Protein AF-0000000085050371 (afdb_homodimer)

Sequence (612 aa):
MRFWGLCLAMVMSVMMTMTAQAATYLDKTPRIGVISAFEPEWQALIGRLKDAQSYSLNGMKFVTGTLEDKPVVLTMSSMSMVNAAMNTQLLIDRFHVERIVFSGIAGGIDPSLKIGDVVAPARWAQSLETIMGRQTAKGFVKPDWLTWAPDGMEAYGMIIPNSVVVGSAKHAPSPKVWFEADPAMLAVAAKLEQTELTHCTADGRCLDHRPQLHVGGDAVSSPAFVDNADYRDYLHRAFNARVADMESAAVGQVAFANDVPFIVFRSLSDLAGGDEHANQMATFMALASENSATVVCRFIRALPPKMRFWGLCLAMVMSVMMTMTAQAATYLDKTPRIGVISAFEPEWQALIGRLKDAQSYSLNGMKFVTGTLEDKPVVLTMSSMSMVNAAMNTQLLIDRFHVERIVFSGIAGGIDPSLKIGDVVAPARWAQSLETIMGRQTAKGFVKPDWLTWAPDGMEAYGMIIPNSVVVGSAKHAPSPKVWFEADPAMLAVAAKLEQTELTHCTADGRCLDHRPQLHVGGDAVSSPAFVDNADYRDYLHRAFNARVADMESAAVGQVAFANDVPFIVFRSLSDLAGGDEHANQMATFMALASENSATVVCRFIRALPPK

Secondary structure (DSSP, 8-state):
-------------------------SEEEEEEEEEESSHHHHHHHHTT-EEEEEEEETTEEEEEEEETTEEEEEEE--SSHHHHHHHHHHHHHHEEEEEEEEEEEEEE-STT--TT-EEE-SEEEETT-EEEPEEETTEEE--TT-TTSPSSPPPBTTEEE--EEE--SSS--EEESEEEPPHHHHHHHHTTTT-----B-TTS-B-SS---EEE--EEEE-SEEE--HHHHHHHHHHH-EEEEESSHHHHHHHHHHTT--EEEEEEEEE-TT-SSSS--HHHHHHHHHHHHHHHHHHHHHHSPP-/-------------------------SEEEEEEEEEESSHHHHHHHHTT-EEEEEEEETTEEEEEEEETTEEEEEEE--SSHHHHHHHHHHHHHHEEEEEEEEEEEEEE-STT--TT-EEE-SEEEETT-EEEPEEETTEEE--TT-TTSPSSPPPBTTEEE--EEE--SSS--EEESEEEPPHHHHHHHHTTTT-----B-TTS-B-SS---EEE--EEEE-SEEE--HHHHHHHHHHH-EEEEESSHHHHHHHHHHTT--EEEEEEEEE-TT-SSSS--HHHHHHHHHHHHHHHHHHHHHHSPP-

Nearest PDB structures (foldseek):
  4qez-assembly1_A  TM=9.086E-01  e=2.784E-21  Bacillus anthracis
  3bl6-assembly1_A-2  TM=8.833E-01  e=2.620E-21  unclassified
  4qez-assembly2_C-2  TM=9.076E-01  e=1.055E-20  Bacillus anthracis
  3eei-assembly1_B  TM=8.745E-01  e=9.928E-21  Neisseria meningitidis serogroup B
  5b7q-assembly1_B  TM=8.561E-01  e=3.757E-19  Aeromonas hydrophila subsp. hydrophila ATCC 7966

InterPro domains:
  IPR000845 Nucleoside phosphorylase domain [PF01048] (31-301)
  IPR035994 Nucleoside phosphorylase superfamily [G3DSA:3.40.50.1580] (27-305)
  IPR035994 Nucleoside phosphorylase superfamily [SSF53167] (31-303)

Organism: Asticcacaulis excentricus (strain ATCC 15261 / DSM 4724 / KCTC 12464 / NCIMB 9791 / VKM B-1370 / CB 48) (NCBI:txid573065)

Foldseek 3Di:
DPPPDPPPPPPPPPPPPPPPPDQEAPEEDEAAEEEEADDLLLVLAVVQFPPWDWDDDPNWIWIWGDFLRGTYIYTYLYFFAVSLLVVLLVPVSRYNHQEYEYFAAFAFLDPVADFLAKEWAFKEFAAQQFAQFDQDPVFGDDDPVLPQADPDFDADGSTGGGFDFAAAPVGHTHTDGIQGADPVLLVLLVVCFPPFAAAADPVGRGDPDTYTYHYYWYAYAHRDQFQANVVSNSCCVRTVHRTYGRYVNSSSRSCRRHVHGYIYMHGYQFNRNPDPDDTRNVPCRNRRSNRRSSSVSVSVNSDDDD/DPPPPPPPPPPPPPPPPPPPPDQEAPEEDEAAEEEEADDLLLVLAVVQFPPWDWDDDPNWIWIWGDFLRGTYIYTYLYFFAVSLLVVLLVPVSRYNHQEYEYFAAFAFLDPVADFLAKEWAFKEFAAQQFAQFDQDPVFGDDDPVLPQADPDFDADGSTGGGFDFAAAPVGHTHTDGIQGADPVLLVLLVVCFPPFAAAADPVGRGDPDTYTYHYYWYAYAHRDQFQANVVSNSCCVRTVHRTYGRYVNSSSRSCRRHVHGYIYMHGYQFNRNPDPDDTRNVPCRNRRSNRRSSSVSVSVNSDDDD

Radius of gyration: 25.67 Å; Cα contacts (8 Å, |Δi|>4): 1536; chains: 2; bounding box: 84×93×78 Å

Structure (mmCIF, N/CA/C/O backbone):
data_AF-0000000085050371-model_v1
#
loop_
_entity.id
_entity.type
_entity.pdbx_description
1 polymer 'MTA/SAH nucleosidase'
#
loop_
_atom_site.group_PDB
_atom_site.id
_atom_site.type_symbol
_atom_site.label_atom_id
_atom_site.label_alt_id
_atom_site.label_comp_id
_atom_site.label_asym_id
_atom_site.label_entity_id
_atom_site.label_seq_id
_atom_site.pdbx_PDB_ins_code
_atom_site.Cartn_x
_atom_site.Cartn_y
_atom_site.Cartn_z
_atom_site.occupancy
_atom_site.B_iso_or_equiv
_atom_site.auth_seq_id
_atom_site.auth_comp_id
_atom_site.auth_asym_id
_atom_site.auth_atom_id
_atom_site.pdbx_PDB_model_num
ATOM 1 N N . MET A 1 1 ? -21.5 -51.281 46.875 1 30.39 1 MET A N 1
ATOM 2 C CA . MET A 1 1 ? -21.625 -51 45.438 1 30.39 1 MET A CA 1
ATOM 3 C C . MET A 1 1 ? -21.875 -49.531 45.188 1 30.39 1 MET A C 1
ATOM 5 O O . MET A 1 1 ? -23.016 -49.062 45.281 1 30.39 1 MET A O 1
ATOM 9 N N . ARG A 1 2 ? -20.969 -48.594 45.75 1 34.91 2 ARG A N 1
ATOM 10 C CA . ARG A 1 2 ? -21.016 -47.125 45.719 1 34.91 2 ARG A CA 1
ATOM 11 C C . ARG A 1 2 ? -20.984 -46.594 44.281 1 34.91 2 ARG A C 1
ATOM 13 O O . ARG A 1 2 ? -20.047 -46.875 43.531 1 34.91 2 ARG A O 1
ATOM 20 N N . PHE A 1 3 ? -22.156 -46.281 43.656 1 35.34 3 PHE A N 1
ATOM 21 C CA . PHE A 1 3 ? -22.531 -45.688 42.375 1 35.34 3 PHE A CA 1
ATOM 22 C C . PHE A 1 3 ? -21.969 -44.281 42.219 1 35.34 3 PHE A C 1
ATOM 24 O O . PHE A 1 3 ? -22.438 -43.344 42.875 1 35.34 3 PHE A O 1
ATOM 31 N N . TRP A 1 4 ? -20.641 -44.062 42.125 1 39.56 4 TRP A N 1
ATOM 32 C CA . TRP A 1 4 ? -20.172 -42.719 41.781 1 39.56 4 TRP A CA 1
ATOM 33 C C . TRP A 1 4 ? -20.703 -42.25 40.438 1 39.56 4 TRP A C 1
ATOM 35 O O . TRP A 1 4 ? -20.484 -42.906 39.438 1 39.56 4 TRP A O 1
ATOM 45 N N . GLY A 1 5 ? -21.781 -41.5 40.375 1 34.56 5 GLY A N 1
ATOM 46 C CA . GLY A 1 5 ? -22.406 -40.812 39.281 1 34.56 5 GLY A CA 1
ATOM 47 C C . GLY A 1 5 ? -21.453 -39.844 38.594 1 34.56 5 GLY A C 1
ATOM 48 O O . GLY A 1 5 ? -20.906 -38.938 39.219 1 34.56 5 GLY A O 1
ATOM 49 N N . LEU A 1 6 ? -20.703 -40.25 37.531 1 32.09 6 LEU A N 1
ATOM 50 C CA . LEU A 1 6 ? -19.875 -39.406 36.656 1 32.09 6 LEU A CA 1
ATOM 51 C C . LEU A 1 6 ? -20.734 -38.375 35.938 1 32.09 6 LEU A C 1
ATOM 53 O O . LEU A 1 6 ? -21.656 -38.719 35.188 1 32.09 6 LEU A O 1
ATOM 57 N N . CYS A 1 7 ? -20.844 -37.094 36.406 1 34.53 7 CYS A N 1
ATOM 58 C CA . CYS A 1 7 ? -21.422 -35.938 35.75 1 34.53 7 CYS A CA 1
ATOM 59 C C . CYS A 1 7 ? -20.672 -35.625 34.438 1 34.53 7 CYS A C 1
ATOM 61 O O . CYS A 1 7 ? -19.484 -35.312 34.469 1 34.53 7 CYS A O 1
ATOM 63 N N . LEU A 1 8 ? -21.062 -36.188 33.344 1 34.25 8 LEU A N 1
ATOM 64 C CA . LEU A 1 8 ? -20.562 -35.812 32.031 1 34.25 8 LEU A CA 1
ATOM 65 C C . LEU A 1 8 ? -20.953 -34.344 31.703 1 34.25 8 LEU A C 1
ATOM 67 O O . LEU A 1 8 ? -22.125 -34.031 31.578 1 34.25 8 LEU A O 1
ATOM 71 N N . ALA A 1 9 ? -20.172 -33.312 32.094 1 35.34 9 ALA A N 1
ATOM 72 C CA . ALA A 1 9 ? -20.312 -31.938 31.625 1 35.34 9 ALA A CA 1
ATOM 73 C C . ALA A 1 9 ? -20.219 -31.875 30.094 1 35.34 9 ALA A C 1
ATOM 75 O O . ALA A 1 9 ? -19.188 -32.25 29.516 1 35.34 9 ALA A O 1
ATOM 76 N N . MET A 1 10 ? -21.281 -31.844 29.406 1 35.25 10 MET A N 1
ATOM 77 C CA . MET A 1 10 ? -21.359 -31.5 27.984 1 35.25 10 MET A CA 1
ATOM 78 C C . MET A 1 10 ? -20.859 -30.078 27.734 1 35.25 10 MET A C 1
ATOM 80 O O . MET A 1 10 ? -21.469 -29.125 28.203 1 35.25 10 MET A O 1
ATOM 84 N N . VAL A 1 11 ? -19.562 -29.844 27.469 1 36.59 11 VAL A N 1
ATOM 85 C CA . VAL A 1 11 ? -19.062 -28.562 26.969 1 36.59 11 VAL A CA 1
ATOM 86 C C . VAL A 1 11 ? -19.688 -28.25 25.625 1 36.59 11 VAL A C 1
ATOM 88 O O . VAL A 1 11 ? -19.453 -28.953 24.641 1 36.59 11 VAL A O 1
ATOM 91 N N . MET A 1 12 ? -20.828 -27.562 25.594 1 33.47 12 MET A N 1
ATOM 92 C CA . MET A 1 12 ? -21.344 -26.938 24.375 1 33.47 12 MET A CA 1
ATOM 93 C C . MET A 1 12 ? -20.344 -25.938 23.812 1 33.47 12 MET A C 1
ATOM 95 O O . MET A 1 12 ? -20.062 -24.906 24.453 1 33.47 12 MET A O 1
ATOM 99 N N . SER A 1 13 ? -19.406 -26.328 23.016 1 33.16 13 SER A N 1
ATOM 100 C CA . SER A 1 13 ? -18.594 -25.406 22.234 1 33.16 13 SER A CA 1
ATOM 101 C C . SER A 1 13 ? -19.453 -24.547 21.328 1 33.16 13 SER A C 1
ATOM 103 O O . SER A 1 13 ? -20.125 -25.047 20.422 1 33.16 13 SER A O 1
ATOM 105 N N . VAL A 1 14 ? -19.906 -23.422 21.734 1 34.25 14 VAL A N 1
ATOM 106 C CA . VAL A 1 14 ? -20.469 -22.391 20.875 1 34.25 14 VAL A CA 1
ATOM 107 C C . VAL A 1 14 ? -19.438 -22 19.812 1 34.25 14 VAL A C 1
ATOM 109 O O . VAL A 1 14 ? -18.406 -21.406 20.125 1 34.25 14 VAL A O 1
ATOM 112 N N . MET A 1 15 ? -19.344 -22.703 18.75 1 31 15 MET A N 1
ATOM 113 C CA . MET A 1 15 ? -18.672 -22.172 17.562 1 31 15 MET A CA 1
ATOM 114 C C . MET A 1 15 ? -19.312 -20.875 17.109 1 31 15 MET A C 1
ATOM 116 O O . MET A 1 15 ? -20.438 -20.859 16.625 1 31 15 MET A O 1
ATOM 120 N N . MET A 1 16 ? -18.969 -19.797 17.766 1 31.12 16 MET A N 1
ATOM 121 C CA . MET A 1 16 ? -19.359 -18.5 17.188 1 31.12 16 MET A CA 1
ATOM 122 C C . MET A 1 16 ? -18.859 -18.391 15.742 1 31.12 16 MET A C 1
ATOM 124 O O . MET A 1 16 ? -17.641 -18.344 15.508 1 31.12 16 MET A O 1
ATOM 128 N N . THR A 1 17 ? -19.578 -18.922 14.844 1 31.02 17 THR A N 1
ATOM 129 C CA . THR A 1 17 ? -19.328 -18.547 13.453 1 31.02 17 THR A CA 1
ATOM 130 C C . THR A 1 17 ? -19.25 -17.031 13.305 1 31.02 17 THR A C 1
ATOM 132 O O . THR A 1 17 ? -20.219 -16.328 13.594 1 31.02 17 THR A O 1
ATOM 135 N N . MET A 1 18 ? -18.156 -16.484 13.578 1 32.31 18 MET A N 1
ATOM 136 C CA . MET A 1 18 ? -17.984 -15.078 13.227 1 32.31 18 MET A CA 1
ATOM 137 C C . MET A 1 18 ? -18.406 -14.82 11.789 1 32.31 18 MET A C 1
ATOM 139 O O . MET A 1 18 ? -17.734 -15.258 10.852 1 32.31 18 MET A O 1
ATOM 143 N N . THR A 1 19 ? -19.703 -14.883 11.586 1 34.22 19 THR A N 1
ATOM 144 C CA . THR A 1 19 ? -20.219 -14.43 10.297 1 34.22 19 THR A CA 1
ATOM 145 C C . THR A 1 19 ? -19.547 -13.125 9.875 1 34.22 19 THR A C 1
ATOM 147 O O . THR A 1 19 ? -19.422 -12.195 10.672 1 34.22 19 THR A O 1
ATOM 150 N N . ALA A 1 20 ? -18.734 -13.188 8.93 1 38.06 20 ALA A N 1
ATOM 151 C CA . ALA A 1 20 ? -18.219 -11.961 8.328 1 38.06 20 ALA A CA 1
ATOM 152 C C . ALA A 1 20 ? -19.344 -10.938 8.125 1 38.06 20 ALA A C 1
ATOM 154 O O . ALA A 1 20 ? -20.281 -11.188 7.379 1 38.06 20 ALA A O 1
ATOM 155 N N . GLN A 1 21 ? -19.797 -10.25 9.133 1 41.16 21 GLN A N 1
ATOM 156 C CA . GLN A 1 21 ? -20.828 -9.234 8.992 1 41.16 21 GLN A CA 1
ATOM 157 C C . GLN A 1 21 ? -20.578 -8.359 7.773 1 41.16 21 GLN A C 1
ATOM 159 O O . GLN A 1 21 ? -19.453 -7.93 7.531 1 41.16 21 GLN A O 1
ATOM 164 N N . ALA A 1 22 ? -21.469 -8.398 6.762 1 47.25 22 ALA A N 1
ATOM 165 C CA . ALA A 1 22 ? -21.531 -7.539 5.582 1 47.25 22 ALA A CA 1
ATOM 166 C C . ALA A 1 22 ? -21.109 -6.113 5.926 1 47.25 22 ALA A C 1
ATOM 168 O O . ALA A 1 22 ? -21.5 -5.574 6.965 1 47.25 22 ALA A O 1
ATOM 169 N N . ALA A 1 23 ? -20.062 -5.57 5.195 1 60 23 ALA A N 1
ATOM 170 C CA . ALA A 1 23 ? -19.578 -4.219 5.445 1 60 23 ALA A CA 1
ATOM 171 C C . ALA A 1 23 ? -20.703 -3.197 5.324 1 60 23 ALA A C 1
ATOM 173 O O . ALA A 1 23 ? -21.391 -3.141 4.301 1 60 23 ALA A O 1
ATOM 174 N N . THR A 1 24 ? -21.469 -2.906 6.316 1 74.88 24 THR A N 1
ATOM 175 C CA . THR A 1 24 ? -22.359 -1.758 6.418 1 74.88 24 THR A CA 1
ATOM 176 C C . THR A 1 24 ? -21.641 -0.561 7.027 1 74.88 24 THR A C 1
ATOM 178 O O . THR A 1 24 ? -20.641 -0.725 7.738 1 74.88 24 THR A O 1
ATOM 181 N N . TYR A 1 25 ? -22.047 0.561 6.453 1 86.06 25 TYR A N 1
ATOM 182 C CA . TYR A 1 25 ? -21.531 1.736 7.145 1 86.06 25 TYR A CA 1
ATOM 183 C C . TYR A 1 25 ? -21.672 1.593 8.656 1 86.06 25 TYR A C 1
ATOM 185 O O . TYR A 1 25 ? -22.734 1.194 9.141 1 86.06 25 TYR A O 1
ATOM 193 N N . LEU A 1 26 ? -20.594 1.887 9.25 1 88.94 26 LEU A N 1
ATOM 194 C CA . LEU A 1 26 ? -20.656 1.956 10.703 1 88.94 26 LEU A CA 1
ATOM 195 C C . LEU A 1 26 ? -21.312 3.248 11.164 1 88.94 26 LEU A C 1
ATOM 197 O O . LEU A 1 26 ? -21.875 3.305 12.258 1 88.94 26 LEU A O 1
ATOM 201 N N . ASP A 1 27 ? -21.234 4.254 10.375 1 89.81 27 ASP A N 1
ATOM 202 C CA . ASP A 1 27 ? -21.812 5.578 10.562 1 89.81 27 ASP A CA 1
ATOM 203 C C . ASP A 1 27 ? -22.109 6.238 9.219 1 89.81 27 ASP A C 1
ATOM 205 O O . ASP A 1 27 ? -21.219 6.41 8.391 1 89.81 27 ASP A O 1
ATOM 209 N N . LYS A 1 28 ? -23.359 6.641 9.047 1 92 28 LYS A N 1
ATOM 210 C CA . LYS A 1 28 ? -23.797 7.117 7.742 1 92 28 LYS A CA 1
ATOM 211 C C . LYS A 1 28 ? -23.719 8.633 7.648 1 92 28 LYS A C 1
ATOM 213 O O . LYS A 1 28 ? -23.953 9.211 6.586 1 92 28 LYS A O 1
ATOM 218 N N . THR A 1 29 ? -23.406 9.336 8.727 1 95.25 29 THR A N 1
ATOM 219 C CA . THR A 1 29 ? -23.281 10.789 8.734 1 95.25 29 THR A CA 1
ATOM 220 C C . THR A 1 29 ? -22.141 11.234 7.812 1 95.25 29 THR A C 1
ATOM 222 O O . THR A 1 29 ? -21.031 10.719 7.902 1 95.25 29 THR A O 1
ATOM 225 N N . PRO A 1 30 ? -22.469 12.133 6.855 1 96.44 30 PRO A N 1
ATOM 226 C CA . PRO A 1 30 ? -21.359 12.68 6.059 1 96.44 30 PRO A CA 1
ATOM 227 C C . PRO A 1 30 ? -20.297 13.359 6.914 1 96.44 30 PRO A C 1
ATOM 229 O O . PRO A 1 30 ? -20.625 14.18 7.777 1 96.44 30 PRO A O 1
ATOM 232 N N . ARG A 1 31 ? -19.031 12.992 6.715 1 97.94 31 ARG A N 1
ATOM 233 C CA . ARG A 1 31 ? -17.953 13.5 7.562 1 97.94 31 ARG A CA 1
ATOM 234 C C . ARG A 1 31 ? -16.703 13.797 6.742 1 97.94 31 ARG A C 1
ATOM 236 O O . ARG A 1 31 ? -16.516 13.234 5.66 1 97.94 31 ARG A O 1
ATOM 243 N N . ILE A 1 32 ? -15.891 14.719 7.25 1 98.56 32 ILE A N 1
ATOM 244 C CA . ILE A 1 32 ? -14.508 14.852 6.789 1 98.56 32 ILE A CA 1
ATOM 245 C C . ILE A 1 32 ? -13.656 13.727 7.375 1 98.56 32 ILE A C 1
ATOM 247 O O . ILE A 1 32 ? -13.625 13.531 8.594 1 98.56 32 ILE A O 1
ATOM 251 N N . GLY A 1 33 ? -13.094 12.906 6.512 1 98.75 33 GLY A N 1
ATOM 252 C CA . GLY A 1 33 ? -12.094 11.969 7 1 98.75 33 GLY A CA 1
ATOM 253 C C . GLY A 1 33 ? -10.758 12.625 7.309 1 98.75 33 GLY A C 1
ATOM 254 O O . GLY A 1 33 ? -10.102 13.156 6.41 1 98.75 33 GLY A O 1
ATOM 255 N N . VAL A 1 34 ? -10.391 12.648 8.562 1 98.88 34 VAL A N 1
ATOM 256 C CA . VAL A 1 34 ? -9.109 13.195 8.992 1 98.88 34 VAL A CA 1
ATOM 257 C C . VAL A 1 34 ? -8.141 12.062 9.32 1 98.88 34 VAL A C 1
ATOM 259 O O . VAL A 1 34 ? -8.375 11.289 10.258 1 98.88 34 VAL A O 1
ATOM 262 N N . ILE A 1 35 ? -7.043 11.992 8.594 1 98.88 35 ILE A N 1
ATOM 263 C CA . ILE A 1 35 ? -6.109 10.875 8.695 1 98.88 35 ILE A CA 1
ATOM 264 C C . ILE A 1 35 ? -4.777 11.367 9.258 1 98.88 35 ILE A C 1
ATOM 266 O O . ILE A 1 35 ? -4.309 12.453 8.906 1 98.88 35 ILE A O 1
ATOM 270 N N . SER A 1 36 ? -4.184 10.648 10.148 1 98.62 36 SER A N 1
ATOM 271 C CA . SER A 1 36 ? -2.787 10.719 10.555 1 98.62 36 SER A CA 1
ATOM 272 C C . SER A 1 36 ? -2.068 9.398 10.32 1 98.62 36 SER A C 1
ATOM 274 O O . SER A 1 36 ? -2.709 8.367 10.094 1 98.62 36 SER A O 1
ATOM 276 N N . ALA A 1 37 ? -0.768 9.375 10.367 1 97.31 37 ALA A N 1
ATOM 277 C CA . ALA A 1 37 ? -0.064 8.148 10 1 97.31 37 ALA A CA 1
ATOM 278 C C . ALA A 1 37 ? 0.365 7.375 11.25 1 97.31 37 ALA A C 1
ATOM 280 O O . ALA A 1 37 ? 0.444 6.145 11.227 1 97.31 37 ALA A O 1
ATOM 281 N N . PHE A 1 38 ? 0.788 8.156 12.305 1 92.38 38 PHE A N 1
ATOM 282 C CA . PHE A 1 38 ? 1.305 7.445 13.469 1 92.38 38 PHE A CA 1
ATOM 283 C C . PHE A 1 38 ? 1.075 8.25 14.742 1 92.38 38 PHE A C 1
ATOM 285 O O . PHE A 1 38 ? 0.501 9.344 14.695 1 92.38 38 PHE A O 1
ATOM 292 N N . GLU A 1 39 ? 1.439 7.824 15.836 1 93 39 GLU A N 1
ATOM 293 C CA . GLU A 1 39 ? 0.938 8.156 17.172 1 93 39 GLU A CA 1
ATOM 294 C C . GLU A 1 39 ? 1.162 9.625 17.5 1 93 39 GLU A C 1
ATOM 296 O O . GLU A 1 39 ? 0.25 10.312 17.969 1 93 39 GLU A O 1
ATOM 301 N N . PRO A 1 40 ? 2.316 10.211 17.281 1 92.56 40 PRO A N 1
ATOM 302 C CA . PRO A 1 40 ? 2.479 11.633 17.609 1 92.56 40 PRO A CA 1
ATOM 303 C C . PRO A 1 40 ? 1.513 12.531 16.844 1 92.56 40 PRO A C 1
ATOM 305 O O . PRO A 1 40 ? 0.999 13.508 17.391 1 92.56 40 PRO A O 1
ATOM 308 N N . GLU A 1 41 ? 1.29 12.219 15.594 1 97 41 GLU A N 1
ATOM 309 C CA . GLU A 1 41 ? 0.333 12.953 14.781 1 97 41 GLU A CA 1
ATOM 310 C C . GLU A 1 41 ? -1.092 12.773 15.297 1 97 41 GLU A C 1
ATOM 312 O O . GLU A 1 41 ? -1.866 13.727 15.352 1 97 41 GLU A O 1
ATOM 317 N N . TRP A 1 42 ? -1.377 11.547 15.664 1 96.44 42 TRP A N 1
ATOM 318 C CA . TRP A 1 42 ? -2.686 11.195 16.203 1 96.44 42 TRP A CA 1
ATOM 319 C C . TRP A 1 42 ? -2.973 11.984 17.484 1 96.44 42 TRP A C 1
ATOM 321 O O . TRP A 1 42 ? -4.055 12.547 17.641 1 96.44 42 TRP A O 1
ATOM 331 N N . GLN A 1 43 ? -2.059 12.086 18.328 1 96.12 43 GLN A N 1
ATOM 332 C CA . GLN A 1 43 ? -2.221 12.734 19.625 1 96.12 43 GLN A CA 1
ATOM 333 C C . GLN A 1 43 ? -2.455 14.234 19.453 1 96.12 43 GLN A C 1
ATOM 335 O O . GLN A 1 43 ? -3.188 14.844 20.234 1 96.12 43 GLN A O 1
ATOM 340 N N . ALA A 1 44 ? -1.888 14.789 18.438 1 96.19 44 ALA A N 1
ATOM 341 C CA . ALA A 1 44 ? -2.029 16.219 18.188 1 96.19 44 ALA A CA 1
ATOM 342 C C . ALA A 1 44 ? -3.463 16.578 17.812 1 96.19 44 ALA A C 1
ATOM 344 O O . ALA A 1 44 ? -3.865 17.734 17.875 1 96.19 44 ALA A O 1
ATOM 345 N N . LEU A 1 45 ? -4.285 15.578 17.391 1 97.75 45 LEU A N 1
ATOM 346 C CA . LEU A 1 45 ? -5.621 15.859 16.859 1 97.75 45 LEU A CA 1
ATOM 347 C C . LEU A 1 45 ? -6.695 15.312 17.797 1 97.75 45 LEU A C 1
ATOM 349 O O . LEU A 1 45 ? -7.719 15.961 18.016 1 97.75 45 LEU A O 1
ATOM 353 N N . ILE A 1 46 ? -6.422 14.102 18.375 1 97.69 46 ILE A N 1
ATOM 354 C CA . ILE A 1 46 ? -7.465 13.359 19.062 1 97.69 46 ILE A CA 1
ATOM 355 C C . ILE A 1 46 ? -7.934 14.148 20.281 1 97.69 46 ILE A C 1
ATOM 357 O O . ILE A 1 46 ? -9.117 14.109 20.641 1 97.69 46 ILE A O 1
ATOM 361 N N . GLY A 1 47 ? -7.078 14.914 20.906 1 95.69 47 GLY A N 1
ATOM 362 C CA . GLY A 1 47 ? -7.426 15.703 22.078 1 95.69 47 GLY A CA 1
ATOM 363 C C . GLY A 1 47 ? -8.328 16.875 21.75 1 95.69 47 GLY A C 1
ATOM 364 O O . GLY A 1 47 ? -8.945 17.453 22.641 1 95.69 47 GLY A O 1
ATOM 365 N N . ARG A 1 48 ? -8.469 17.234 20.531 1 97.25 48 ARG A N 1
ATOM 366 C CA . ARG A 1 48 ? -9.25 18.391 20.094 1 97.25 48 ARG A CA 1
ATOM 367 C C . ARG A 1 48 ? -10.656 17.969 19.672 1 97.25 48 ARG A C 1
ATOM 369 O O . ARG A 1 48 ? -11.516 18.812 19.438 1 97.25 48 ARG A O 1
ATOM 376 N N . LEU A 1 49 ? -10.867 16.688 19.578 1 97.88 49 LEU A N 1
ATOM 377 C CA . LEU A 1 49 ? -12.141 16.141 19.109 1 97.88 49 LEU A CA 1
ATOM 378 C C . LEU A 1 49 ? -13.203 16.25 20.203 1 97.88 49 LEU A C 1
ATOM 380 O O . LEU A 1 49 ? -12.938 15.961 21.375 1 97.88 49 LEU A O 1
ATOM 384 N N . LYS A 1 50 ? -14.414 16.703 19.859 1 98.19 50 LYS A N 1
ATOM 385 C CA . LYS A 1 50 ? -15.57 16.75 20.766 1 98.19 50 LYS A CA 1
ATOM 386 C C . LYS A 1 50 ? -16.594 15.68 20.391 1 98.19 50 LYS A C 1
ATOM 388 O O . LYS A 1 50 ? -16.656 15.25 19.234 1 98.19 50 LYS A O 1
ATOM 393 N N . ASP A 1 51 ? -17.422 15.156 21.359 1 97.88 51 ASP A N 1
ATOM 394 C CA . ASP A 1 51 ? -18.484 14.18 21.172 1 97.88 51 ASP A CA 1
ATOM 395 C C . ASP A 1 51 ? -17.969 12.906 20.516 1 97.88 51 ASP A C 1
ATOM 397 O O . ASP A 1 51 ? -18.531 12.414 19.547 1 97.88 51 ASP A O 1
ATOM 401 N N . ALA A 1 52 ? -16.906 12.438 21.031 1 98 52 ALA A N 1
ATOM 402 C CA . ALA A 1 52 ? -16.172 11.328 20.438 1 98 52 ALA A CA 1
ATOM 403 C C . ALA A 1 52 ? -16.938 10.023 20.578 1 98 52 ALA A C 1
ATOM 405 O O . ALA A 1 52 ? -17.516 9.742 21.641 1 98 52 ALA A O 1
ATOM 406 N N . GLN A 1 53 ? -17.031 9.258 19.5 1 98.06 53 GLN A N 1
ATOM 407 C CA . GLN A 1 53 ? -17.5 7.879 19.469 1 98.06 53 GLN A CA 1
ATOM 408 C C . GLN A 1 53 ? -16.484 6.973 18.766 1 98.06 53 GLN A C 1
ATOM 410 O O . GLN A 1 53 ? -16.109 7.219 17.625 1 98.06 53 GLN A O 1
ATOM 415 N N . SER A 1 54 ? -16.125 5.906 19.453 1 97.56 54 SER A N 1
ATOM 416 C CA . SER A 1 54 ? -15.047 5.051 18.938 1 97.56 54 SER A CA 1
ATOM 417 C C . SER A 1 54 ? -15.609 3.809 18.266 1 97.56 54 SER A C 1
ATOM 419 O O . SER A 1 54 ? -16.625 3.252 18.703 1 97.56 54 SER A O 1
ATOM 421 N N . TYR A 1 55 ? -14.969 3.465 17.188 1 96 55 TYR A N 1
ATOM 422 C CA . TYR A 1 55 ? -15.188 2.213 16.469 1 96 55 TYR A CA 1
ATOM 423 C C . TYR A 1 55 ? -13.875 1.453 16.297 1 96 55 TYR A C 1
ATOM 425 O O . TYR A 1 55 ? -12.805 2.061 16.188 1 96 55 TYR A O 1
ATOM 433 N N . SER A 1 56 ? -13.977 0.173 16.359 1 93.94 56 SER A N 1
ATOM 434 C CA . SER A 1 56 ? -12.812 -0.683 16.109 1 93.94 56 SER A CA 1
ATOM 435 C C . SER A 1 56 ? -13.07 -1.641 14.953 1 93.94 56 SER A C 1
ATOM 437 O O . SER A 1 56 ? -14.078 -2.344 14.93 1 93.94 56 SER A O 1
ATOM 439 N N . LEU A 1 57 ? -12.18 -1.615 14.031 1 92.19 57 LEU A N 1
ATOM 440 C CA . LEU A 1 57 ? -12.234 -2.502 12.875 1 92.19 57 LEU A CA 1
ATOM 441 C C . LEU A 1 57 ? -10.844 -3.004 12.508 1 92.19 57 LEU A C 1
ATOM 443 O O . LEU A 1 57 ? -9.938 -2.205 12.258 1 92.19 57 LEU A O 1
ATOM 447 N N . ASN A 1 58 ? -10.609 -4.297 12.383 1 91.5 58 ASN A N 1
ATOM 448 C CA . ASN A 1 58 ? -9.336 -4.91 12.016 1 91.5 58 ASN A CA 1
ATOM 449 C C . ASN A 1 58 ? -8.195 -4.41 12.898 1 91.5 58 ASN A C 1
ATOM 451 O O . ASN A 1 58 ? -7.09 -4.168 12.414 1 91.5 58 ASN A O 1
ATOM 455 N N . GLY A 1 59 ? -8.523 -4.078 14.094 1 90.88 59 GLY A N 1
ATOM 456 C CA . GLY A 1 59 ? -7.504 -3.604 15.016 1 90.88 59 GLY A CA 1
ATOM 457 C C . GLY A 1 59 ? -7.234 -2.115 14.891 1 90.88 59 GLY A C 1
ATOM 458 O O . GLY A 1 59 ? -6.398 -1.568 15.617 1 90.88 59 GLY A O 1
ATOM 459 N N . MET A 1 60 ? -7.906 -1.457 14.047 1 94.06 60 MET A N 1
ATOM 460 C CA . MET A 1 60 ? -7.762 -0.022 13.828 1 94.06 60 MET A CA 1
ATOM 461 C C . MET A 1 60 ? -8.836 0.76 14.578 1 94.06 60 MET A C 1
ATOM 463 O O . MET A 1 60 ? -9.961 0.285 14.727 1 94.06 60 MET A O 1
ATOM 467 N N . LYS A 1 61 ? -8.469 1.882 14.961 1 96.31 61 LYS A N 1
ATOM 468 C CA . LYS A 1 61 ? -9.391 2.766 15.664 1 96.31 61 LYS A CA 1
ATOM 469 C C . LYS A 1 61 ? -9.914 3.867 14.75 1 96.31 61 LYS A C 1
ATOM 471 O O . LYS A 1 61 ? -9.133 4.516 14.047 1 96.31 61 LYS A O 1
ATOM 476 N N . PHE A 1 62 ? -11.18 4.008 14.727 1 97.81 62 PHE A N 1
ATOM 477 C CA . PHE A 1 62 ? -11.883 5.125 14.109 1 97.81 62 PHE A CA 1
ATOM 478 C C . PHE A 1 62 ? -12.695 5.891 15.148 1 97.81 62 PHE A C 1
ATOM 480 O O . PHE A 1 62 ? -13.406 5.293 15.953 1 97.81 62 PHE A O 1
ATOM 487 N N . VAL A 1 63 ? -12.602 7.207 15.125 1 98.69 63 VAL A N 1
ATOM 488 C CA . VAL A 1 63 ? -13.297 8 16.125 1 98.69 63 VAL A CA 1
ATOM 489 C C . VAL A 1 63 ? -14.094 9.109 15.453 1 98.69 63 VAL A C 1
ATOM 491 O O . VAL A 1 63 ? -13.516 10.023 14.852 1 98.69 63 VAL A O 1
ATOM 494 N N . THR A 1 64 ? -15.391 9.016 15.539 1 98.56 64 THR A N 1
ATOM 495 C CA . THR A 1 64 ? -16.234 10.086 15.008 1 98.56 64 THR A CA 1
ATOM 496 C C . THR A 1 64 ? -16.453 11.172 16.047 1 98.56 64 THR A C 1
ATOM 498 O O . THR A 1 64 ? -16.328 10.922 17.25 1 98.56 64 THR A O 1
ATOM 501 N N . GLY A 1 65 ? -16.734 12.32 15.602 1 98.5 65 GLY A N 1
ATOM 502 C CA . GLY A 1 65 ? -17.031 13.492 16.422 1 98.5 65 GLY A CA 1
ATOM 503 C C . GLY A 1 65 ? -17.031 14.781 15.633 1 98.5 65 GLY A C 1
ATOM 504 O O . GLY A 1 65 ? -17.422 14.805 14.461 1 98.5 65 GLY A O 1
ATOM 505 N N . THR A 1 66 ? -16.703 15.844 16.359 1 98.25 66 THR A N 1
ATOM 506 C CA . THR A 1 66 ? -16.609 17.141 15.688 1 98.25 66 THR A CA 1
ATOM 507 C C . THR A 1 66 ? -15.25 17.781 15.961 1 98.25 66 THR A C 1
ATOM 509 O O . THR A 1 66 ? -14.711 17.672 17.062 1 98.25 66 THR A O 1
ATOM 512 N N . LEU A 1 67 ? -14.656 18.281 14.969 1 97.81 67 LEU A N 1
ATOM 513 C CA . LEU A 1 67 ? -13.508 19.188 15.016 1 97.81 67 LEU A CA 1
ATOM 514 C C . LEU A 1 67 ? -13.867 20.562 14.484 1 97.81 67 LEU A C 1
ATOM 516 O O . LEU A 1 67 ? -14.352 20.688 13.352 1 97.81 67 LEU A O 1
ATOM 520 N N . GLU A 1 68 ? -13.656 21.609 15.32 1 97.25 68 GLU A N 1
ATOM 521 C CA . GLU A 1 68 ? -14.047 22.953 14.914 1 97.25 68 GLU A CA 1
ATOM 522 C C . GLU A 1 68 ? -15.508 23 14.477 1 97.25 68 GLU A C 1
ATOM 524 O O . GLU A 1 68 ? -15.836 23.609 13.453 1 97.25 68 GLU A O 1
ATOM 529 N N . ASP A 1 69 ? -16.359 22.188 15.094 1 95.44 69 ASP A N 1
ATOM 530 C CA . ASP A 1 69 ? -17.812 22.141 14.969 1 95.44 69 ASP A CA 1
ATOM 531 C C . ASP A 1 69 ? -18.219 21.5 13.648 1 95.44 69 ASP A C 1
ATOM 533 O O . ASP A 1 69 ? -19.344 21.703 13.18 1 95.44 69 ASP A O 1
ATOM 537 N N . LYS A 1 70 ? -17.375 20.797 12.977 1 97.62 70 LYS A N 1
ATOM 538 C CA . LYS A 1 70 ? -17.688 20.031 11.766 1 97.62 70 LYS A CA 1
ATOM 539 C C . LYS A 1 70 ? -17.578 18.531 12.016 1 97.62 70 LYS A C 1
ATOM 541 O O . LYS A 1 70 ? -16.672 18.094 12.727 1 97.62 70 LYS A O 1
ATOM 546 N N . PRO A 1 71 ? -18.469 17.766 11.461 1 98.06 71 PRO A N 1
ATOM 547 C CA . PRO A 1 71 ? -18.406 16.328 11.641 1 98.06 71 PRO A CA 1
ATOM 548 C C . PRO A 1 71 ? -17.172 15.703 10.992 1 98.06 71 PRO A C 1
ATOM 550 O O . PRO A 1 71 ? -16.906 15.938 9.805 1 98.06 71 PRO A O 1
ATOM 553 N N . VAL A 1 72 ? -16.406 14.93 11.797 1 98.69 72 VAL A N 1
ATOM 554 C CA . VAL A 1 72 ? -15.203 14.281 11.281 1 98.69 72 VAL A CA 1
ATOM 555 C C . VAL A 1 72 ? -15.172 12.82 11.727 1 98.69 72 VAL A C 1
ATOM 557 O O . VAL A 1 72 ? -15.914 12.422 12.625 1 98.69 72 VAL A O 1
ATOM 560 N N . VAL A 1 73 ? -14.445 12.023 11.047 1 98.69 73 VAL A N 1
ATOM 561 C CA . VAL A 1 73 ? -13.961 10.727 11.508 1 98.69 73 VAL A CA 1
ATOM 562 C C . VAL A 1 73 ? -12.438 10.711 11.477 1 98.69 73 VAL A C 1
ATOM 564 O O . VAL A 1 73 ? -11.82 10.969 10.438 1 98.69 73 VAL A O 1
ATOM 567 N N . LEU A 1 74 ? -11.82 10.508 12.648 1 98.62 74 LEU A N 1
ATOM 568 C CA . LEU A 1 74 ? -10.375 10.414 12.797 1 98.62 74 LEU A CA 1
ATOM 569 C C . LEU A 1 74 ? -9.906 8.969 12.695 1 98.62 74 LEU A C 1
ATOM 571 O O . LEU A 1 74 ? -10.547 8.07 13.25 1 98.62 74 LEU A O 1
ATOM 575 N N . THR A 1 75 ? -8.859 8.734 11.969 1 98.5 75 THR A N 1
ATOM 576 C CA . THR A 1 75 ? -8.203 7.426 11.969 1 98.5 75 THR A CA 1
ATOM 577 C C . THR A 1 75 ? -6.73 7.562 11.594 1 98.5 75 THR A C 1
ATOM 579 O O . THR A 1 75 ? -6.266 8.656 11.258 1 98.5 75 THR A O 1
ATOM 582 N N . MET A 1 76 ? -6.016 6.461 11.797 1 98.31 76 MET A N 1
ATOM 583 C CA . MET A 1 76 ? -4.621 6.402 11.359 1 98.31 76 MET A CA 1
ATOM 584 C C . MET A 1 76 ? -4.48 5.543 10.109 1 98.31 76 MET A C 1
ATOM 586 O O . MET A 1 76 ? -5.047 4.453 10.031 1 98.31 76 MET A O 1
ATOM 590 N N . SER A 1 77 ? -3.744 6.066 9.164 1 98.12 77 SER A N 1
ATOM 591 C CA . SER A 1 77 ? -3.391 5.258 8 1 98.12 77 SER A CA 1
ATOM 592 C C . SER A 1 77 ? -2.367 4.188 8.359 1 98.12 77 SER A C 1
ATOM 594 O O . SER A 1 77 ? -2.227 3.189 7.652 1 98.12 77 SER A O 1
ATOM 596 N N . SER A 1 78 ? -1.683 4.418 9.516 1 97.12 78 SER A N 1
ATOM 597 C CA . SER A 1 78 ? -0.457 3.686 9.828 1 97.12 78 SER A CA 1
ATOM 598 C C . SER A 1 78 ? 0.644 4.004 8.82 1 97.12 78 SER A C 1
ATOM 600 O O . SER A 1 78 ? 0.378 4.582 7.762 1 97.12 78 SER A O 1
ATOM 602 N N . MET A 1 79 ? 1.836 3.674 9.148 1 96.62 79 MET A N 1
ATOM 603 C CA . MET A 1 79 ? 2.994 4.082 8.352 1 96.62 79 MET A CA 1
ATOM 604 C C . MET A 1 79 ? 3.156 3.186 7.133 1 96.62 79 MET A C 1
ATOM 606 O O . MET A 1 79 ? 2.922 1.978 7.203 1 96.62 79 MET A O 1
ATOM 610 N N . SER A 1 80 ? 3.545 3.832 6.027 1 96.56 80 SER A N 1
ATOM 611 C CA . SER A 1 80 ? 3.973 3.211 4.777 1 96.56 80 SER A CA 1
ATOM 612 C C . SER A 1 80 ? 2.832 3.152 3.768 1 96.56 80 SER A C 1
ATOM 614 O O . SER A 1 80 ? 1.659 3.197 4.145 1 96.56 80 SER A O 1
ATOM 616 N N . MET A 1 81 ? 3.148 2.998 2.506 1 98.81 81 MET A N 1
ATOM 617 C CA . MET A 1 81 ? 2.262 3.154 1.355 1 98.81 81 MET A CA 1
ATOM 618 C C . MET A 1 81 ? 1.151 2.107 1.378 1 98.81 81 MET A C 1
ATOM 620 O O . MET A 1 81 ? -0.015 2.43 1.143 1 98.81 81 MET A O 1
ATOM 624 N N . VAL A 1 82 ? 1.453 0.842 1.695 1 98.88 82 VAL A N 1
ATOM 625 C CA . VAL A 1 82 ? 0.48 -0.244 1.633 1 98.88 82 VAL A CA 1
ATOM 626 C C . VAL A 1 82 ? -0.55 -0.08 2.748 1 98.88 82 VAL A C 1
ATOM 628 O O . VAL A 1 82 ? -1.753 -0.225 2.516 1 98.88 82 VAL A O 1
ATOM 631 N N . ASN A 1 83 ? -0.095 0.277 3.955 1 98.81 83 ASN A N 1
ATOM 632 C CA . ASN A 1 83 ? -1.017 0.589 5.043 1 98.81 83 ASN A CA 1
ATOM 633 C C . ASN A 1 83 ? -1.941 1.747 4.68 1 98.81 83 ASN A C 1
ATOM 635 O O . ASN A 1 83 ? -3.152 1.671 4.895 1 98.81 83 ASN A O 1
ATOM 639 N N . ALA A 1 84 ? -1.316 2.785 4.168 1 98.94 84 ALA A N 1
ATOM 640 C CA . ALA A 1 84 ? -2.08 3.988 3.85 1 98.94 84 ALA A CA 1
ATOM 641 C C . ALA A 1 84 ? -3.174 3.689 2.828 1 98.94 84 ALA A C 1
ATOM 643 O O . ALA A 1 84 ? -4.305 4.156 2.967 1 98.94 84 ALA A O 1
ATOM 644 N N . ALA A 1 85 ? -2.838 2.902 1.808 1 98.94 85 ALA A N 1
ATOM 645 C CA . ALA A 1 85 ? -3.816 2.539 0.785 1 98.94 85 ALA A CA 1
ATOM 646 C C . ALA A 1 85 ? -4.93 1.674 1.371 1 98.94 85 ALA A C 1
ATOM 648 O O . ALA A 1 85 ? -6.113 1.961 1.18 1 98.94 85 ALA A O 1
ATOM 649 N N . MET A 1 86 ? -4.559 0.642 2.135 1 98.75 86 MET A N 1
ATOM 650 C CA . MET A 1 86 ? -5.484 -0.315 2.734 1 98.75 86 MET A CA 1
ATOM 651 C C . MET A 1 86 ? -6.449 0.385 3.684 1 98.75 86 MET A C 1
ATOM 653 O O . MET A 1 86 ? -7.668 0.237 3.559 1 98.75 86 MET A O 1
ATOM 657 N N . ASN A 1 87 ? -5.941 1.216 4.531 1 98.69 87 ASN A N 1
ATOM 658 C CA . ASN A 1 87 ? -6.738 1.784 5.613 1 98.69 87 ASN A CA 1
ATOM 659 C C . ASN A 1 87 ? -7.566 2.973 5.133 1 98.69 87 ASN A C 1
ATOM 661 O O . ASN A 1 87 ? -8.648 3.234 5.66 1 98.69 87 ASN A O 1
ATOM 665 N N . THR A 1 88 ? -7.059 3.709 4.121 1 98.81 88 THR A N 1
ATOM 666 C CA . THR A 1 88 ? -7.879 4.758 3.523 1 98.81 88 THR A CA 1
ATOM 667 C C . THR A 1 88 ? -9.078 4.16 2.793 1 98.81 88 THR A C 1
ATOM 669 O O . THR A 1 88 ? -10.195 4.676 2.887 1 98.81 88 THR A O 1
ATOM 672 N N . GLN A 1 89 ? -8.844 3.057 2.029 1 98.12 89 GLN A N 1
ATOM 673 C CA . GLN A 1 89 ? -9.961 2.387 1.366 1 98.12 89 GLN A CA 1
ATOM 674 C C . GLN A 1 89 ? -10.977 1.879 2.383 1 98.12 89 GLN A C 1
ATOM 676 O O . GLN A 1 89 ? -12.188 2.01 2.176 1 98.12 89 GLN A O 1
ATOM 681 N N . LEU A 1 90 ? -10.477 1.323 3.48 1 97.5 90 LEU A N 1
ATOM 682 C CA . LEU A 1 90 ? -11.344 0.853 4.555 1 97.5 90 LEU A CA 1
ATOM 683 C C . LEU A 1 90 ? -12.188 1.995 5.113 1 97.5 90 LEU A C 1
ATOM 685 O O . LEU A 1 90 ? -13.391 1.837 5.332 1 97.5 90 LEU A O 1
ATOM 689 N N . LEU A 1 91 ? -11.555 3.123 5.344 1 97.88 91 LEU A N 1
ATOM 690 C CA . LEU A 1 91 ? -12.234 4.309 5.852 1 97.88 91 LEU A CA 1
ATOM 691 C C . LEU A 1 91 ? -13.383 4.707 4.934 1 97.88 91 LEU A C 1
ATOM 693 O O . LEU A 1 91 ? -14.508 4.922 5.395 1 97.88 91 LEU A O 1
ATOM 697 N N . ILE A 1 92 ? -13.117 4.785 3.637 1 97.25 92 ILE A N 1
ATOM 698 C CA . ILE A 1 92 ? -14.094 5.242 2.652 1 97.25 92 ILE A CA 1
ATOM 699 C C . ILE A 1 92 ? -15.234 4.227 2.547 1 97.25 92 ILE A C 1
ATOM 701 O O . ILE A 1 92 ? -16.391 4.602 2.365 1 97.25 92 ILE A O 1
ATOM 705 N N . ASP A 1 93 ? -14.938 2.93 2.748 1 95.25 93 ASP A N 1
ATOM 706 C CA . ASP A 1 93 ? -15.93 1.867 2.584 1 95.25 93 ASP A CA 1
ATOM 707 C C . ASP A 1 93 ? -16.844 1.776 3.801 1 95.25 93 ASP A C 1
ATOM 709 O O . ASP A 1 93 ? -18 1.344 3.688 1 95.25 93 ASP A O 1
ATOM 713 N N . ARG A 1 94 ? -16.328 2.238 4.953 1 95.81 94 ARG A N 1
ATOM 714 C CA . ARG A 1 94 ? -17.062 1.946 6.184 1 95.81 94 ARG A CA 1
ATOM 715 C C . ARG A 1 94 ? -17.703 3.205 6.75 1 95.81 94 ARG A C 1
ATOM 717 O O . ARG A 1 94 ? -18.562 3.127 7.629 1 95.81 94 ARG A O 1
ATOM 724 N N . PHE A 1 95 ? -17.281 4.359 6.258 1 96.81 95 PHE A N 1
ATOM 725 C CA . PHE A 1 95 ? -17.859 5.633 6.672 1 96.81 95 PHE A CA 1
ATOM 726 C C . PHE A 1 95 ? -18.219 6.484 5.461 1 96.81 95 PHE A C 1
ATOM 728 O O . PHE A 1 95 ? -17.703 6.266 4.363 1 96.81 95 PHE A O 1
ATOM 735 N N . HIS A 1 96 ? -19.172 7.379 5.656 1 95.88 96 HIS A N 1
ATOM 736 C CA . HIS A 1 96 ? -19.516 8.336 4.609 1 95.88 96 HIS A CA 1
ATOM 737 C C . HIS A 1 96 ? -18.562 9.516 4.602 1 95.88 96 HIS A C 1
ATOM 739 O O . HIS A 1 96 ? -18.859 10.578 5.156 1 95.88 96 HIS A O 1
ATOM 745 N N . VAL A 1 97 ? -17.484 9.406 3.846 1 97.62 97 VAL A N 1
ATOM 746 C CA . VAL A 1 97 ? -16.422 10.406 3.812 1 97.62 97 VAL A CA 1
ATOM 747 C C . VAL A 1 97 ? -16.625 11.336 2.617 1 97.62 97 VAL A C 1
ATOM 749 O O . VAL A 1 97 ? -16.578 10.898 1.467 1 97.62 97 VAL A O 1
ATOM 752 N N . GLU A 1 98 ? -16.703 12.586 2.877 1 97 98 GLU A N 1
ATOM 753 C CA . GLU A 1 98 ? -16.953 13.555 1.812 1 97 98 GLU A CA 1
ATOM 754 C C . GLU A 1 98 ? -15.656 14.188 1.317 1 97 98 GLU A C 1
ATOM 756 O O . GLU A 1 98 ? -15.578 14.625 0.169 1 97 98 GLU A O 1
ATOM 761 N N . ARG A 1 99 ? -14.742 14.25 2.184 1 98.06 99 ARG A N 1
ATOM 762 C CA . ARG A 1 99 ? -13.414 14.797 1.929 1 98.06 99 ARG A CA 1
ATOM 763 C C . ARG A 1 99 ? -12.367 14.148 2.832 1 98.06 99 ARG A C 1
ATOM 765 O O . ARG A 1 99 ? -12.68 13.727 3.949 1 98.06 99 ARG A O 1
ATOM 772 N N . ILE A 1 100 ? -11.203 14.141 2.359 1 98.88 100 ILE A N 1
ATOM 773 C CA . ILE A 1 100 ? -10.102 13.625 3.166 1 98.88 100 ILE A CA 1
ATOM 774 C C . ILE A 1 100 ? -9.102 14.75 3.457 1 98.88 100 ILE A C 1
ATOM 776 O O . ILE A 1 100 ? -8.703 15.484 2.551 1 98.88 100 ILE A O 1
ATOM 780 N N . VAL A 1 101 ? -8.789 14.938 4.668 1 98.94 101 VAL A N 1
ATOM 781 C CA . VAL A 1 101 ? -7.719 15.812 5.129 1 98.94 101 VAL A CA 1
ATOM 782 C C . VAL A 1 101 ? -6.648 14.992 5.844 1 98.94 101 VAL A C 1
ATOM 784 O O . VAL A 1 101 ? -6.926 14.336 6.852 1 98.94 101 VAL A O 1
ATOM 787 N N . PHE A 1 102 ? -5.449 15.023 5.332 1 98.94 102 PHE A N 1
ATOM 788 C CA . PHE A 1 102 ? -4.352 14.25 5.902 1 98.94 102 PHE A CA 1
ATOM 789 C C . PHE A 1 102 ? -3.385 15.156 6.656 1 98.94 102 PHE A C 1
ATOM 791 O O . PHE A 1 102 ? -2.771 16.047 6.066 1 98.94 102 PHE A O 1
ATOM 798 N N . SER A 1 103 ? -3.219 14.922 7.922 1 98.81 103 SER A N 1
ATOM 799 C CA . SER A 1 103 ? -2.338 15.68 8.805 1 98.81 103 SER A CA 1
ATOM 800 C C . SER A 1 103 ? -1.111 14.859 9.195 1 98.81 103 SER A C 1
ATOM 802 O O . SER A 1 103 ? -1.238 13.734 9.688 1 98.81 103 SER A O 1
ATOM 804 N N . GLY A 1 104 ? 0.044 15.422 8.992 1 98.56 104 GLY A N 1
ATOM 805 C CA . GLY A 1 104 ? 1.205 14.672 9.438 1 98.56 104 GLY A CA 1
ATOM 806 C C . GLY A 1 104 ? 2.512 15.414 9.234 1 98.56 104 GLY A C 1
ATOM 807 O O . GLY A 1 104 ? 2.518 16.625 9.047 1 98.56 104 GLY A O 1
ATOM 808 N N . ILE A 1 105 ? 3.676 14.727 9.453 1 98.75 105 ILE A N 1
ATOM 809 C CA . ILE A 1 105 ? 5.016 15.297 9.336 1 98.75 105 ILE A CA 1
ATOM 810 C C . ILE A 1 105 ? 5.699 14.758 8.086 1 98.75 105 ILE A C 1
ATOM 812 O O . ILE A 1 105 ? 5.223 13.789 7.473 1 98.75 105 ILE A O 1
ATOM 816 N N . ALA A 1 106 ? 6.742 15.367 7.633 1 98.62 106 ALA A N 1
ATOM 817 C CA . ALA A 1 106 ? 7.5 14.969 6.449 1 98.62 106 ALA A CA 1
ATOM 818 C C . ALA A 1 106 ? 8.953 15.422 6.551 1 98.62 106 ALA A C 1
ATOM 820 O O . ALA A 1 106 ? 9.297 16.219 7.426 1 98.62 106 ALA A O 1
ATOM 821 N N . GLY A 1 107 ? 9.758 14.828 5.727 1 98.62 107 GLY A N 1
ATOM 822 C CA . GLY A 1 107 ? 11.109 15.328 5.52 1 98.62 107 GLY A CA 1
ATOM 823 C C . GLY A 1 107 ? 11.172 16.469 4.527 1 98.62 107 GLY A C 1
ATOM 824 O O . GLY A 1 107 ? 10.562 16.406 3.457 1 98.62 107 GLY A O 1
ATOM 825 N N . GLY A 1 108 ? 11.898 17.453 4.902 1 98.69 108 GLY A N 1
ATOM 826 C CA . GLY A 1 108 ? 12.086 18.594 4.02 1 98.69 108 GLY A CA 1
ATOM 827 C C . GLY A 1 108 ? 13.039 18.312 2.877 1 98.69 108 GLY A C 1
ATOM 828 O O . GLY A 1 108 ? 14.164 17.844 3.1 1 98.69 108 GLY A O 1
ATOM 829 N N . ILE A 1 109 ? 12.594 18.578 1.644 1 98.69 109 ILE A N 1
ATOM 830 C CA . ILE A 1 109 ? 13.391 18.359 0.438 1 98.69 109 ILE A CA 1
ATOM 831 C C . ILE A 1 109 ? 13.812 19.703 -0.152 1 98.69 109 ILE A C 1
ATOM 833 O O . ILE A 1 109 ? 14.969 19.891 -0.523 1 98.69 109 ILE A O 1
ATOM 837 N N . ASP A 1 110 ? 12.883 20.609 -0.294 1 98.38 110 ASP A N 1
ATOM 838 C CA . ASP A 1 110 ? 13.086 21.969 -0.801 1 98.38 110 ASP A CA 1
ATOM 839 C C . ASP A 1 110 ? 13.969 22.781 0.141 1 98.38 110 ASP A C 1
ATOM 841 O O . ASP A 1 110 ? 13.609 23.016 1.295 1 98.38 110 ASP A O 1
ATOM 845 N N . PRO A 1 111 ? 15.07 23.312 -0.342 1 96.75 111 PRO A N 1
ATOM 846 C CA . PRO A 1 111 ? 16.016 24.031 0.529 1 96.75 111 PRO A CA 1
ATOM 847 C C . PRO A 1 111 ? 15.43 25.328 1.088 1 96.75 111 PRO A C 1
ATOM 849 O O . PRO A 1 111 ? 15.977 25.891 2.041 1 96.75 111 PRO A O 1
ATOM 852 N N . SER A 1 112 ? 14.398 25.797 0.554 1 97.38 112 SER A N 1
ATOM 853 C CA . SER A 1 112 ? 13.812 27.047 1.029 1 97.38 112 SER A CA 1
ATOM 854 C C . SER A 1 112 ? 12.914 26.812 2.238 1 97.38 112 SER A C 1
ATOM 856 O O . SER A 1 112 ? 12.516 27.766 2.916 1 97.38 112 SER A O 1
ATOM 858 N N . LEU A 1 113 ? 12.609 25.562 2.557 1 98.06 113 LEU A N 1
ATOM 859 C CA . LEU A 1 113 ? 11.766 25.219 3.695 1 98.06 113 LEU A CA 1
ATOM 860 C C . LEU A 1 113 ? 12.617 24.828 4.902 1 98.06 113 LEU A C 1
ATOM 862 O O . LEU A 1 113 ? 13.75 24.359 4.746 1 98.06 113 LEU A O 1
ATOM 866 N N . LYS A 1 114 ? 12.031 25.031 6.055 1 97.56 114 LYS A N 1
ATOM 867 C CA . LYS A 1 114 ? 12.727 24.75 7.309 1 97.56 114 LYS A CA 1
ATOM 868 C C . LYS A 1 114 ? 11.859 23.922 8.25 1 97.56 114 LYS A C 1
ATOM 870 O O . LYS A 1 114 ? 10.641 23.875 8.102 1 97.56 114 LYS A O 1
ATOM 875 N N . ILE A 1 115 ? 12.531 23.281 9.195 1 97.88 115 ILE A N 1
ATOM 876 C CA . ILE A 1 115 ? 11.836 22.469 10.18 1 97.88 115 ILE A CA 1
ATOM 877 C C . ILE A 1 115 ? 10.734 23.281 10.844 1 97.88 115 ILE A C 1
ATOM 879 O O . ILE A 1 115 ? 10.938 24.453 11.188 1 97.88 115 ILE A O 1
ATOM 883 N N . GLY A 1 116 ? 9.617 22.75 10.977 1 98.31 116 GLY A N 1
ATOM 884 C CA . GLY A 1 116 ? 8.477 23.422 11.586 1 98.31 116 GLY A CA 1
ATOM 885 C C . GLY A 1 116 ? 7.52 24.016 10.57 1 98.31 116 GLY A C 1
ATOM 886 O O . GLY A 1 116 ? 6.34 24.219 10.859 1 98.31 116 GLY A O 1
ATOM 887 N N . ASP A 1 117 ? 8.016 24.359 9.359 1 98.69 117 ASP A N 1
ATOM 888 C CA . ASP A 1 117 ? 7.137 24.828 8.289 1 98.69 117 ASP A CA 1
ATOM 889 C C . ASP A 1 117 ? 6.086 23.766 7.953 1 98.69 117 ASP A C 1
ATOM 891 O O . ASP A 1 117 ? 6.336 22.562 8.086 1 98.69 117 ASP A O 1
ATOM 895 N N . VAL A 1 118 ? 4.914 24.188 7.609 1 98.88 118 VAL A N 1
ATOM 896 C CA . VAL A 1 118 ? 3.855 23.312 7.125 1 98.88 118 VAL A CA 1
ATOM 897 C C . VAL A 1 118 ? 3.643 23.531 5.629 1 98.88 118 VAL A C 1
ATOM 899 O O . VAL A 1 118 ? 3.65 24.672 5.156 1 98.88 118 VAL A O 1
ATOM 902 N N . VAL A 1 119 ? 3.543 22.516 4.879 1 98.88 119 VAL A N 1
ATOM 903 C CA . VAL A 1 119 ? 3.303 22.609 3.441 1 98.88 119 VAL A CA 1
ATOM 904 C C . VAL A 1 119 ? 1.993 21.906 3.09 1 98.88 119 VAL A C 1
ATOM 906 O O . VAL A 1 119 ? 1.672 20.859 3.656 1 98.88 119 VAL A O 1
ATOM 909 N N . ALA A 1 120 ? 1.192 22.469 2.217 1 98.94 120 ALA A N 1
ATOM 910 C CA . ALA A 1 120 ? 0.056 21.844 1.546 1 98.94 120 ALA A CA 1
ATOM 911 C C . ALA A 1 120 ? 0.296 21.734 0.043 1 98.94 120 ALA A C 1
ATOM 913 O O . ALA A 1 120 ? -0.15 22.594 -0.725 1 98.94 120 ALA A O 1
ATOM 914 N N . PRO A 1 121 ? 0.943 20.688 -0.362 1 98.94 121 PRO A N 1
ATOM 915 C CA . PRO A 1 121 ? 1.309 20.562 -1.775 1 98.94 121 PRO A CA 1
ATOM 916 C C . PRO A 1 121 ? 0.093 20.422 -2.688 1 98.94 121 PRO A C 1
ATOM 918 O O . PRO A 1 121 ? -0.918 19.828 -2.289 1 98.94 121 PRO A O 1
ATOM 921 N N . ALA A 1 122 ? 0.258 20.828 -3.939 1 98.94 122 ALA A N 1
ATOM 922 C CA . ALA A 1 122 ? -0.801 20.75 -4.941 1 98.94 122 ALA A CA 1
ATOM 923 C C . ALA A 1 122 ? -0.918 19.328 -5.488 1 98.94 122 ALA A C 1
ATOM 925 O O . ALA A 1 122 ? -2 18.891 -5.898 1 98.94 122 ALA A O 1
ATOM 926 N N . ARG A 1 123 ? 0.182 18.625 -5.543 1 98.81 123 ARG A N 1
ATOM 927 C CA . ARG A 1 123 ? 0.111 17.281 -6.086 1 98.81 123 ARG A CA 1
ATOM 928 C C . ARG A 1 123 ? 1.202 16.391 -5.492 1 98.81 123 ARG A C 1
ATOM 930 O O . ARG A 1 123 ? 2.201 16.891 -4.973 1 98.81 123 ARG A O 1
ATOM 937 N N . TRP A 1 124 ? 0.983 15.094 -5.52 1 98.88 124 TRP A N 1
ATOM 938 C CA . TRP A 1 124 ? 1.822 14.078 -4.895 1 98.88 124 TRP A CA 1
ATOM 939 C C . TRP A 1 124 ? 2.174 12.977 -5.887 1 98.88 124 TRP A C 1
ATOM 941 O O . TRP A 1 124 ? 1.315 12.523 -6.648 1 98.88 124 TRP A O 1
ATOM 951 N N . ALA A 1 125 ? 3.41 12.547 -5.934 1 98.75 125 ALA A N 1
ATOM 952 C CA . ALA A 1 125 ? 3.865 11.422 -6.746 1 98.75 125 ALA A CA 1
ATOM 953 C C . ALA A 1 125 ? 4.422 10.305 -5.875 1 98.75 125 ALA A C 1
ATOM 955 O O . ALA A 1 125 ? 4.863 10.547 -4.746 1 98.75 125 ALA A O 1
ATOM 956 N N . GLN A 1 126 ? 4.359 9.133 -6.352 1 98.62 126 GLN A N 1
ATOM 957 C CA . GLN A 1 126 ? 5.012 7.984 -5.727 1 98.62 126 GLN A CA 1
ATOM 958 C C . GLN A 1 126 ? 6.438 7.812 -6.25 1 98.62 126 GLN A C 1
ATOM 960 O O . GLN A 1 126 ? 6.652 7.199 -7.297 1 98.62 126 GLN A O 1
ATOM 965 N N . SER A 1 127 ? 7.398 8.219 -5.492 1 98.38 127 SER A N 1
ATOM 966 C CA . SER A 1 127 ? 8.758 8.375 -6.008 1 98.38 127 SER A CA 1
ATOM 967 C C . SER A 1 127 ? 9.461 7.027 -6.133 1 98.38 127 SER A C 1
ATOM 969 O O . SER A 1 127 ? 10.516 6.93 -6.762 1 98.38 127 SER A O 1
ATOM 971 N N . LEU A 1 128 ? 8.867 5.945 -5.594 1 98.5 128 LEU A N 1
ATOM 972 C CA . LEU A 1 128 ? 9.492 4.637 -5.754 1 98.5 128 LEU A CA 1
ATOM 973 C C . LEU A 1 128 ? 8.594 3.699 -6.547 1 98.5 128 LEU A C 1
ATOM 975 O O . LEU A 1 128 ? 8.734 2.477 -6.473 1 98.5 128 LEU A O 1
ATOM 979 N N . GLU A 1 129 ? 7.578 4.199 -7.176 1 98.31 129 GLU A N 1
ATOM 980 C CA . GLU A 1 129 ? 7.027 3.471 -8.312 1 98.31 129 GLU A CA 1
ATOM 981 C C . GLU A 1 129 ? 7.984 3.496 -9.5 1 98.31 129 GLU A C 1
ATOM 983 O O . GLU A 1 129 ? 8.109 4.516 -10.18 1 98.31 129 GLU A O 1
ATOM 988 N N . THR A 1 130 ? 8.68 2.318 -9.711 1 97.88 130 THR A N 1
ATOM 989 C CA . THR A 1 130 ? 9.867 2.455 -10.539 1 97.88 130 THR A CA 1
ATOM 990 C C . THR A 1 130 ? 10.094 1.198 -11.383 1 97.88 130 THR A C 1
ATOM 992 O O . THR A 1 130 ? 9.289 0.266 -11.336 1 97.88 130 THR A O 1
ATOM 995 N N . ILE A 1 131 ? 11.047 1.25 -12.242 1 97 131 ILE A N 1
ATOM 996 C CA . ILE A 1 131 ? 11.711 0.156 -12.945 1 97 131 ILE A CA 1
ATOM 997 C C . ILE A 1 131 ? 13.164 0.062 -12.492 1 97 131 ILE A C 1
ATOM 999 O O . ILE A 1 131 ? 13.898 1.057 -12.516 1 97 131 ILE A O 1
ATOM 1003 N N . MET A 1 132 ? 13.484 -1.102 -11.938 1 97.81 132 MET A N 1
ATOM 1004 C CA . MET A 1 132 ? 14.914 -1.34 -11.758 1 97.81 132 MET A CA 1
ATOM 1005 C C . MET A 1 132 ? 15.578 -1.704 -13.078 1 97.81 132 MET A C 1
ATOM 1007 O O . MET A 1 132 ? 15.5 -2.852 -13.523 1 97.81 132 MET A O 1
ATOM 1011 N N . GLY A 1 133 ? 16.297 -0.784 -13.625 1 96.88 133 GLY A N 1
ATOM 1012 C CA . GLY A 1 133 ? 16.688 -0.849 -15.023 1 96.88 133 GLY A CA 1
ATOM 1013 C C . GLY A 1 133 ? 17.844 -1.795 -15.273 1 96.88 133 GLY A C 1
ATOM 1014 O O . GLY A 1 133 ? 18.734 -1.937 -14.43 1 96.88 133 GLY A O 1
ATOM 1015 N N . ARG A 1 134 ? 17.891 -2.338 -16.438 1 96.44 134 ARG A N 1
ATOM 1016 C CA . ARG A 1 134 ? 18.969 -3.215 -16.891 1 96.44 134 ARG A CA 1
ATOM 1017 C C . ARG A 1 134 ? 20.234 -2.424 -17.172 1 96.44 134 ARG A C 1
ATOM 1019 O O . ARG A 1 134 ? 20.188 -1.372 -17.812 1 96.44 134 ARG A O 1
ATOM 1026 N N . GLN A 1 135 ? 21.25 -2.938 -16.625 1 95.31 135 GLN A N 1
ATOM 1027 C CA . GLN A 1 135 ? 22.547 -2.332 -16.938 1 95.31 135 GLN A CA 1
ATOM 1028 C C . GLN A 1 135 ? 22.984 -2.676 -18.359 1 95.31 135 GLN A C 1
ATOM 1030 O O . GLN A 1 135 ? 23.047 -3.852 -18.734 1 95.31 135 GLN A O 1
ATOM 1035 N N . THR A 1 136 ? 23.25 -1.657 -19.219 1 93.69 136 THR A N 1
ATOM 1036 C CA . THR A 1 136 ? 23.781 -1.804 -20.562 1 93.69 136 THR A CA 1
ATOM 1037 C C . THR A 1 136 ? 25.016 -0.918 -20.75 1 93.69 136 THR A C 1
ATOM 1039 O O . THR A 1 136 ? 25.422 -0.195 -19.844 1 93.69 136 THR A O 1
ATOM 1042 N N . ALA A 1 137 ? 25.609 -0.991 -21.953 1 93.19 137 ALA A N 1
ATOM 1043 C CA . ALA A 1 137 ? 26.734 -0.136 -22.266 1 93.19 137 ALA A CA 1
ATOM 1044 C C . ALA A 1 137 ? 26.344 1.337 -22.25 1 93.19 137 ALA A C 1
ATOM 1046 O O . ALA A 1 137 ? 27.188 2.211 -22.016 1 93.19 137 ALA A O 1
ATOM 1047 N N . LYS A 1 138 ? 25.109 1.677 -22.406 1 92 138 LYS A N 1
ATOM 1048 C CA . LYS A 1 138 ? 24.594 3.041 -22.484 1 92 138 LYS A CA 1
ATOM 1049 C C . LYS A 1 138 ? 24.047 3.486 -21.125 1 92 138 LYS A C 1
ATOM 1051 O O . LYS A 1 138 ? 23.516 4.594 -21 1 92 138 LYS A O 1
ATOM 1056 N N . GLY A 1 139 ? 24.141 2.646 -20.109 1 94.69 139 GLY A N 1
ATOM 1057 C CA . GLY A 1 139 ? 23.562 2.943 -18.797 1 94.69 139 GLY A CA 1
ATOM 1058 C C . GLY A 1 139 ? 22.391 2.037 -18.453 1 94.69 139 GLY A C 1
ATOM 1059 O O . GLY A 1 139 ? 22.297 0.91 -18.938 1 94.69 139 GLY A O 1
ATOM 1060 N N . PHE A 1 140 ? 21.562 2.537 -17.578 1 95 140 PHE A N 1
ATOM 1061 C CA . PHE A 1 140 ? 20.406 1.758 -17.172 1 95 140 PHE A CA 1
ATOM 1062 C C . PHE A 1 140 ? 19.203 2.064 -18.062 1 95 140 PHE A C 1
ATOM 1064 O O . PHE A 1 140 ? 18.906 3.229 -18.344 1 95 140 PHE A O 1
ATOM 1071 N N . VAL A 1 141 ? 18.547 1.009 -18.5 1 92.69 141 VAL A N 1
ATOM 1072 C CA . VAL A 1 141 ? 17.438 1.208 -19.438 1 92.69 141 VAL A CA 1
ATOM 1073 C C . VAL A 1 141 ? 16.219 0.412 -18.969 1 92.69 141 VAL A C 1
ATOM 1075 O O . VAL A 1 141 ? 16.359 -0.574 -18.25 1 92.69 141 VAL A O 1
ATOM 1078 N N . LYS A 1 142 ? 15.062 0.87 -19.375 1 91.06 142 LYS A N 1
ATOM 1079 C CA . LYS A 1 142 ? 13.828 0.114 -19.219 1 91.06 142 LYS A CA 1
ATOM 1080 C C . LYS A 1 142 ? 13.508 -0.704 -20.469 1 91.06 142 LYS A C 1
ATOM 1082 O O . LYS A 1 142 ? 13.977 -0.383 -21.562 1 91.06 142 LYS A O 1
ATOM 1087 N N . PRO A 1 143 ? 12.719 -1.782 -20.328 1 89.31 143 PRO A N 1
ATOM 1088 C CA . PRO A 1 143 ? 12.305 -2.492 -21.547 1 89.31 143 PRO A CA 1
ATOM 1089 C C . PRO A 1 143 ? 11.539 -1.599 -22.516 1 89.31 143 PRO A C 1
ATOM 1091 O O . PRO A 1 143 ? 10.719 -0.779 -22.094 1 89.31 143 PRO A O 1
ATOM 1094 N N . ASP A 1 144 ? 11.719 -1.796 -23.766 1 84.69 144 ASP A N 1
ATOM 1095 C CA . ASP A 1 144 ? 11.125 -0.963 -24.812 1 84.69 144 ASP A CA 1
ATOM 1096 C C . ASP A 1 144 ? 9.609 -1.089 -24.812 1 84.69 144 ASP A C 1
ATOM 1098 O O . ASP A 1 144 ? 8.898 -0.134 -25.141 1 84.69 144 ASP A O 1
ATOM 1102 N N . TRP A 1 145 ? 9.195 -2.203 -24.438 1 84.75 145 TRP A N 1
ATOM 1103 C CA . TRP A 1 145 ? 7.766 -2.471 -24.547 1 84.75 145 TRP A CA 1
ATOM 1104 C C . TRP A 1 145 ? 7.004 -1.886 -23.359 1 84.75 145 TRP A C 1
ATOM 1106 O O . TRP A 1 145 ? 5.77 -1.861 -23.359 1 84.75 145 TRP A O 1
ATOM 1116 N N . LEU A 1 146 ? 7.758 -1.401 -22.359 1 83.88 146 LEU A N 1
ATOM 1117 C CA . LEU A 1 146 ? 7.102 -0.756 -21.234 1 83.88 146 LEU A CA 1
ATOM 1118 C C . LEU A 1 146 ? 6.766 0.695 -21.547 1 83.88 146 LEU A C 1
ATOM 1120 O O . LEU A 1 146 ? 7.426 1.614 -21.062 1 83.88 146 LEU A O 1
ATOM 1124 N N . THR A 1 147 ? 5.75 0.964 -22.188 1 76.31 147 THR A N 1
ATOM 1125 C CA . THR A 1 147 ? 5.434 2.25 -22.797 1 76.31 147 THR A CA 1
ATOM 1126 C C . THR A 1 147 ? 4.68 3.146 -21.828 1 76.31 147 THR A C 1
ATOM 1128 O O . THR A 1 147 ? 4.512 4.344 -22.062 1 76.31 147 THR A O 1
ATOM 1131 N N . TRP A 1 148 ? 4.266 2.645 -20.719 1 75.19 148 TRP A N 1
ATOM 1132 C CA . TRP A 1 148 ? 3.5 3.49 -19.812 1 75.19 148 TRP A CA 1
ATOM 1133 C C . TRP A 1 148 ? 4.418 4.219 -18.844 1 75.19 148 TRP A C 1
ATOM 1135 O O . TRP A 1 148 ? 3.967 5.059 -18.062 1 75.19 148 TRP A O 1
ATOM 1145 N N . ALA A 1 149 ? 5.633 3.877 -18.859 1 75.19 149 ALA A N 1
ATOM 1146 C CA . ALA A 1 149 ? 6.602 4.633 -18.078 1 75.19 149 ALA A CA 1
ATOM 1147 C C . ALA A 1 149 ? 6.836 6.016 -18.672 1 75.19 149 ALA A C 1
ATOM 1149 O O . ALA A 1 149 ? 6.965 6.156 -19.891 1 75.19 149 ALA A O 1
ATOM 1150 N N . PRO A 1 150 ? 6.738 6.996 -17.734 1 80.81 150 PRO A N 1
ATOM 1151 C CA . PRO A 1 150 ? 6.895 8.344 -18.281 1 80.81 150 PRO A CA 1
ATOM 1152 C C . PRO A 1 150 ? 8.273 8.578 -18.891 1 80.81 150 PRO A C 1
ATOM 1154 O O . PRO A 1 150 ? 9.266 8.023 -18.422 1 80.81 150 PRO A O 1
ATOM 1157 N N . ASP A 1 151 ? 8.148 9.344 -19.984 1 73.19 151 ASP A N 1
ATOM 1158 C CA . ASP A 1 151 ? 9.414 9.75 -20.594 1 73.19 151 ASP A CA 1
ATOM 1159 C C . ASP A 1 151 ? 9.93 11.047 -19.984 1 73.19 151 ASP A C 1
ATOM 1161 O O . ASP A 1 151 ? 9.141 11.898 -19.562 1 73.19 151 ASP A O 1
ATOM 1165 N N . GLY A 1 152 ? 11.203 11.125 -19.75 1 81.06 152 GLY A N 1
ATOM 1166 C CA . GLY A 1 152 ? 11.828 12.406 -19.469 1 81.06 152 GLY A CA 1
ATOM 1167 C C . GLY A 1 152 ? 12.125 12.609 -18 1 81.06 152 GLY A C 1
ATOM 1168 O O . GLY A 1 152 ? 12.766 13.594 -17.625 1 81.06 152 GLY A O 1
ATOM 1169 N N . MET A 1 153 ? 11.586 11.703 -17.203 1 90.88 153 MET A N 1
ATOM 1170 C CA . MET A 1 153 ? 11.922 11.867 -15.789 1 90.88 153 MET A CA 1
ATOM 1171 C C . MET A 1 153 ? 13.312 11.312 -15.492 1 90.88 153 MET A C 1
ATOM 1173 O O . MET A 1 153 ? 13.656 10.219 -15.945 1 90.88 153 MET A O 1
ATOM 1177 N N . GLU A 1 154 ? 14.055 12.078 -14.766 1 95.06 154 GLU A N 1
ATOM 1178 C CA . GLU A 1 154 ? 15.422 11.703 -14.438 1 95.06 154 GLU A CA 1
ATOM 1179 C C . GLU A 1 154 ? 15.453 10.469 -13.539 1 95.06 154 GLU A C 1
ATOM 1181 O O . GLU A 1 154 ? 14.672 10.367 -12.586 1 95.06 154 GLU A O 1
ATOM 1186 N N . ALA A 1 155 ? 16.312 9.547 -13.875 1 96.19 155 ALA A N 1
ATOM 1187 C CA . ALA A 1 155 ? 16.516 8.359 -13.055 1 96.19 155 ALA A CA 1
ATOM 1188 C C . ALA A 1 155 ? 17.547 8.609 -11.953 1 96.19 155 ALA A C 1
ATOM 1190 O O . ALA A 1 155 ? 18.312 9.562 -12.023 1 96.19 155 ALA A O 1
ATOM 1191 N N . TYR A 1 156 ? 17.438 7.863 -10.914 1 97.94 156 TYR A N 1
ATOM 1192 C CA . TYR A 1 156 ? 18.484 7.758 -9.906 1 97.94 156 TYR A CA 1
ATOM 1193 C C . TYR A 1 156 ? 19.266 6.453 -10.062 1 97.94 156 TYR A C 1
ATOM 1195 O O . TYR A 1 156 ? 18.922 5.441 -9.445 1 97.94 156 TYR A O 1
ATOM 1203 N N . GLY A 1 157 ? 20.344 6.492 -10.859 1 96.88 157 GLY A N 1
ATOM 1204 C CA . GLY A 1 157 ? 21.016 5.25 -11.219 1 96.88 157 GLY A CA 1
ATOM 1205 C C . GLY A 1 157 ? 20.094 4.258 -11.906 1 96.88 157 GLY A C 1
ATOM 1206 O O . GLY A 1 157 ? 19.453 4.586 -12.906 1 96.88 157 GLY A O 1
ATOM 1207 N N . MET A 1 158 ? 19.969 3.076 -11.305 1 97.62 158 MET A N 1
ATOM 1208 C CA . MET A 1 158 ? 19.172 2 -11.875 1 97.62 158 MET A CA 1
ATOM 1209 C C . MET A 1 158 ? 17.688 2.227 -11.594 1 97.62 158 MET A C 1
ATOM 1211 O O . MET A 1 158 ? 16.828 1.521 -12.141 1 97.62 158 MET A O 1
ATOM 1215 N N . ILE A 1 159 ? 17.344 3.176 -10.719 1 97.88 159 ILE A N 1
ATOM 1216 C CA . ILE A 1 159 ? 15.961 3.428 -10.305 1 97.88 159 ILE A CA 1
ATOM 1217 C C . ILE A 1 159 ? 15.297 4.398 -11.281 1 97.88 159 ILE A C 1
ATOM 1219 O O . ILE A 1 159 ? 15.5 5.609 -11.195 1 97.88 159 ILE A O 1
ATOM 1223 N N . ILE A 1 160 ? 14.508 3.863 -12.211 1 96.75 160 ILE A N 1
ATOM 1224 C CA . ILE A 1 160 ? 13.859 4.641 -13.258 1 96.75 160 ILE A CA 1
ATOM 1225 C C . ILE A 1 160 ? 12.398 4.895 -12.891 1 96.75 160 ILE A C 1
ATOM 1227 O O . ILE A 1 160 ? 11.633 3.949 -12.688 1 96.75 160 ILE A O 1
ATOM 1231 N N . PRO A 1 161 ? 12.016 6.184 -12.781 1 96.88 161 PRO A N 1
ATOM 1232 C CA . PRO A 1 161 ? 10.641 6.488 -12.398 1 96.88 161 PRO A CA 1
ATOM 1233 C C . PRO A 1 161 ? 9.609 5.855 -13.336 1 96.88 161 PRO A C 1
ATOM 1235 O O . PRO A 1 161 ? 9.844 5.777 -14.547 1 96.88 161 PRO A O 1
ATOM 1238 N N . ASN A 1 162 ? 8.539 5.406 -12.773 1 96.56 162 ASN A N 1
ATOM 1239 C CA . ASN A 1 162 ? 7.41 4.812 -13.492 1 96.56 162 ASN A CA 1
ATOM 1240 C C . ASN A 1 162 ? 6.09 5.477 -13.109 1 96.56 162 ASN A C 1
ATOM 1242 O O . ASN A 1 162 ? 6.066 6.398 -12.297 1 96.56 162 ASN A O 1
ATOM 1246 N N . SER A 1 163 ? 5.027 5.176 -13.836 1 96 163 SER A N 1
ATOM 1247 C CA . SER A 1 163 ? 3.67 5.609 -13.523 1 96 163 SER A CA 1
ATOM 1248 C C . SER A 1 163 ? 2.834 4.457 -12.977 1 96 163 SER A C 1
ATOM 1250 O O . SER A 1 163 ? 3.248 3.297 -13.039 1 96 163 SER A O 1
ATOM 1252 N N . VAL A 1 164 ? 1.757 4.793 -12.359 1 96.19 164 VAL A N 1
ATOM 1253 C CA . VAL A 1 164 ? 0.772 3.797 -11.953 1 96.19 164 VAL A CA 1
ATOM 1254 C C . VAL A 1 164 ? -0.486 3.93 -12.812 1 96.19 164 VAL A C 1
ATOM 1256 O O . VAL A 1 164 ? -0.92 5.043 -13.117 1 96.19 164 VAL A O 1
ATOM 1259 N N . VAL A 1 165 ? -1.042 2.811 -13.289 1 95.62 165 VAL A N 1
ATOM 1260 C CA . VAL A 1 165 ? -2.289 2.828 -14.047 1 95.62 165 VAL A CA 1
ATOM 1261 C C . VAL A 1 165 ? -3.475 2.697 -13.094 1 95.62 165 VAL A C 1
ATOM 1263 O O . VAL A 1 165 ? -3.607 1.692 -12.391 1 95.62 165 VAL A O 1
ATOM 1266 N N . VAL A 1 166 ? -4.258 3.73 -13.031 1 97 166 VAL A N 1
ATOM 1267 C CA . VAL A 1 166 ? -5.383 3.756 -12.102 1 97 166 VAL A CA 1
ATOM 1268 C C . VAL A 1 166 ? -6.516 4.594 -12.688 1 97 166 VAL A C 1
ATOM 1270 O O . VAL A 1 166 ? -6.277 5.504 -13.484 1 97 166 VAL A O 1
ATOM 1273 N N . GLY A 1 167 ? -7.734 4.215 -12.398 1 96.88 167 GLY A N 1
ATOM 1274 C CA . GLY A 1 167 ? -8.938 4.934 -12.781 1 96.88 167 GLY A CA 1
ATOM 1275 C C . GLY A 1 167 ? -9.914 5.133 -11.641 1 96.88 167 GLY A C 1
ATOM 1276 O O . GLY A 1 167 ? -9.555 4.945 -10.477 1 96.88 167 GLY A O 1
ATOM 1277 N N . SER A 1 168 ? -11.047 5.625 -11.953 1 97.31 168 SER A N 1
ATOM 1278 C CA . SER A 1 168 ? -12.188 5.805 -11.062 1 97.31 168 SER A CA 1
ATOM 1279 C C . SER A 1 168 ? -13.5 5.566 -11.797 1 97.31 168 SER A C 1
ATOM 1281 O O . SER A 1 168 ? -13.508 5.062 -12.922 1 97.31 168 SER A O 1
ATOM 1283 N N . ALA A 1 169 ? -14.625 5.816 -11.094 1 95.5 169 ALA A N 1
ATOM 1284 C CA . ALA A 1 169 ? -15.914 5.719 -11.758 1 95.5 169 ALA A CA 1
ATOM 1285 C C . ALA A 1 169 ? -16.031 6.758 -12.875 1 95.5 169 ALA A C 1
ATOM 1287 O O . ALA A 1 169 ? -16.703 6.523 -13.883 1 95.5 169 ALA A O 1
ATOM 1288 N N . LYS A 1 170 ? -15.289 7.812 -12.75 1 95.94 170 LYS A N 1
ATOM 1289 C CA . LYS A 1 170 ? -15.43 8.945 -13.664 1 95.94 170 LYS A CA 1
ATOM 1290 C C . LYS A 1 170 ? -14.305 8.953 -14.695 1 95.94 170 LYS A C 1
ATOM 1292 O O . LYS A 1 170 ? -14.398 9.641 -15.719 1 95.94 170 LYS A O 1
ATOM 1297 N N . HIS A 1 171 ? -13.266 8.227 -14.422 1 96.12 171 HIS A N 1
ATOM 1298 C CA . HIS A 1 171 ? -12.086 8.266 -15.281 1 96.12 171 HIS A CA 1
ATOM 1299 C C . HIS A 1 171 ? -11.617 6.855 -15.641 1 96.12 171 HIS A C 1
ATOM 1301 O O . HIS A 1 171 ? -11.336 6.047 -14.758 1 96.12 171 HIS A O 1
ATOM 1307 N N . ALA A 1 172 ? -11.461 6.602 -16.906 1 95.5 172 ALA A N 1
ATOM 1308 C CA . ALA A 1 172 ? -10.883 5.332 -17.344 1 95.5 172 ALA A CA 1
ATOM 1309 C C . ALA A 1 172 ? -9.453 5.18 -16.844 1 95.5 172 ALA A C 1
ATOM 1311 O O . ALA A 1 172 ? -8.727 6.168 -16.703 1 95.5 172 ALA A O 1
ATOM 1312 N N . PRO A 1 173 ? -9.047 3.957 -16.594 1 95.19 173 PRO A N 1
ATOM 1313 C CA . PRO A 1 173 ? -7.664 3.758 -16.156 1 95.19 173 PRO A CA 1
ATOM 1314 C C . PRO A 1 173 ? -6.645 4.352 -17.141 1 95.19 173 PRO A C 1
ATOM 1316 O O . PRO A 1 173 ? -6.785 4.203 -18.344 1 95.19 173 PRO A O 1
ATOM 1319 N N . SER A 1 174 ? -5.68 5.039 -16.609 1 95.25 174 SER A N 1
ATOM 1320 C CA . SER A 1 174 ? -4.594 5.652 -17.375 1 95.25 174 SER A CA 1
ATOM 1321 C C . SER A 1 174 ? -3.336 5.793 -16.516 1 95.25 174 SER A C 1
ATOM 1323 O O . SER A 1 174 ? -3.406 5.766 -15.289 1 95.25 174 SER A O 1
ATOM 1325 N N . PRO A 1 175 ? -2.195 5.852 -17.172 1 95.5 175 PRO A N 1
ATOM 1326 C CA . PRO A 1 175 ? -0.965 6.066 -16.406 1 95.5 175 PRO A CA 1
ATOM 1327 C C . PRO A 1 175 ? -0.944 7.418 -15.688 1 95.5 175 PRO A C 1
ATOM 1329 O O . PRO A 1 175 ? -1.245 8.445 -16.297 1 95.5 175 PRO A O 1
ATOM 1332 N N . LYS A 1 176 ? -0.559 7.383 -14.383 1 96.5 176 LYS A N 1
ATOM 1333 C CA . LYS A 1 176 ? -0.486 8.602 -13.586 1 96.5 176 LYS A CA 1
ATOM 1334 C C . LYS A 1 176 ? 0.794 8.641 -12.758 1 96.5 176 LYS A C 1
ATOM 1336 O O . LYS A 1 176 ? 1.163 7.648 -12.125 1 96.5 176 LYS A O 1
ATOM 1341 N N . VAL A 1 177 ? 1.399 9.797 -12.805 1 97.12 177 VAL A N 1
ATOM 1342 C CA . VAL A 1 177 ? 2.525 10.062 -11.914 1 97.12 177 VAL A CA 1
ATOM 1343 C C . VAL A 1 177 ? 2.055 10.883 -10.711 1 97.12 177 VAL A C 1
ATOM 1345 O O . VAL A 1 177 ? 2.52 10.68 -9.594 1 97.12 177 VAL A O 1
ATOM 1348 N N . TRP A 1 178 ? 1.11 11.789 -11 1 98.19 178 TRP A N 1
ATOM 1349 C CA . TRP A 1 178 ? 0.716 12.805 -10.023 1 98.19 178 TRP A CA 1
ATOM 1350 C C . TRP A 1 178 ? -0.733 12.609 -9.594 1 98.19 178 TRP A C 1
ATOM 1352 O O . TRP A 1 178 ? -1.595 12.289 -10.414 1 98.19 178 TRP A O 1
ATOM 1362 N N . PHE A 1 179 ? -1.001 12.781 -8.383 1 98.81 179 PHE A N 1
ATOM 1363 C CA . PHE A 1 179 ? -2.332 12.875 -7.797 1 98.81 179 PHE A CA 1
ATOM 1364 C C . PHE A 1 179 ? -2.564 14.266 -7.203 1 98.81 179 PHE A C 1
ATOM 1366 O O . PHE A 1 179 ? -1.879 14.664 -6.258 1 98.81 179 PHE A O 1
ATOM 1373 N N . GLU A 1 180 ? -3.553 14.938 -7.672 1 98.88 180 GLU A N 1
ATOM 1374 C CA . GLU A 1 180 ? -3.74 16.359 -7.387 1 98.88 180 GLU A CA 1
ATOM 1375 C C . GLU A 1 180 ? -4.695 16.562 -6.215 1 98.88 180 GLU A C 1
ATOM 1377 O O . GLU A 1 180 ? -5.758 15.945 -6.156 1 98.88 180 GLU A O 1
ATOM 1382 N N . ALA A 1 181 ? -4.297 17.406 -5.262 1 98.88 181 ALA A N 1
ATOM 1383 C CA . ALA A 1 181 ? -5.219 17.859 -4.227 1 98.88 181 ALA A CA 1
ATOM 1384 C C . ALA A 1 181 ? -6.383 18.641 -4.832 1 98.88 181 ALA A C 1
ATOM 1386 O O . ALA A 1 181 ? -6.27 19.188 -5.934 1 98.88 181 ALA A O 1
ATOM 1387 N N . ASP A 1 182 ? -7.477 18.672 -4.102 1 98.75 182 ASP A N 1
ATOM 1388 C CA . ASP A 1 1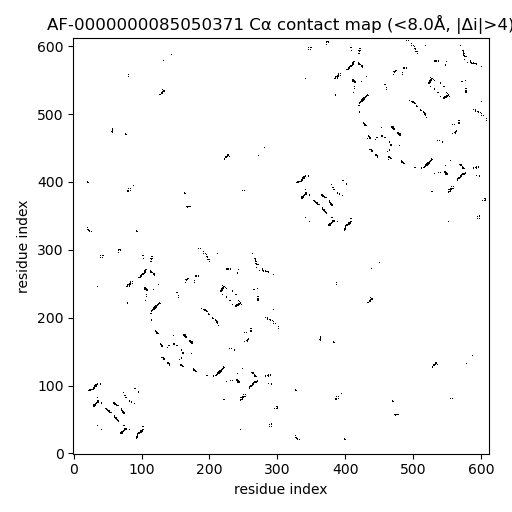82 ? -8.664 19.375 -4.594 1 98.75 182 ASP A CA 1
ATOM 1389 C C . ASP A 1 182 ? -8.406 20.875 -4.711 1 98.75 182 ASP A C 1
ATOM 1391 O O . ASP A 1 182 ? -8 21.516 -3.744 1 98.75 182 ASP A O 1
ATOM 1395 N N . PRO A 1 183 ? -8.68 21.438 -5.871 1 98.44 183 PRO A N 1
ATOM 1396 C CA . PRO A 1 183 ? -8.352 22.844 -6.07 1 98.44 183 PRO A CA 1
ATOM 1397 C C . PRO A 1 183 ? -9.141 23.766 -5.148 1 98.44 183 PRO A C 1
ATOM 1399 O O . PRO A 1 183 ? -8.625 24.812 -4.723 1 98.44 183 PRO A O 1
ATOM 1402 N N . ALA A 1 184 ? -10.359 23.453 -4.844 1 98.25 184 ALA A N 1
ATOM 1403 C CA . ALA A 1 184 ? -11.148 24.266 -3.932 1 98.25 184 ALA A CA 1
ATOM 1404 C C . ALA A 1 184 ? -10.594 24.219 -2.514 1 98.25 184 ALA A C 1
ATOM 1406 O O . ALA A 1 184 ? -10.57 25.219 -1.806 1 98.25 184 ALA A O 1
ATOM 1407 N N . MET A 1 185 ? -10.125 23.047 -2.123 1 98.69 185 MET A N 1
ATOM 1408 C CA . MET A 1 185 ? -9.523 22.906 -0.802 1 98.69 185 MET A CA 1
ATOM 1409 C C . MET A 1 185 ? -8.188 23.641 -0.726 1 98.69 185 MET A C 1
ATOM 1411 O O . MET A 1 185 ? -7.879 24.266 0.288 1 98.69 185 MET A O 1
ATOM 1415 N N . LEU A 1 186 ? -7.457 23.625 -1.778 1 98.81 186 LEU A N 1
ATOM 1416 C CA . LEU A 1 186 ? -6.195 24.359 -1.828 1 98.81 186 LEU A CA 1
ATOM 1417 C C . LEU A 1 186 ? -6.438 25.859 -1.699 1 98.81 186 LEU A C 1
ATOM 1419 O O . LEU A 1 186 ? -5.664 26.562 -1.047 1 98.81 186 LEU A O 1
ATOM 1423 N N . ALA A 1 187 ? -7.484 26.312 -2.34 1 98.56 187 ALA A N 1
ATOM 1424 C CA . ALA A 1 187 ? -7.82 27.734 -2.273 1 98.56 187 ALA A CA 1
ATOM 1425 C C . ALA A 1 187 ? -8.141 28.156 -0.843 1 98.56 187 ALA A C 1
ATOM 1427 O O . ALA A 1 187 ? -7.762 29.25 -0.412 1 98.56 187 ALA A O 1
ATOM 1428 N N . VAL A 1 188 ? -8.82 27.328 -0.127 1 98.56 188 VAL A N 1
ATOM 1429 C CA . VAL A 1 188 ? -9.117 27.594 1.274 1 98.56 188 VAL A CA 1
ATOM 1430 C C . VAL A 1 188 ? -7.824 27.609 2.086 1 98.56 188 VAL A C 1
ATOM 1432 O O . VAL A 1 188 ? -7.617 28.5 2.918 1 98.56 188 VAL A O 1
ATOM 1435 N N . ALA A 1 189 ? -6.93 26.641 1.852 1 98.75 189 ALA A N 1
ATOM 1436 C CA . ALA A 1 189 ? -5.656 26.547 2.562 1 98.75 189 ALA A CA 1
ATOM 1437 C C . ALA A 1 189 ? -4.812 27.797 2.322 1 98.75 189 ALA A C 1
ATOM 1439 O O . ALA A 1 189 ? -4.129 28.281 3.229 1 98.75 189 ALA A O 1
ATOM 1440 N N . ALA A 1 190 ? -4.871 28.328 1.147 1 98.38 190 ALA A N 1
A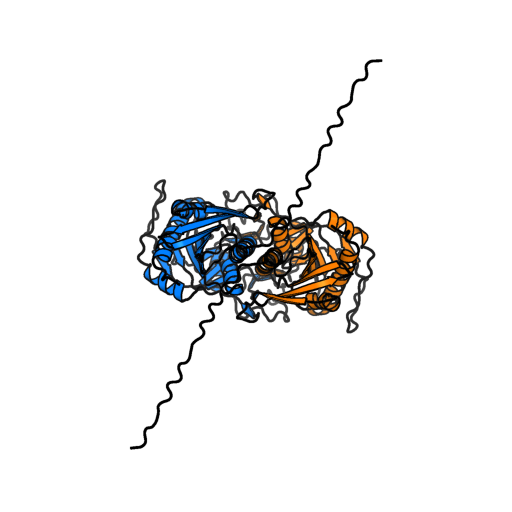TOM 1441 C CA . ALA A 1 190 ? -4.062 29.484 0.762 1 98.38 190 ALA A CA 1
ATOM 1442 C C . ALA A 1 190 ? -4.434 30.719 1.583 1 98.38 190 ALA A C 1
ATOM 1444 O O . ALA A 1 190 ? -3.59 31.578 1.848 1 98.38 190 ALA A O 1
ATOM 1445 N N . LYS A 1 191 ? -5.602 30.797 2.074 1 97.75 191 LYS A N 1
ATOM 1446 C CA . LYS A 1 191 ? -6.074 31.938 2.859 1 97.75 191 LYS A CA 1
ATOM 1447 C C . LYS A 1 191 ? -5.559 31.859 4.293 1 97.75 191 LYS A C 1
ATOM 1449 O O . LYS A 1 191 ? -5.68 32.844 5.051 1 97.75 191 LYS A O 1
ATOM 1454 N N . LEU A 1 192 ? -4.906 30.75 4.613 1 97.5 192 LEU A N 1
ATOM 1455 C CA . LEU A 1 192 ? -4.504 30.516 5.996 1 97.5 192 LEU A CA 1
ATOM 1456 C C . LEU A 1 192 ? -3 30.703 6.164 1 97.5 192 LEU A C 1
ATOM 1458 O O . LEU A 1 192 ? -2.434 30.328 7.191 1 97.5 192 LEU A O 1
ATOM 1462 N N . GLU A 1 193 ? -2.328 31.25 5.285 1 92.56 193 GLU A N 1
ATOM 1463 C CA . GLU A 1 193 ? -0.868 31.297 5.266 1 92.56 193 GLU A CA 1
ATOM 1464 C C . GLU A 1 193 ? -0.327 32.156 6.406 1 92.56 193 GLU A C 1
ATOM 1466 O O . GLU A 1 193 ? 0.841 32.031 6.781 1 92.56 193 GLU A O 1
ATOM 1471 N N . GLN A 1 194 ? -1.153 32.969 7.062 1 90.88 194 GLN A N 1
ATOM 1472 C CA . GLN A 1 194 ? -0.709 33.812 8.164 1 90.88 194 GLN A CA 1
ATOM 1473 C C . GLN A 1 194 ? -0.949 33.156 9.508 1 90.88 194 GLN A C 1
ATOM 1475 O O . GLN A 1 194 ? -0.784 33.781 10.562 1 90.88 194 GLN A O 1
ATOM 1480 N N . THR A 1 195 ? -1.264 31.875 9.438 1 93.81 195 THR A N 1
ATOM 1481 C CA . THR A 1 195 ? -1.477 31.125 10.664 1 93.81 195 THR A CA 1
ATOM 1482 C C . THR A 1 195 ? -0.209 31.094 11.516 1 93.81 195 THR A C 1
ATOM 1484 O O . THR A 1 195 ? 0.876 30.797 11.008 1 93.81 195 THR A O 1
ATOM 1487 N N . GLU A 1 196 ? -0.349 31.453 12.789 1 96 196 GLU A N 1
ATOM 1488 C CA . GLU A 1 196 ? 0.78 31.391 13.719 1 96 196 GLU A CA 1
ATOM 1489 C C . GLU A 1 196 ? 1.063 29.953 14.133 1 96 196 GLU A C 1
ATOM 1491 O O . GLU A 1 196 ? 0.167 29.25 14.594 1 96 196 GLU A O 1
ATOM 1496 N N . LEU A 1 197 ? 2.324 29.547 13.992 1 97.88 197 LEU A N 1
ATOM 1497 C CA . LEU A 1 197 ? 2.736 28.188 14.289 1 97.88 197 LEU A CA 1
ATOM 1498 C C . LEU A 1 197 ? 3.75 28.156 15.43 1 97.88 197 LEU A C 1
ATOM 1500 O O . LEU A 1 197 ? 4.426 29.156 15.68 1 97.88 197 LEU A O 1
ATOM 1504 N N . THR A 1 198 ? 3.766 27.109 16.094 1 96.19 198 THR A N 1
ATOM 1505 C CA . THR A 1 198 ? 4.672 26.953 17.219 1 96.19 198 THR A CA 1
ATOM 1506 C C . THR A 1 198 ? 6.113 26.812 16.75 1 96.19 198 THR A C 1
ATOM 1508 O O . THR A 1 198 ? 6.383 26.156 15.734 1 96.19 198 THR A O 1
ATOM 1511 N N . HIS A 1 199 ? 6.98 27.453 17.547 1 96.69 199 HIS A N 1
ATOM 1512 C CA . HIS A 1 199 ? 8.391 27.375 17.156 1 96.69 199 HIS A CA 1
ATOM 1513 C C . HIS A 1 199 ? 9.234 26.781 18.281 1 96.69 199 HIS A C 1
ATOM 1515 O O . HIS A 1 199 ? 10.438 26.578 18.109 1 96.69 199 HIS A O 1
ATOM 1521 N N . CYS A 1 200 ? 8.641 26.469 19.391 1 95.81 200 CYS A N 1
ATOM 1522 C CA . CYS A 1 200 ? 9.359 25.844 20.484 1 95.81 200 CYS A CA 1
ATOM 1523 C C . CYS A 1 200 ? 8.688 24.531 20.891 1 95.81 200 CYS A C 1
ATOM 1525 O O . CYS A 1 200 ? 7.461 24.438 20.922 1 95.81 200 CYS A O 1
ATOM 1527 N N . THR A 1 201 ? 9.469 23.531 21.219 1 92.69 201 THR A N 1
ATOM 1528 C CA . THR A 1 201 ? 8.953 22.297 21.781 1 92.69 201 THR A CA 1
ATOM 1529 C C . THR A 1 201 ? 8.477 22.5 23.219 1 92.69 201 THR A C 1
ATOM 1531 O O . THR A 1 201 ? 8.758 23.531 23.828 1 92.69 201 THR A O 1
ATOM 1534 N N . ALA A 1 202 ? 7.766 21.484 23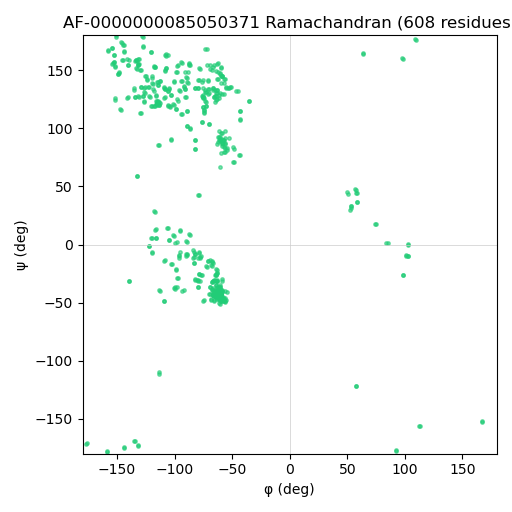.719 1 89.12 202 ALA A N 1
ATOM 1535 C CA . ALA A 1 202 ? 7.238 21.562 25.078 1 89.12 202 ALA A CA 1
ATOM 1536 C C . ALA A 1 202 ? 8.367 21.656 26.094 1 89.12 202 ALA A C 1
ATOM 1538 O O . ALA A 1 202 ? 8.211 22.297 27.156 1 89.12 202 ALA A O 1
ATOM 1539 N N . ASP A 1 203 ? 9.531 21.031 25.766 1 91 203 ASP A N 1
ATOM 1540 C CA . ASP A 1 203 ? 10.656 21 26.703 1 91 203 ASP A CA 1
ATOM 1541 C C . ASP A 1 203 ? 11.562 22.219 26.5 1 91 203 ASP A C 1
ATOM 1543 O O . ASP A 1 203 ? 12.656 22.281 27.062 1 91 203 ASP A O 1
ATOM 1547 N N . GLY A 1 204 ? 11.25 23.141 25.609 1 89.44 204 GLY A N 1
ATOM 1548 C CA . GLY A 1 204 ? 11.906 24.438 25.547 1 89.44 204 GLY A CA 1
ATOM 1549 C C . GLY A 1 204 ? 12.93 24.531 24.422 1 89.44 204 GLY A C 1
ATOM 1550 O O . GLY A 1 204 ? 13.672 25.5 24.328 1 89.44 204 GLY A O 1
ATOM 1551 N N . ARG A 1 205 ? 13.102 23.562 23.703 1 90.56 205 ARG A N 1
ATOM 1552 C CA . ARG A 1 205 ? 13.961 23.672 22.531 1 90.56 205 ARG A CA 1
ATOM 1553 C C . ARG A 1 205 ? 13.266 24.438 21.406 1 90.56 205 ARG A C 1
ATOM 1555 O O . ARG A 1 205 ? 12.234 24.016 20.906 1 90.56 205 ARG A O 1
ATOM 1562 N N . CYS A 1 206 ? 13.938 25.5 20.906 1 95.19 206 CYS A N 1
ATOM 1563 C CA . CYS A 1 206 ? 13.258 26.406 19.984 1 95.19 206 CYS A CA 1
ATOM 1564 C C . CYS A 1 206 ? 13.969 26.438 18.641 1 95.19 206 CYS A C 1
ATOM 1566 O O . CYS A 1 206 ? 15.195 26.422 18.578 1 95.19 206 CYS A O 1
ATOM 1568 N N . LEU A 1 207 ? 13.148 26.547 17.609 1 95.5 207 LEU A N 1
ATOM 1569 C CA . LEU A 1 207 ? 13.656 26.828 16.281 1 95.5 207 LEU A CA 1
ATOM 1570 C C . LEU A 1 207 ? 14.203 28.25 16.172 1 95.5 207 LEU A C 1
ATOM 1572 O O . LEU A 1 207 ? 13.781 29.125 16.922 1 95.5 207 LEU A O 1
ATOM 1576 N N . ASP A 1 208 ? 15.133 28.516 15.25 1 94.88 208 ASP A N 1
ATOM 1577 C CA . ASP A 1 208 ? 15.75 29.828 15.078 1 94.88 208 ASP A CA 1
ATOM 1578 C C . ASP A 1 208 ? 14.93 30.703 14.133 1 94.88 208 ASP A C 1
ATOM 1580 O O . ASP A 1 208 ? 15.406 31.75 13.68 1 94.88 208 ASP A O 1
ATOM 1584 N N . HIS A 1 209 ? 13.75 30.297 13.75 1 96.38 209 HIS A N 1
ATOM 1585 C CA . HIS A 1 209 ? 12.82 31 12.875 1 96.38 209 HIS A CA 1
ATOM 1586 C C . HIS A 1 209 ? 11.375 30.75 13.305 1 96.38 209 HIS A C 1
ATOM 1588 O O . HIS A 1 209 ? 11.109 29.906 14.164 1 96.38 209 HIS A O 1
ATOM 1594 N N . ARG A 1 210 ? 10.492 31.5 12.664 1 96.5 210 ARG A N 1
ATOM 1595 C CA . ARG A 1 210 ? 9.062 31.266 12.836 1 96.5 210 ARG A CA 1
ATOM 1596 C C . ARG A 1 210 ? 8.5 30.438 11.68 1 96.5 210 ARG A C 1
ATOM 1598 O O . ARG A 1 210 ? 8.5 30.891 10.531 1 96.5 210 ARG A O 1
ATOM 1605 N N . PRO A 1 211 ? 8.023 29.25 12.039 1 98.38 211 PRO A N 1
ATOM 1606 C CA . PRO A 1 211 ? 7.48 28.422 10.961 1 98.38 211 PRO A CA 1
ATOM 1607 C C . PRO A 1 211 ? 6.316 29.078 10.234 1 98.38 211 PRO A C 1
ATOM 1609 O O . PRO A 1 211 ? 5.586 29.875 10.82 1 98.38 211 PRO A O 1
ATOM 1612 N N . GLN A 1 212 ? 6.129 28.734 8.977 1 98.44 212 GLN A N 1
ATOM 1613 C CA . GLN A 1 212 ? 5.074 29.266 8.133 1 98.44 212 GLN A CA 1
ATOM 1614 C C . GLN A 1 212 ? 4.352 28.156 7.375 1 98.44 212 GLN A C 1
ATOM 1616 O O . GLN A 1 212 ? 4.883 27.062 7.223 1 98.44 212 GLN A O 1
ATOM 1621 N N . LEU A 1 213 ? 3.146 28.469 6.965 1 98.81 213 LEU A N 1
ATOM 1622 C CA . LEU A 1 213 ? 2.404 27.609 6.051 1 98.81 213 LEU A CA 1
ATOM 1623 C C . LEU A 1 213 ? 2.689 27.984 4.598 1 98.81 213 LEU A C 1
ATOM 1625 O O . LEU A 1 213 ? 2.629 29.156 4.23 1 98.81 213 LEU A O 1
ATOM 1629 N N . HIS A 1 214 ? 3.074 27.047 3.828 1 98.69 214 HIS A N 1
ATOM 1630 C CA . HIS A 1 214 ? 3.291 27.203 2.393 1 98.69 214 HIS A CA 1
ATOM 1631 C C . HIS A 1 214 ? 2.324 26.328 1.595 1 98.69 214 HIS A C 1
ATOM 1633 O O . HIS A 1 214 ? 2.357 25.109 1.699 1 98.69 214 HIS A O 1
ATOM 1639 N N . VAL A 1 215 ? 1.515 26.953 0.732 1 98.75 215 VAL A N 1
ATOM 1640 C CA . VAL A 1 215 ? 0.522 26.219 -0.045 1 98.75 215 VAL A CA 1
ATOM 1641 C C . VAL A 1 215 ? 0.982 26.109 -1.496 1 98.75 215 VAL A C 1
ATOM 1643 O O . VAL A 1 215 ? 1.421 27.094 -2.094 1 98.75 215 VAL A O 1
ATOM 1646 N N . GLY A 1 216 ? 0.909 24.891 -2.049 1 98.44 216 GLY A N 1
ATOM 1647 C CA . GLY A 1 216 ? 1.265 24.641 -3.438 1 98.44 216 GLY A CA 1
ATOM 1648 C C . GLY A 1 216 ? 2.561 23.875 -3.596 1 98.44 216 GLY A C 1
ATOM 1649 O O . GLY A 1 216 ? 3.17 23.453 -2.604 1 98.44 216 GLY A O 1
ATOM 1650 N N . GLY A 1 217 ? 2.914 23.547 -4.852 1 98.69 217 GLY A N 1
ATOM 1651 C CA . GLY A 1 217 ? 4.117 22.797 -5.18 1 98.69 217 GLY A CA 1
ATOM 1652 C C . GLY A 1 217 ? 3.883 21.297 -5.258 1 98.69 217 GLY A C 1
ATOM 1653 O O . GLY A 1 217 ? 2.738 20.844 -5.242 1 98.69 217 GLY A O 1
ATOM 1654 N N . ASP A 1 218 ? 4.973 20.578 -5.504 1 98.88 218 ASP A N 1
ATOM 1655 C CA . ASP A 1 218 ? 4.945 19.125 -5.699 1 98.88 218 ASP A CA 1
ATOM 1656 C C . ASP A 1 218 ? 5.559 18.406 -4.504 1 98.88 218 ASP A C 1
ATOM 1658 O O . ASP A 1 218 ? 6.387 18.969 -3.785 1 98.88 218 ASP A O 1
ATOM 1662 N N . ALA A 1 219 ? 5.109 17.234 -4.242 1 98.94 219 ALA A N 1
ATOM 1663 C CA . ALA A 1 219 ? 5.648 16.422 -3.156 1 98.94 219 ALA A CA 1
ATOM 1664 C C . ALA A 1 219 ? 5.656 14.945 -3.535 1 98.94 219 ALA A C 1
ATOM 1666 O O . ALA A 1 219 ? 5.066 14.555 -4.543 1 98.94 219 ALA A O 1
ATOM 1667 N N . VAL A 1 220 ? 6.379 14.148 -2.738 1 98.94 220 VAL A N 1
ATOM 1668 C CA . VAL A 1 220 ? 6.488 12.734 -3.074 1 98.94 220 VAL A CA 1
ATOM 1669 C C . VAL A 1 220 ? 6.25 11.883 -1.825 1 98.94 220 VAL A C 1
ATOM 1671 O O . VAL A 1 220 ? 6.477 12.344 -0.704 1 98.94 220 VAL A O 1
ATOM 1674 N N . SER A 1 221 ? 5.77 10.719 -2.033 1 98.94 221 SER A N 1
ATOM 1675 C CA . SER A 1 221 ? 5.68 9.664 -1.029 1 98.94 221 SER A CA 1
ATOM 1676 C C . SER A 1 221 ? 6.254 8.352 -1.553 1 98.94 221 SER A C 1
ATOM 1678 O O . SER A 1 221 ? 6.215 8.086 -2.756 1 98.94 221 SER A O 1
ATOM 1680 N N . SER A 1 222 ? 6.77 7.586 -0.69 1 98.81 222 SER A N 1
ATOM 1681 C CA . SER A 1 222 ? 7.262 6.246 -0.983 1 98.81 222 SER A CA 1
ATOM 1682 C C . SER A 1 222 ? 7.316 5.391 0.278 1 98.81 222 SER A C 1
ATOM 1684 O O . SER A 1 222 ? 7.156 5.898 1.389 1 98.81 222 SER A O 1
ATOM 1686 N N . PRO A 1 223 ? 7.5 4.039 0.07 1 98.56 223 PRO A N 1
ATOM 1687 C CA . PRO A 1 223 ? 7.711 3.197 1.251 1 98.56 223 PRO A CA 1
ATOM 1688 C C . PRO A 1 223 ? 9.141 3.271 1.778 1 98.56 223 PRO A C 1
ATOM 1690 O O . PRO A 1 223 ? 9.727 2.244 2.133 1 98.56 223 PRO A O 1
ATOM 1693 N N . ALA A 1 224 ? 9.688 4.492 1.819 1 98.19 224 ALA A N 1
ATOM 1694 C CA . ALA A 1 224 ? 11.055 4.684 2.291 1 98.19 224 ALA A CA 1
ATOM 1695 C C . ALA A 1 224 ? 11.141 5.859 3.262 1 98.19 224 ALA A C 1
ATOM 1697 O O . ALA A 1 224 ? 10.633 6.945 2.979 1 98.19 224 ALA A O 1
ATOM 1698 N N . PHE A 1 225 ? 11.695 5.594 4.387 1 97.44 225 PHE A N 1
ATOM 1699 C CA . PHE A 1 225 ? 12.156 6.699 5.227 1 97.44 225 PHE A CA 1
ATOM 1700 C C . PHE A 1 225 ? 13.43 7.312 4.66 1 97.44 225 PHE A C 1
ATOM 1702 O O . PHE A 1 225 ? 14.477 6.668 4.641 1 97.44 225 PHE A O 1
ATOM 1709 N N . VAL A 1 226 ? 13.367 8.555 4.254 1 98.12 226 VAL A N 1
ATOM 1710 C CA . VAL A 1 226 ? 14.477 9.164 3.531 1 98.12 226 VAL A CA 1
ATOM 1711 C C . VAL A 1 226 ? 15.383 9.906 4.508 1 98.12 226 VAL A C 1
ATOM 1713 O O . VAL A 1 226 ? 14.969 10.891 5.125 1 98.12 226 VAL A O 1
ATOM 1716 N N . ASP A 1 227 ? 16.531 9.453 4.691 1 97.62 227 ASP A N 1
ATOM 1717 C CA . ASP A 1 227 ? 17.609 10.094 5.434 1 97.62 227 ASP A CA 1
ATOM 1718 C C . ASP A 1 227 ? 18.922 10.047 4.648 1 97.62 227 ASP A C 1
ATOM 1720 O O . ASP A 1 227 ? 19.938 9.539 5.148 1 97.62 227 ASP A O 1
ATOM 1724 N N . ASN A 1 228 ? 18.922 10.617 3.473 1 97.88 228 ASN A N 1
ATOM 1725 C CA . ASN A 1 228 ? 20.031 10.594 2.529 1 97.88 228 ASN A CA 1
ATOM 1726 C C . ASN A 1 228 ? 20.094 11.883 1.716 1 97.88 228 ASN A C 1
ATOM 1728 O O . ASN A 1 228 ? 19.219 12.141 0.887 1 97.88 228 ASN A O 1
ATOM 1732 N N . ALA A 1 229 ? 21.156 12.602 1.886 1 97.56 229 ALA A N 1
ATOM 1733 C CA . ALA A 1 229 ? 21.297 13.93 1.287 1 97.56 229 ALA A CA 1
ATOM 1734 C C . ALA A 1 229 ? 21.281 13.852 -0.236 1 97.56 229 ALA A C 1
ATOM 1736 O O . ALA A 1 229 ? 20.672 14.688 -0.905 1 97.56 229 ALA A O 1
ATOM 1737 N N . ASP A 1 230 ? 21.984 12.883 -0.804 1 98.06 230 ASP A N 1
ATOM 1738 C CA . ASP A 1 230 ? 22.062 12.742 -2.254 1 98.06 230 ASP A CA 1
ATOM 1739 C C . ASP A 1 230 ? 20.703 12.391 -2.854 1 98.06 230 ASP A C 1
ATOM 1741 O O . ASP A 1 230 ? 20.312 12.938 -3.881 1 98.06 230 ASP A O 1
ATOM 1745 N N . TYR A 1 231 ? 20 11.477 -2.242 1 98.56 231 TYR A N 1
ATOM 1746 C CA . TYR A 1 231 ? 18.672 11.062 -2.717 1 98.56 231 TYR A CA 1
ATOM 1747 C C . TYR A 1 231 ? 17.672 12.195 -2.568 1 98.56 231 TYR A C 1
ATOM 1749 O O . TYR A 1 231 ? 16.812 12.391 -3.434 1 98.56 231 TYR A O 1
ATOM 1757 N N . ARG A 1 232 ? 17.781 12.898 -1.49 1 98.31 232 ARG A N 1
ATOM 1758 C CA . ARG A 1 232 ? 16.969 14.094 -1.277 1 98.31 232 ARG A CA 1
ATOM 1759 C C . ARG A 1 232 ? 17.141 15.086 -2.426 1 98.31 232 ARG A C 1
ATOM 1761 O O . ARG A 1 232 ? 16.156 15.617 -2.939 1 98.31 232 ARG A O 1
ATOM 1768 N N . ASP A 1 233 ? 18.375 15.352 -2.793 1 98.38 233 ASP A N 1
ATOM 1769 C CA . ASP A 1 233 ? 18.656 16.281 -3.887 1 98.38 233 ASP A CA 1
ATOM 1770 C C . ASP A 1 233 ? 18.078 15.766 -5.199 1 98.38 233 ASP A C 1
ATOM 1772 O O . ASP A 1 233 ? 17.562 16.547 -6.004 1 98.38 233 ASP A O 1
ATOM 1776 N N . TYR A 1 234 ? 18.172 14.492 -5.398 1 98.62 234 TYR A N 1
ATOM 1777 C CA . TYR A 1 234 ? 17.578 13.875 -6.578 1 98.62 234 TYR A CA 1
ATOM 1778 C C . TYR A 1 234 ? 16.062 14.117 -6.617 1 98.62 234 TYR A C 1
ATOM 1780 O O . TYR A 1 234 ? 15.523 14.484 -7.66 1 98.62 234 TYR A O 1
ATOM 1788 N N . LEU A 1 235 ? 15.352 13.914 -5.492 1 98.81 235 LEU A N 1
ATOM 1789 C CA . LEU A 1 235 ? 13.906 14.102 -5.434 1 98.81 235 LEU A CA 1
ATOM 1790 C C . LEU A 1 235 ? 13.531 15.539 -5.781 1 98.81 235 LEU A C 1
ATOM 1792 O O . LEU A 1 235 ? 12.516 15.781 -6.434 1 98.81 235 LEU A O 1
ATOM 1796 N N . HIS A 1 236 ? 14.32 16.484 -5.293 1 98.62 236 HIS A N 1
ATOM 1797 C CA . HIS A 1 236 ? 14.078 17.875 -5.609 1 98.62 236 HIS A CA 1
ATOM 1798 C C . HIS A 1 236 ? 14.227 18.141 -7.105 1 98.62 236 HIS A C 1
ATOM 1800 O O . HIS A 1 236 ? 13.406 18.844 -7.703 1 98.62 236 HIS A O 1
ATOM 1806 N N . ARG A 1 237 ? 15.227 17.578 -7.711 1 97.56 237 ARG A N 1
ATOM 1807 C CA . ARG A 1 237 ? 15.516 17.828 -9.117 1 97.56 237 ARG A CA 1
ATOM 1808 C C . ARG A 1 237 ? 14.523 17.094 -10.016 1 97.56 237 ARG A C 1
ATOM 1810 O O . ARG A 1 237 ? 13.961 17.688 -10.938 1 97.56 237 ARG A O 1
ATOM 1817 N N . ALA A 1 238 ? 14.297 15.859 -9.766 1 97.19 238 ALA A N 1
ATOM 1818 C CA . ALA A 1 238 ? 13.57 14.984 -10.68 1 97.19 238 ALA A CA 1
ATOM 1819 C C . ALA A 1 238 ? 12.062 15.18 -10.539 1 97.19 238 ALA A C 1
ATOM 1821 O O . ALA A 1 238 ? 11.32 15.047 -11.516 1 97.19 238 ALA A O 1
ATOM 1822 N N . PHE A 1 239 ? 11.578 15.555 -9.289 1 98 239 PHE A N 1
ATOM 1823 C CA . PHE A 1 239 ? 10.148 15.633 -9.039 1 98 239 PHE A CA 1
ATOM 1824 C C . PHE A 1 239 ? 9.75 17.047 -8.633 1 98 239 PHE A C 1
ATOM 1826 O O . PHE A 1 239 ? 8.562 17.328 -8.422 1 98 239 PHE A O 1
ATOM 1833 N N . ASN A 1 240 ? 10.734 17.891 -8.445 1 98.12 240 ASN A N 1
ATOM 1834 C CA . ASN A 1 240 ? 10.484 19.219 -7.898 1 98.12 240 ASN A CA 1
ATOM 1835 C C . ASN A 1 240 ? 9.82 19.141 -6.527 1 98.12 240 ASN A C 1
ATOM 1837 O O . ASN A 1 240 ? 8.922 19.938 -6.223 1 98.12 240 ASN A O 1
ATOM 1841 N N . ALA A 1 241 ? 10.219 18.172 -5.766 1 98.81 241 ALA A N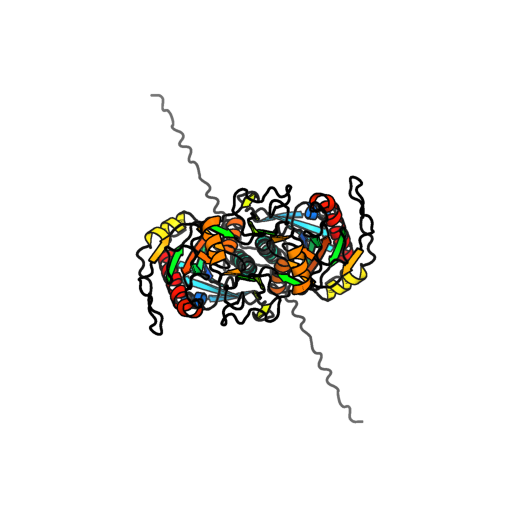 1
ATOM 1842 C CA . ALA A 1 241 ? 9.523 17.891 -4.508 1 98.81 241 ALA A CA 1
ATOM 1843 C C . ALA A 1 241 ? 9.891 18.906 -3.441 1 98.81 241 ALA A C 1
ATOM 1845 O O . ALA A 1 241 ? 11.055 19.312 -3.326 1 98.81 241 ALA A O 1
ATOM 1846 N N . ARG A 1 242 ? 8.891 19.297 -2.68 1 98.88 242 ARG A N 1
ATOM 1847 C CA . ARG A 1 242 ? 9.102 20.172 -1.53 1 98.88 242 ARG A CA 1
ATOM 1848 C C . ARG A 1 242 ? 9.32 19.359 -0.258 1 98.88 242 ARG A C 1
ATOM 1850 O O . ARG A 1 242 ? 10.156 19.719 0.574 1 98.88 242 ARG A O 1
ATOM 1857 N N . VAL A 1 243 ? 8.57 18.266 -0.13 1 98.88 243 VAL A N 1
ATOM 1858 C CA . VAL A 1 243 ? 8.672 17.359 1.018 1 98.88 243 VAL A CA 1
ATOM 1859 C C . VAL A 1 243 ? 8.539 15.914 0.555 1 98.88 243 VAL A C 1
ATOM 1861 O O . VAL A 1 243 ? 8.086 15.656 -0.561 1 98.88 243 VAL A O 1
ATOM 1864 N N . ALA A 1 244 ? 9.016 15.008 1.38 1 98.88 244 ALA A N 1
ATOM 1865 C CA . ALA A 1 244 ? 8.852 13.57 1.176 1 98.88 244 ALA A CA 1
ATOM 1866 C C . ALA A 1 244 ? 8.242 12.906 2.408 1 98.88 244 ALA A C 1
ATOM 1868 O O . ALA A 1 244 ? 8.602 13.234 3.541 1 98.88 244 ALA A O 1
ATOM 1869 N N . ASP A 1 245 ? 7.254 12.117 2.197 1 98.75 245 ASP A N 1
ATOM 1870 C CA . ASP A 1 245 ? 6.695 11.328 3.287 1 98.75 245 ASP A CA 1
ATOM 1871 C C . ASP A 1 245 ? 6.438 9.891 2.844 1 98.75 245 ASP A C 1
ATOM 1873 O O . ASP A 1 245 ? 6.977 9.438 1.83 1 98.75 245 ASP A O 1
ATOM 1877 N N . MET A 1 246 ? 5.703 9.125 3.695 1 98.81 246 MET A N 1
ATO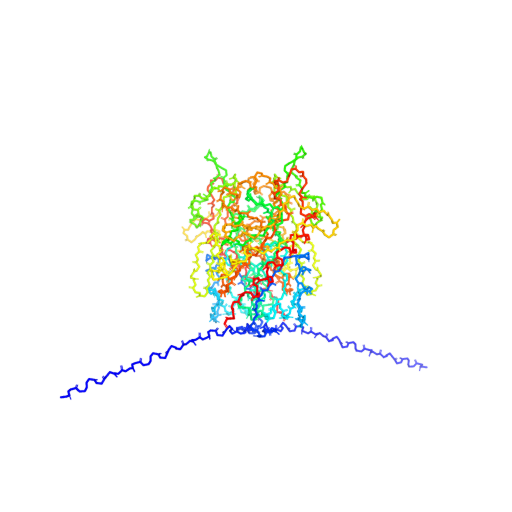M 1878 C CA . MET A 1 246 ? 5.621 7.695 3.42 1 98.81 246 MET A CA 1
ATOM 1879 C C . MET A 1 246 ? 4.188 7.281 3.113 1 98.81 246 MET A C 1
ATOM 1881 O O . MET A 1 246 ? 3.893 6.09 2.992 1 98.81 246 MET A O 1
ATOM 1885 N N . GLU A 1 247 ? 3.225 8.305 3.02 1 98.81 247 GLU A N 1
ATOM 1886 C CA . GLU A 1 247 ? 1.846 7.832 2.961 1 98.81 247 GLU A CA 1
ATOM 1887 C C . GLU A 1 247 ? 1.024 8.641 1.96 1 98.81 247 GLU A C 1
ATOM 1889 O O . GLU A 1 247 ? 0.057 8.133 1.389 1 98.81 247 GLU A O 1
ATOM 1894 N N . SER A 1 248 ? 1.242 9.883 1.715 1 98.94 248 SER A N 1
ATOM 1895 C CA . SER A 1 248 ? 0.297 10.867 1.192 1 98.94 248 SER A CA 1
ATOM 1896 C C . SER A 1 248 ? -0.109 10.539 -0.24 1 98.94 248 SER A C 1
ATOM 1898 O O . SER A 1 248 ? -1.282 10.648 -0.601 1 98.94 248 SER A O 1
ATOM 1900 N N . ALA A 1 249 ? 0.847 10.156 -1.074 1 98.94 249 ALA A N 1
ATOM 1901 C CA . ALA A 1 249 ? 0.527 9.844 -2.465 1 98.94 249 ALA A CA 1
ATOM 1902 C C . ALA A 1 249 ? -0.412 8.641 -2.553 1 98.94 249 ALA A C 1
ATOM 1904 O O . ALA A 1 249 ? -1.267 8.578 -3.439 1 98.94 249 ALA A O 1
ATOM 1905 N N . ALA A 1 250 ? -0.212 7.656 -1.654 1 98.94 250 ALA A N 1
ATOM 1906 C CA . ALA A 1 250 ? -1.118 6.512 -1.611 1 98.94 250 ALA A CA 1
ATOM 1907 C C . ALA A 1 250 ? -2.537 6.949 -1.259 1 98.94 250 ALA A C 1
ATOM 1909 O O . ALA A 1 250 ? -3.504 6.512 -1.889 1 98.94 250 ALA A O 1
ATOM 1910 N N . VAL A 1 251 ? -2.641 7.836 -0.259 1 98.94 251 VAL A N 1
ATOM 1911 C CA . VAL A 1 251 ? -3.945 8.375 0.122 1 98.94 251 VAL A CA 1
ATOM 1912 C C . VAL A 1 251 ? -4.555 9.133 -1.052 1 98.94 251 VAL A C 1
ATOM 1914 O O . VAL A 1 251 ? -5.75 9.023 -1.322 1 98.94 251 VAL A O 1
ATOM 1917 N N . GLY A 1 252 ? -3.754 9.922 -1.759 1 98.94 252 GLY A N 1
ATOM 1918 C CA . GLY A 1 252 ? -4.215 10.625 -2.943 1 98.94 252 GLY A CA 1
ATOM 1919 C C . GLY A 1 252 ? -4.73 9.703 -4.027 1 98.94 252 GLY A C 1
ATOM 1920 O O . GLY A 1 252 ? -5.754 9.984 -4.656 1 98.94 252 GLY A O 1
ATOM 1921 N N . GLN A 1 253 ? -4.012 8.594 -4.262 1 98.88 253 GLN A N 1
ATOM 1922 C CA . GLN A 1 253 ? -4.449 7.625 -5.258 1 98.88 253 GLN A CA 1
ATOM 1923 C C . GLN A 1 253 ? -5.797 7.016 -4.875 1 98.88 253 GLN A C 1
ATOM 1925 O O . GLN A 1 253 ? -6.676 6.863 -5.727 1 98.88 253 GLN A O 1
ATOM 1930 N N . VAL A 1 254 ? -5.938 6.633 -3.615 1 98.88 254 VAL A N 1
ATOM 1931 C CA . VAL A 1 254 ? -7.188 6.039 -3.148 1 98.88 254 VAL A CA 1
ATOM 1932 C C . VAL A 1 254 ? -8.32 7.059 -3.262 1 98.88 254 VAL A C 1
ATOM 1934 O O . VAL A 1 254 ? -9.43 6.719 -3.686 1 98.88 254 VAL A O 1
ATOM 1937 N N . ALA A 1 255 ? -8.047 8.289 -2.867 1 98.88 255 ALA A N 1
ATOM 1938 C CA . ALA A 1 255 ? -9.031 9.359 -2.986 1 98.88 255 ALA A CA 1
ATOM 1939 C C . ALA A 1 255 ? -9.477 9.539 -4.438 1 98.88 255 ALA A C 1
ATOM 1941 O O . ALA A 1 255 ? -10.672 9.625 -4.723 1 98.88 255 ALA A O 1
ATOM 1942 N N . PHE A 1 256 ? -8.492 9.555 -5.355 1 98.75 256 PHE A N 1
ATOM 1943 C CA . PHE A 1 256 ? -8.781 9.672 -6.781 1 98.75 256 PHE A CA 1
ATOM 1944 C C . PHE A 1 256 ? -9.656 8.523 -7.258 1 98.75 256 PHE A C 1
ATOM 1946 O O . PHE A 1 256 ? -10.688 8.742 -7.895 1 98.75 256 PHE A O 1
ATOM 1953 N N . ALA A 1 257 ? -9.281 7.309 -6.914 1 98.56 257 ALA A N 1
ATOM 1954 C CA . ALA A 1 257 ? -9.961 6.109 -7.383 1 98.56 257 ALA A CA 1
ATOM 1955 C C . ALA A 1 257 ? -11.398 6.062 -6.875 1 98.56 257 ALA A C 1
ATOM 1957 O O . ALA A 1 257 ? -12.266 5.453 -7.504 1 98.56 257 ALA A O 1
ATOM 1958 N N . ASN A 1 258 ? -11.672 6.715 -5.727 1 98.06 258 ASN A N 1
ATOM 1959 C CA . ASN A 1 258 ? -12.992 6.684 -5.102 1 98.06 258 ASN A CA 1
ATOM 1960 C C . ASN A 1 258 ? -13.742 7.996 -5.312 1 98.06 258 ASN A C 1
ATOM 1962 O O . ASN A 1 258 ? -14.812 8.203 -4.734 1 98.06 258 ASN A O 1
ATOM 1966 N N . ASP A 1 259 ? -13.148 8.922 -6.078 1 97.75 259 ASP A N 1
ATOM 1967 C CA . ASP A 1 259 ? -13.75 10.219 -6.387 1 97.75 259 ASP A CA 1
ATOM 1968 C C . ASP A 1 259 ? -14.055 11 -5.113 1 97.75 259 ASP A C 1
ATOM 1970 O O . ASP A 1 259 ? -15.172 11.5 -4.938 1 97.75 259 ASP A O 1
ATOM 1974 N N . VAL A 1 260 ? -13.117 11.023 -4.168 1 98.38 260 VAL A N 1
ATOM 1975 C CA . VAL A 1 260 ? -13.203 11.797 -2.938 1 98.38 260 VAL A CA 1
ATOM 1976 C C . VAL A 1 260 ? -12.141 12.898 -2.949 1 98.38 260 VAL A C 1
ATOM 1978 O O . VAL A 1 260 ? -10.953 12.617 -3.107 1 98.38 260 VAL A O 1
ATOM 1981 N N . PRO A 1 261 ? -12.523 14.164 -2.809 1 98.44 261 PRO A N 1
ATOM 1982 C CA . PRO A 1 261 ? -11.516 15.227 -2.734 1 98.44 261 PRO A CA 1
ATOM 1983 C C . PRO A 1 261 ? -10.578 15.062 -1.54 1 98.44 261 PRO A C 1
ATOM 1985 O O . PRO A 1 261 ? -11.016 14.641 -0.465 1 98.44 261 PRO A O 1
ATOM 1988 N N . PHE A 1 262 ? -9.312 15.477 -1.729 1 98.88 262 PHE A N 1
ATOM 1989 C CA . PHE A 1 262 ? -8.375 15.336 -0.62 1 98.88 262 PHE A CA 1
ATOM 1990 C C . PHE A 1 262 ? -7.391 16.5 -0.59 1 98.88 262 PHE A C 1
ATOM 1992 O O . PHE A 1 262 ? -7.219 17.203 -1.592 1 98.88 262 PHE A O 1
ATOM 1999 N N . ILE A 1 263 ? -6.809 16.719 0.558 1 98.94 263 ILE A N 1
ATOM 2000 C CA . ILE A 1 263 ? -5.699 17.641 0.77 1 98.94 263 ILE A CA 1
ATOM 2001 C C . ILE A 1 263 ? -4.797 17.125 1.883 1 98.94 263 ILE A C 1
ATOM 2003 O O . ILE A 1 263 ? -5.254 16.406 2.775 1 98.94 263 ILE A O 1
ATOM 2007 N N . VAL A 1 264 ? -3.525 17.406 1.771 1 98.94 264 VAL A N 1
ATOM 2008 C CA . VAL A 1 264 ? -2.539 16.953 2.744 1 98.94 264 VAL A CA 1
ATOM 2009 C C . VAL A 1 264 ? -1.794 18.141 3.326 1 98.94 264 VAL A C 1
ATOM 2011 O O . VAL A 1 264 ? -1.431 19.078 2.6 1 98.94 264 VAL A O 1
ATOM 2014 N N . PHE A 1 265 ? -1.621 18.141 4.609 1 98.94 265 PHE A N 1
ATOM 2015 C CA . PHE A 1 265 ? -0.747 19.062 5.32 1 98.94 265 PHE A CA 1
ATOM 2016 C C . PHE A 1 265 ? 0.406 18.312 5.984 1 98.94 265 PHE A C 1
ATOM 2018 O O . PHE A 1 265 ? 0.184 17.391 6.77 1 98.94 265 PHE A O 1
ATOM 2025 N N . ARG A 1 266 ? 1.597 18.672 5.672 1 98.88 266 ARG A N 1
ATOM 2026 C CA . ARG A 1 266 ? 2.787 18.062 6.246 1 98.88 266 ARG A CA 1
ATOM 2027 C C . ARG A 1 266 ? 3.713 19.109 6.852 1 98.88 266 ARG A C 1
ATOM 2029 O O . ARG A 1 266 ? 4.105 20.062 6.176 1 98.88 266 ARG A O 1
ATOM 2036 N N . SER A 1 267 ? 4.02 18.969 8.07 1 98.88 267 SER A N 1
ATOM 2037 C CA . SER A 1 267 ? 5.02 19.812 8.719 1 98.88 267 SER A CA 1
ATOM 2038 C C . SER A 1 267 ? 6.395 19.141 8.703 1 98.88 267 SER A C 1
ATOM 2040 O O . SER A 1 267 ? 6.512 17.938 8.914 1 98.88 267 SER A O 1
ATOM 2042 N N . LEU A 1 268 ? 7.438 19.938 8.477 1 98.69 268 LEU A N 1
ATOM 2043 C CA . LEU A 1 268 ? 8.789 19.406 8.406 1 98.69 268 LEU A CA 1
ATOM 2044 C C . LEU A 1 268 ? 9.297 19.016 9.789 1 98.69 268 LEU A C 1
ATOM 2046 O O . LEU A 1 268 ? 9.398 19.875 10.68 1 98.69 268 LEU A O 1
ATOM 2050 N N . SER A 1 269 ? 9.609 17.781 9.961 1 97.62 269 SER A N 1
ATOM 2051 C CA . SER A 1 269 ? 10.188 17.297 11.211 1 97.62 269 SER A CA 1
ATOM 2052 C C . SER A 1 269 ? 11.703 17.172 11.109 1 97.62 269 SER A C 1
ATOM 2054 O O . SER A 1 269 ? 12.391 17.109 12.125 1 97.62 269 SER A O 1
ATOM 2056 N N . ASP A 1 270 ? 12.219 17.062 9.945 1 96.88 270 ASP A N 1
ATOM 2057 C CA . ASP A 1 270 ? 13.625 16.875 9.602 1 96.88 270 ASP A CA 1
ATOM 2058 C C . ASP A 1 270 ? 13.891 17.312 8.156 1 96.88 270 ASP A C 1
ATOM 2060 O O . ASP A 1 270 ? 13 17.828 7.484 1 96.88 270 ASP A O 1
ATOM 2064 N N . LEU A 1 271 ? 15.148 17.141 7.762 1 97 271 LEU A N 1
ATOM 2065 C CA . LEU A 1 271 ? 15.5 17.609 6.422 1 97 271 LEU A CA 1
ATOM 2066 C C . LEU A 1 271 ? 15.945 16.438 5.551 1 97 271 LEU A C 1
ATOM 2068 O O . LEU A 1 271 ? 16.828 16.578 4.699 1 97 271 LEU A O 1
ATOM 2072 N N . ALA A 1 272 ? 15.461 15.25 5.793 1 96.94 272 ALA A N 1
ATOM 2073 C CA . ALA A 1 272 ? 15.586 14.047 4.977 1 96.94 272 ALA A CA 1
ATOM 2074 C C . ALA A 1 272 ? 17.047 13.797 4.594 1 96.94 272 ALA A C 1
ATOM 2076 O O . ALA A 1 272 ? 17.344 13.508 3.434 1 96.94 272 ALA A O 1
ATOM 2077 N N . GLY A 1 273 ? 17.891 13.945 5.492 1 94.12 273 GLY A N 1
ATOM 2078 C CA . GLY A 1 273 ? 19.297 13.727 5.246 1 94.12 273 GLY A CA 1
ATOM 2079 C C . GLY A 1 273 ? 20.078 15.008 5.078 1 94.12 273 GLY A C 1
ATOM 2080 O O . GLY A 1 273 ? 21.312 14.992 5.035 1 94.12 273 GLY A O 1
ATOM 2081 N N . GLY A 1 274 ? 19.391 16.094 4.98 1 90.31 274 GLY A N 1
ATOM 2082 C CA . GLY A 1 274 ? 20.047 17.391 4.84 1 90.31 274 GLY A CA 1
ATOM 2083 C C . GLY A 1 274 ? 20.484 17.984 6.168 1 90.31 274 GLY A C 1
ATOM 2084 O O . GLY A 1 274 ? 21.172 19 6.203 1 90.31 274 GLY A O 1
ATOM 2085 N N . ASP A 1 275 ? 20.125 17.375 7.227 1 85.94 275 ASP A N 1
ATOM 2086 C CA . ASP A 1 275 ? 20.562 17.828 8.539 1 85.94 275 ASP A CA 1
ATOM 2087 C C . ASP A 1 275 ? 22.078 17.688 8.695 1 85.94 275 ASP A C 1
ATOM 2089 O O . ASP A 1 275 ? 22.656 16.672 8.289 1 85.94 275 ASP A O 1
ATOM 2093 N N . GLU A 1 276 ? 22.703 18.672 9.164 1 79.94 276 GLU A N 1
ATOM 2094 C CA . GLU A 1 276 ? 24.156 18.656 9.289 1 79.94 276 GLU A CA 1
ATOM 2095 C C . GLU A 1 276 ? 24.625 17.469 10.109 1 79.94 276 GLU A C 1
ATOM 2097 O O . GLU A 1 276 ? 25.594 16.797 9.75 1 79.94 276 GLU A O 1
ATOM 2102 N N . HIS A 1 277 ? 23.938 17.125 11.156 1 82.12 277 HIS A N 1
ATOM 2103 C CA . HIS A 1 277 ? 24.344 16 12 1 82.12 277 HIS A CA 1
ATOM 2104 C C . HIS A 1 277 ? 23.344 14.859 11.922 1 82.12 277 HIS A C 1
ATOM 2106 O O . HIS A 1 277 ? 23.109 14.305 10.844 1 82.12 277 HIS A O 1
ATOM 2112 N N . ALA A 1 278 ? 22.625 14.633 12.945 1 84 278 ALA A N 1
ATOM 2113 C CA . ALA A 1 278 ? 21.672 13.539 13 1 84 278 ALA A CA 1
ATOM 2114 C C . ALA A 1 278 ? 20.297 14 12.523 1 84 278 ALA A C 1
ATOM 2116 O O . ALA A 1 278 ? 19.969 15.188 12.594 1 84 278 ALA A O 1
ATOM 2117 N N . ASN A 1 279 ? 19.609 13.055 11.93 1 85.06 279 ASN A N 1
ATOM 2118 C CA . ASN A 1 279 ? 18.219 13.359 11.609 1 85.06 279 ASN A CA 1
ATOM 2119 C C . ASN A 1 279 ? 17.469 13.891 12.82 1 85.06 279 ASN A C 1
ATOM 2121 O O . ASN A 1 279 ? 17.562 13.328 13.914 1 85.06 279 ASN A O 1
ATOM 2125 N N . GLN A 1 280 ? 16.688 14.945 12.625 1 87 280 GLN A N 1
ATOM 2126 C CA . GLN A 1 280 ? 16.141 15.68 13.758 1 87 280 GLN A CA 1
ATOM 2127 C C . GLN A 1 280 ? 14.688 15.297 14.008 1 87 280 GLN A C 1
ATOM 2129 O O . GLN A 1 280 ? 14.016 15.914 14.836 1 87 280 GLN A O 1
ATOM 2134 N N . MET A 1 281 ? 14.172 14.32 13.367 1 87.88 281 MET A N 1
ATOM 2135 C CA . MET A 1 281 ? 12.773 13.945 13.516 1 87.88 281 MET A CA 1
ATOM 2136 C C . MET A 1 281 ? 12.438 13.648 14.977 1 87.88 281 MET A C 1
ATOM 2138 O O . MET A 1 281 ? 11.422 14.125 15.492 1 87.88 281 MET A O 1
ATOM 2142 N N . ALA A 1 282 ? 13.234 12.914 15.641 1 86.75 282 ALA A N 1
ATOM 2143 C CA . ALA A 1 282 ? 12.953 12.531 17.016 1 86.75 282 ALA A CA 1
ATOM 2144 C C . ALA A 1 282 ? 12.812 13.766 17.906 1 86.75 282 ALA A C 1
ATOM 2146 O O . ALA A 1 282 ? 12.023 13.773 18.859 1 86.75 282 ALA A O 1
ATOM 2147 N N . THR A 1 283 ? 13.531 14.812 17.562 1 86.56 283 THR A N 1
ATOM 2148 C CA . THR A 1 283 ? 13.539 16.031 18.359 1 86.56 283 THR A CA 1
ATOM 2149 C C . THR A 1 283 ? 12.297 16.875 18.078 1 86.56 283 THR A C 1
ATOM 2151 O O . THR A 1 283 ? 11.719 17.453 18.984 1 86.56 283 THR A O 1
ATOM 2154 N N . PHE A 1 284 ? 11.844 16.891 16.812 1 92.12 284 PHE A N 1
ATOM 2155 C CA . PHE A 1 284 ? 10.891 17.922 16.453 1 92.12 284 PHE A CA 1
ATOM 2156 C C . PHE A 1 284 ? 9.578 17.297 15.977 1 92.12 284 PHE A C 1
ATOM 2158 O O . PHE A 1 284 ? 8.664 18.016 15.555 1 92.12 284 PHE A O 1
ATOM 2165 N N . MET A 1 285 ? 9.438 15.961 16.062 1 94.06 285 MET A N 1
ATOM 2166 C CA . MET A 1 285 ? 8.234 15.312 15.547 1 94.06 285 MET A CA 1
ATOM 2167 C C . MET A 1 285 ? 6.992 15.812 16.266 1 94.06 285 MET A C 1
ATOM 2169 O O . MET A 1 285 ? 5.941 16 15.648 1 94.06 285 MET A O 1
ATOM 2173 N N . ALA A 1 286 ? 7.125 16.078 17.594 1 94.94 286 ALA A N 1
ATOM 2174 C CA . ALA A 1 286 ? 5.965 16.578 18.328 1 94.94 286 ALA A CA 1
ATOM 2175 C C . ALA A 1 286 ? 5.598 17.984 17.891 1 94.94 286 ALA A C 1
ATOM 2177 O O . ALA A 1 286 ? 4.418 18.297 17.703 1 94.94 286 ALA A O 1
ATOM 2178 N N . LEU A 1 287 ? 6.57 18.844 17.812 1 96.69 287 LEU A N 1
ATOM 2179 C CA . LEU A 1 287 ? 6.367 20.203 17.359 1 96.69 287 LEU A CA 1
ATOM 2180 C C . LEU A 1 287 ? 5.766 20.234 15.961 1 96.69 287 LEU A C 1
ATOM 2182 O O . LEU A 1 287 ? 4.797 20.953 15.711 1 96.69 287 LEU A O 1
ATOM 2186 N N . ALA A 1 288 ? 6.348 19.453 15.055 1 98.06 288 ALA A N 1
ATOM 2187 C CA . ALA A 1 288 ? 5.863 19.391 13.68 1 98.06 288 ALA A CA 1
ATOM 2188 C C . ALA A 1 288 ? 4.43 18.859 13.625 1 98.06 288 ALA A C 1
ATOM 2190 O O . ALA A 1 288 ? 3.598 19.391 12.883 1 98.06 288 ALA A O 1
ATOM 2191 N N . SER A 1 289 ? 4.145 17.812 14.398 1 98.12 289 SER A N 1
ATOM 2192 C CA . SER A 1 289 ? 2.795 17.266 14.461 1 98.12 289 SER A CA 1
ATOM 2193 C C . SER A 1 289 ? 1.796 18.312 14.938 1 98.12 289 SER A C 1
ATOM 2195 O O . SER A 1 289 ? 0.693 18.422 14.391 1 98.12 289 SER A O 1
ATOM 2197 N N . GLU A 1 290 ? 2.164 19.078 15.914 1 97.69 290 GLU A N 1
ATOM 2198 C CA . GLU A 1 290 ? 1.31 20.125 16.453 1 97.69 290 GLU A CA 1
ATOM 2199 C C . GLU A 1 290 ? 1.044 21.203 15.398 1 97.69 290 GLU A C 1
AT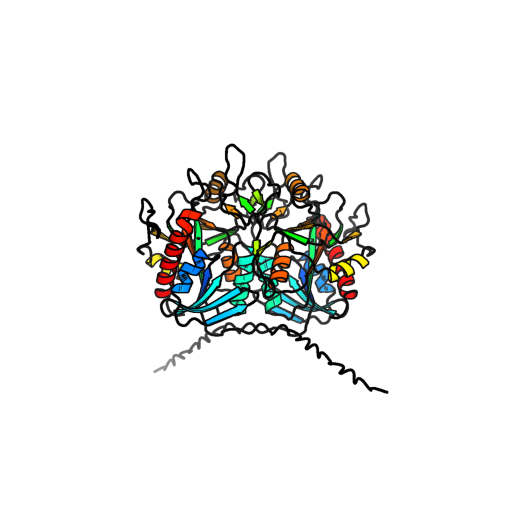OM 2201 O O . GLU A 1 290 ? -0.08 21.688 15.273 1 97.69 290 GLU A O 1
ATOM 2206 N N . ASN A 1 291 ? 2.072 21.625 14.695 1 98.56 291 ASN A N 1
ATOM 2207 C CA . ASN A 1 291 ? 1.918 22.656 13.664 1 98.56 291 ASN A CA 1
ATOM 2208 C C . ASN A 1 291 ? 0.971 22.188 12.562 1 98.56 291 ASN A C 1
ATOM 2210 O O . ASN A 1 291 ? 0.1 22.938 12.125 1 98.56 291 ASN A O 1
ATOM 2214 N N . SER A 1 292 ? 1.18 20.938 12.094 1 98.69 292 SER A N 1
ATOM 2215 C CA . SER A 1 292 ? 0.271 20.391 11.094 1 98.69 292 SER A CA 1
ATOM 2216 C C . SER A 1 292 ? -1.165 20.375 11.602 1 98.69 292 SER A C 1
ATOM 2218 O O . SER A 1 292 ? -2.088 20.781 10.898 1 98.69 292 SER A O 1
ATOM 2220 N N . ALA A 1 293 ? -1.366 19.891 12.82 1 98.56 293 ALA A N 1
ATOM 2221 C CA . ALA A 1 293 ? -2.697 19.797 13.414 1 98.56 293 ALA A CA 1
ATOM 2222 C C . ALA A 1 293 ? -3.34 21.172 13.555 1 98.56 293 ALA A C 1
ATOM 2224 O O . ALA A 1 293 ? -4.543 21.328 13.336 1 98.56 293 ALA A O 1
ATOM 2225 N N . THR A 1 294 ? -2.586 22.156 13.953 1 98.38 294 THR A N 1
ATOM 2226 C CA . THR A 1 294 ? -3.078 23.516 14.094 1 98.38 294 THR A CA 1
ATOM 2227 C C . THR A 1 294 ? -3.609 24.047 12.766 1 98.38 294 THR A C 1
ATOM 2229 O O . THR A 1 294 ? -4.707 24.609 12.703 1 98.38 294 THR A O 1
ATOM 2232 N N . VAL A 1 295 ? -2.826 23.844 11.703 1 98.75 295 VAL A N 1
ATOM 2233 C CA . VAL A 1 295 ? -3.254 24.281 10.383 1 98.75 295 VAL A CA 1
ATOM 2234 C C . VAL A 1 295 ? -4.508 23.531 9.961 1 98.75 295 VAL A C 1
ATOM 2236 O O . VAL A 1 295 ? -5.441 24.109 9.406 1 98.75 295 VAL A O 1
ATOM 2239 N N . VAL A 1 296 ? -4.566 22.219 10.203 1 98.81 296 VAL A N 1
ATOM 2240 C CA . VAL A 1 296 ? -5.699 21.375 9.828 1 98.81 296 VAL A CA 1
ATOM 2241 C C . VAL A 1 296 ? -6.965 21.859 10.531 1 98.81 296 VAL A C 1
ATOM 2243 O O . VAL A 1 296 ? -8.023 21.969 9.906 1 98.81 296 VAL A O 1
ATOM 2246 N N . CYS A 1 297 ? -6.879 22.203 11.789 1 98.44 297 CYS A N 1
ATOM 2247 C CA . CYS A 1 297 ? -8.039 22.688 12.523 1 98.44 297 CYS A CA 1
ATOM 2248 C C . CYS A 1 297 ? -8.531 24.016 11.953 1 98.44 297 CYS A C 1
ATOM 2250 O O . CYS A 1 297 ? -9.734 24.203 11.758 1 98.44 297 CYS A O 1
ATOM 2252 N N . ARG A 1 298 ? -7.629 24.891 11.68 1 98.44 298 ARG A N 1
ATOM 2253 C CA . ARG A 1 298 ? -8.008 26.172 11.078 1 98.44 298 ARG A CA 1
ATOM 2254 C C . ARG A 1 298 ? -8.633 25.953 9.703 1 98.44 298 ARG A C 1
ATOM 2256 O O . ARG A 1 298 ? -9.578 26.656 9.328 1 98.44 298 ARG A O 1
ATOM 2263 N N . PHE A 1 299 ? -8.078 25.062 8.945 1 98.81 299 PHE A N 1
ATOM 2264 C CA . PHE A 1 299 ? -8.57 24.719 7.617 1 98.81 299 PHE A CA 1
ATOM 2265 C C . PHE A 1 299 ? -10 24.188 7.688 1 98.81 299 PHE A C 1
ATOM 2267 O O . PHE A 1 299 ? -10.875 24.625 6.941 1 98.81 299 PHE A O 1
ATOM 2274 N N . ILE A 1 300 ? -10.211 23.203 8.57 1 98.44 300 ILE A N 1
ATOM 2275 C CA . ILE A 1 300 ? -11.531 22.594 8.727 1 98.44 300 ILE A CA 1
ATOM 2276 C C . ILE A 1 300 ? -12.547 23.656 9.117 1 98.44 300 ILE A C 1
ATOM 2278 O O . ILE A 1 300 ? -13.664 23.688 8.594 1 98.44 300 ILE A O 1
ATOM 2282 N N . ARG A 1 301 ? -12.148 24.578 9.984 1 97.38 301 ARG A N 1
ATOM 2283 C CA . ARG A 1 301 ? -13.023 25.672 10.383 1 97.38 301 ARG A CA 1
ATOM 2284 C C . ARG A 1 301 ? -13.398 26.531 9.188 1 97.38 301 ARG A C 1
ATOM 2286 O O . ARG A 1 301 ? -14.539 27 9.07 1 97.38 301 ARG A O 1
ATOM 2293 N N . ALA A 1 302 ? -12.484 26.75 8.289 1 97.62 302 ALA A N 1
ATOM 2294 C CA . ALA A 1 302 ? -12.648 27.656 7.16 1 97.62 302 ALA A CA 1
ATOM 2295 C C . ALA A 1 302 ? -13.383 26.984 6.004 1 97.62 302 ALA A C 1
ATOM 2297 O O . ALA A 1 302 ? -13.859 27.656 5.086 1 97.62 302 ALA A O 1
ATOM 2298 N N . LEU A 1 303 ? -13.484 25.625 6.027 1 96 303 LEU A N 1
ATOM 2299 C CA . LEU A 1 303 ? -14.125 24.906 4.941 1 96 303 LEU A CA 1
ATOM 2300 C C . LEU A 1 303 ? -15.609 25.266 4.855 1 96 303 LEU A C 1
ATOM 2302 O O . LEU A 1 303 ? -16.312 25.25 5.863 1 96 303 LEU A O 1
ATOM 2306 N N . PRO A 1 304 ? -16.062 25.609 3.68 1 90.12 304 PRO A N 1
ATOM 2307 C CA . PRO A 1 304 ? -17.5 25.844 3.535 1 90.12 304 PRO A CA 1
ATOM 2308 C C . PRO A 1 304 ? -18.328 24.562 3.689 1 90.12 304 PRO A C 1
ATOM 2310 O O . PRO A 1 304 ? -17.812 23.469 3.48 1 90.12 304 PRO A O 1
ATOM 2313 N N . PRO A 1 305 ? -19.531 24.734 4.18 1 78.69 305 PRO A N 1
ATOM 2314 C CA . PRO A 1 305 ? -20.406 23.562 4.211 1 78.69 305 PRO A CA 1
ATOM 2315 C C . PRO A 1 305 ? -20.609 22.938 2.83 1 78.69 305 PRO A C 1
ATOM 2317 O O . PRO A 1 305 ? -20.578 23.656 1.822 1 78.69 305 PRO A O 1
ATOM 2320 N N . LYS A 1 306 ? -20.609 21.578 2.713 1 73.38 306 LYS A N 1
ATOM 2321 C CA . LYS A 1 306 ? -20.922 20.984 1.415 1 73.38 306 LYS A CA 1
ATOM 2322 C C . LYS A 1 306 ? -22.406 21.125 1.102 1 73.38 306 LYS A C 1
ATOM 2324 O O . LYS A 1 306 ? -23.25 21.031 1.997 1 73.38 306 LYS A O 1
ATOM 2329 N N . MET B 1 1 ? -51.875 42.406 -32.844 1 31.14 1 MET B N 1
ATOM 2330 C CA . MET B 1 1 ? -51.375 42.188 -31.484 1 31.14 1 MET B CA 1
ATOM 2331 C C . MET B 1 1 ? -50.969 40.75 -31.266 1 31.14 1 MET B C 1
ATOM 2333 O O . MET B 1 1 ? -51.844 39.875 -31.031 1 31.14 1 MET B O 1
ATOM 2337 N N . ARG B 1 2 ? -50.031 40.188 -32.094 1 34.62 2 ARG B N 1
ATOM 2338 C CA . ARG B 1 2 ? -49.438 38.875 -32.125 1 34.62 2 ARG B CA 1
ATOM 2339 C C . ARG B 1 2 ? -48.719 38.531 -30.812 1 34.62 2 ARG B C 1
ATOM 2341 O O . ARG B 1 2 ? -47.812 39.25 -30.422 1 34.62 2 ARG B O 1
ATOM 2348 N N . PHE B 1 3 ? -49.438 37.969 -29.812 1 35.62 3 PHE B N 1
ATOM 2349 C CA . PHE B 1 3 ? -49.031 37.469 -28.516 1 35.62 3 PHE B CA 1
ATOM 2350 C C . PHE B 1 3 ? -48 36.344 -28.672 1 35.62 3 PHE B C 1
ATOM 2352 O O . PHE B 1 3 ? -48.344 35.281 -29.219 1 35.62 3 PHE B O 1
ATOM 2359 N N . TRP B 1 4 ? -46.719 36.625 -28.938 1 38.94 4 TRP B N 1
ATOM 2360 C CA . TRP B 1 4 ? -45.656 35.656 -28.859 1 38.94 4 TRP B CA 1
ATOM 2361 C C . TRP B 1 4 ? -45.562 35.062 -27.453 1 38.94 4 TRP B C 1
ATOM 2363 O O . TRP B 1 4 ? -45.281 35.812 -26.484 1 38.94 4 TRP B O 1
ATOM 2373 N N . GLY B 1 5 ? -46.312 34.062 -27.109 1 35.84 5 GLY B N 1
ATOM 2374 C CA . GLY B 1 5 ? -46.188 33.25 -25.891 1 35.84 5 GLY B CA 1
ATOM 2375 C C . GLY B 1 5 ? -44.812 32.688 -25.672 1 35.84 5 GLY B C 1
ATOM 2376 O O . GLY B 1 5 ? -44.281 31.969 -26.531 1 35.84 5 GLY B O 1
ATOM 2377 N N . LEU B 1 6 ? -43.906 33.344 -24.953 1 34.22 6 LEU B N 1
ATOM 2378 C CA . LEU B 1 6 ? -42.594 32.875 -24.453 1 34.22 6 LEU B CA 1
ATOM 2379 C C . LEU B 1 6 ? -42.781 31.625 -23.594 1 34.22 6 LEU B C 1
ATOM 2381 O O . LEU B 1 6 ? -43.469 31.688 -22.562 1 34.22 6 LEU B O 1
ATOM 2385 N N . CYS B 1 7 ? -42.75 30.422 -24.125 1 36.19 7 CYS B N 1
ATOM 2386 C CA . CYS B 1 7 ? -42.688 29.172 -23.375 1 36.19 7 CYS B CA 1
ATOM 2387 C C . CYS B 1 7 ? -41.438 29.125 -22.516 1 36.19 7 CYS B C 1
ATOM 2389 O O . CYS B 1 7 ? -40.312 29.172 -23.031 1 36.19 7 CYS B O 1
ATOM 2391 N N . LEU B 1 8 ? -41.5 29.594 -21.25 1 36.25 8 LEU B N 1
ATOM 2392 C CA . LEU B 1 8 ? -40.438 29.375 -20.266 1 36.25 8 LEU B CA 1
ATOM 2393 C C . LEU B 1 8 ? -40.219 27.891 -20.016 1 36.25 8 LEU B C 1
ATOM 2395 O O . LEU B 1 8 ? -41.094 27.188 -19.531 1 36.25 8 LEU B O 1
ATOM 2399 N N . ALA B 1 9 ? -39.312 27.219 -20.719 1 35.59 9 ALA B N 1
ATOM 2400 C CA . ALA B 1 9 ? -38.812 25.875 -20.406 1 35.59 9 ALA B CA 1
ATOM 2401 C C . ALA B 1 9 ? -38.125 25.859 -19.031 1 35.59 9 ALA B C 1
ATOM 2403 O O . ALA B 1 9 ? -37.125 26.531 -18.828 1 35.59 9 ALA B O 1
ATOM 2404 N N . MET B 1 10 ? -38.844 25.547 -18.016 1 35.81 10 MET B N 1
ATOM 2405 C CA . MET B 1 10 ? -38.25 25.234 -16.719 1 35.81 10 MET B CA 1
ATOM 2406 C C . MET B 1 10 ? -37.344 24 -16.812 1 35.81 10 MET B C 1
ATOM 2408 O O . MET B 1 10 ? -37.812 22.906 -17.141 1 35.81 10 MET B O 1
ATOM 2412 N N . VAL B 1 11 ? -36.031 24.172 -17.062 1 37.03 11 VAL B N 1
ATOM 2413 C CA . VAL B 1 11 ? -35.062 23.109 -16.938 1 37.03 11 VAL B CA 1
ATOM 2414 C C . VAL B 1 11 ? -35 22.625 -15.477 1 37.03 11 VAL B C 1
ATOM 2416 O O . VAL B 1 11 ? -34.594 23.391 -14.594 1 37.03 11 VAL B O 1
ATOM 2419 N N . MET B 1 12 ? -35.812 21.688 -15.094 1 33.72 12 MET B N 1
ATOM 2420 C CA . MET B 1 12 ? -35.625 20.969 -13.844 1 33.72 12 MET B CA 1
ATOM 2421 C C . MET B 1 12 ? -34.25 20.281 -13.82 1 33.72 12 MET B C 1
ATOM 2423 O O . MET B 1 12 ? -34 19.375 -14.617 1 33.72 12 MET B O 1
ATOM 2427 N N . SER B 1 13 ? -33.188 20.953 -13.383 1 33.16 13 SER B N 1
ATOM 2428 C CA . SER B 1 13 ? -31.938 20.297 -13.062 1 33.16 13 SER B CA 1
ATOM 2429 C C . SER B 1 13 ? -32.125 19.234 -12 1 33.16 13 SER B C 1
ATOM 2431 O O . SER B 1 13 ? -32.5 19.531 -10.867 1 33.16 13 SER B O 1
ATOM 2433 N N . VAL B 1 14 ? -32.406 18.031 -12.352 1 34.31 14 VAL B N 1
ATOM 2434 C CA . VAL B 1 14 ? -32.281 16.891 -11.445 1 34.31 14 VAL B CA 1
ATOM 2435 C C . VAL B 1 14 ? -30.859 16.812 -10.891 1 34.31 14 VAL B C 1
ATOM 2437 O O . VAL B 1 14 ? -29.906 16.547 -11.625 1 34.31 14 VAL B O 1
ATOM 2440 N N . MET B 1 15 ? -30.547 17.547 -9.867 1 31.17 15 MET B N 1
ATOM 2441 C CA . MET B 1 15 ? -29.359 17.25 -9.07 1 31.17 15 MET B CA 1
ATOM 2442 C C . MET B 1 15 ? -29.391 15.82 -8.547 1 31.17 15 MET B C 1
ATOM 2444 O O . MET B 1 15 ? -30.219 15.5 -7.68 1 31.17 15 MET B O 1
ATOM 2448 N N . MET B 1 16 ? -29.062 14.875 -9.352 1 30.88 16 MET B N 1
ATOM 2449 C CA . MET B 1 16 ? -28.828 13.547 -8.797 1 30.88 16 MET B CA 1
ATOM 2450 C C . MET B 1 16 ? -27.781 13.602 -7.68 1 30.88 16 MET B C 1
ATOM 2452 O O . MET B 1 16 ? -26.609 13.883 -7.934 1 30.88 16 MET B O 1
ATOM 2456 N N . THR B 1 17 ? -28.203 13.961 -6.531 1 31.19 17 THR B N 1
ATOM 2457 C CA . THR B 1 17 ? -27.328 13.695 -5.383 1 31.19 17 THR B CA 1
ATOM 2458 C C . THR B 1 17 ? -26.844 12.242 -5.398 1 31.19 17 THR B C 1
ATOM 2460 O O . THR B 1 17 ? -27.656 11.312 -5.328 1 31.19 17 THR B O 1
ATOM 2463 N N . MET B 1 18 ? -25.844 11.992 -6.109 1 32.5 18 MET B N 1
ATOM 2464 C CA . MET B 1 18 ? -25.219 10.68 -5.945 1 32.5 18 MET B CA 1
ATOM 2465 C C . MET B 1 18 ? -24.969 10.383 -4.473 1 32.5 18 MET B C 1
ATOM 2467 O O . MET B 1 18 ? -24.109 11.008 -3.85 1 32.5 18 MET B O 1
ATOM 2471 N N . THR B 1 19 ? -26.062 10.141 -3.773 1 34.47 19 THR B N 1
ATOM 2472 C CA . THR B 1 19 ? -25.891 9.617 -2.422 1 34.47 19 THR B CA 1
ATOM 2473 C C . THR B 1 19 ? -24.828 8.531 -2.387 1 34.47 19 THR B C 1
ATOM 2475 O O . THR B 1 19 ? -24.828 7.617 -3.217 1 34.47 19 THR B O 1
ATOM 2478 N N . ALA B 1 20 ? -23.734 8.836 -1.855 1 38.19 20 ALA B N 1
ATOM 2479 C CA . ALA B 1 20 ? -22.75 7.789 -1.585 1 38.19 20 ALA B CA 1
ATOM 2480 C C . ALA B 1 20 ? -23.422 6.555 -0.984 1 38.19 20 ALA B C 1
ATOM 2482 O O . ALA B 1 20 ? -24 6.621 0.098 1 38.19 20 ALA B O 1
ATOM 2483 N N . GLN B 1 21 ? -24.094 5.746 -1.763 1 40.91 21 GLN B N 1
ATOM 2484 C CA . GLN B 1 21 ? -24.734 4.531 -1.252 1 40.91 21 GLN B CA 1
ATOM 2485 C C . GLN B 1 21 ? -23.797 3.797 -0.287 1 40.91 21 GLN B C 1
ATOM 2487 O O . GLN B 1 21 ? -22.609 3.641 -0.562 1 40.91 21 GLN B O 1
ATOM 2492 N N . ALA B 1 22 ? -24.172 3.697 1.018 1 47.19 22 ALA B N 1
ATOM 2493 C CA . ALA B 1 22 ? -23.531 2.904 2.066 1 47.19 22 ALA B CA 1
ATOM 2494 C C . ALA B 1 22 ? -22.984 1.595 1.506 1 47.19 22 ALA B C 1
ATOM 2496 O O . ALA B 1 22 ? -23.641 0.923 0.714 1 47.19 22 ALA B O 1
ATOM 2497 N N . ALA B 1 23 ? -21.641 1.34 1.696 1 59.94 23 ALA B N 1
ATOM 2498 C CA . ALA B 1 23 ? -21.016 0.12 1.19 1 59.94 23 ALA B CA 1
ATOM 2499 C C . ALA B 1 23 ? -21.719 -1.121 1.722 1 59.94 23 ALA B C 1
ATOM 2501 O O . ALA B 1 23 ? -21.875 -1.284 2.934 1 59.94 23 ALA B O 1
ATOM 2502 N N . THR B 1 24 ? -22.75 -1.628 1.107 1 74.88 24 THR B N 1
ATOM 2503 C CA . THR B 1 24 ? -23.328 -2.947 1.331 1 74.88 24 THR B CA 1
ATOM 2504 C C . THR B 1 24 ? -22.688 -3.984 0.417 1 74.88 24 THR B C 1
ATOM 2506 O O . THR B 1 24 ? -22.125 -3.639 -0.629 1 74.88 24 THR B O 1
ATOM 2509 N N . TYR B 1 25 ? -22.578 -5.164 1.047 1 86.12 25 TYR B N 1
ATOM 2510 C CA . TYR B 1 25 ? -22.141 -6.223 0.142 1 86.12 25 TYR B CA 1
ATOM 2511 C C . TYR B 1 25 ? -22.938 -6.176 -1.163 1 86.12 25 TYR B C 1
ATOM 2513 O O . TYR B 1 25 ? -24.156 -6.023 -1.153 1 86.12 25 TYR B O 1
ATOM 2521 N N . LEU B 1 26 ? -22.156 -6.242 -2.16 1 88.81 26 LEU B N 1
ATOM 2522 C CA . LEU B 1 26 ? -22.797 -6.383 -3.471 1 88.81 26 LEU B CA 1
ATOM 2523 C C . LEU B 1 26 ? -23.297 -7.805 -3.678 1 88.81 26 LEU B C 1
ATOM 2525 O O . LEU B 1 26 ? -24.234 -8.023 -4.449 1 88.81 26 LEU B O 1
ATOM 2529 N N . ASP B 1 27 ? -22.688 -8.734 -3.039 1 89.94 27 ASP B N 1
ATOM 2530 C CA . ASP B 1 27 ? -23 -10.156 -3.031 1 89.94 27 ASP B CA 1
ATOM 2531 C C . ASP B 1 27 ? -22.578 -10.805 -1.715 1 89.94 27 ASP B C 1
ATOM 2533 O O . ASP B 1 27 ? -21.406 -10.75 -1.337 1 89.94 27 ASP B O 1
ATOM 2537 N N . LYS B 1 28 ? -23.516 -11.477 -1.09 1 92 28 LYS B N 1
ATOM 2538 C CA . LYS B 1 28 ? -23.281 -11.977 0.261 1 92 28 LYS B CA 1
ATOM 2539 C C . LYS B 1 28 ? -22.828 -13.438 0.239 1 92 28 LYS B C 1
ATOM 2541 O O . LYS B 1 28 ? -22.484 -14 1.277 1 92 28 LYS B O 1
ATOM 2546 N N . THR B 1 29 ? -22.875 -14.086 -0.887 1 95.19 29 THR B N 1
ATOM 2547 C CA . THR B 1 29 ? -22.453 -15.477 -1.011 1 95.19 29 THR B CA 1
ATOM 2548 C C . THR B 1 29 ? -20.969 -15.633 -0.661 1 95.19 29 THR B C 1
ATOM 2550 O O . THR B 1 29 ? -20.125 -14.898 -1.181 1 95.19 29 THR B O 1
ATOM 2553 N N . PRO B 1 30 ? -20.656 -16.547 0.295 1 96.38 30 PRO B N 1
ATOM 2554 C CA . PRO B 1 30 ? -19.25 -16.797 0.543 1 96.38 30 PRO B CA 1
ATOM 2555 C C . PRO B 1 30 ? -18.5 -17.281 -0.704 1 96.38 30 PRO B C 1
ATOM 2557 O O . PRO B 1 30 ? -18.969 -18.203 -1.389 1 96.38 30 PRO B O 1
ATOM 2560 N N . ARG B 1 31 ? -17.375 -16.641 -1.024 1 97.94 31 ARG B N 1
ATOM 2561 C CA . ARG B 1 31 ? -16.656 -16.953 -2.262 1 97.94 31 ARG B CA 1
ATOM 2562 C C . ARG B 1 31 ? -15.156 -16.938 -2.043 1 97.94 31 ARG B C 1
ATOM 2564 O O . ARG B 1 31 ? -14.664 -16.297 -1.106 1 97.94 31 ARG B O 1
ATOM 2571 N N . ILE B 1 32 ? -14.438 -17.688 -2.881 1 98.56 32 ILE B N 1
ATOM 2572 C CA . ILE B 1 32 ? -13 -17.5 -3.035 1 98.56 32 ILE B CA 1
ATOM 2573 C C . ILE B 1 32 ? -12.727 -16.25 -3.867 1 98.56 32 ILE B C 1
ATOM 2575 O O . ILE B 1 32 ? -13.242 -16.109 -4.977 1 98.56 32 ILE B O 1
ATOM 2579 N N . GLY B 1 33 ? -12.047 -15.273 -3.279 1 98.75 33 GLY B N 1
ATOM 2580 C CA . GLY B 1 33 ? -11.562 -14.172 -4.094 1 98.75 33 GLY B CA 1
ATOM 2581 C C . GLY B 1 33 ? -10.367 -14.547 -4.953 1 98.75 33 GLY B C 1
ATOM 2582 O O . GLY B 1 33 ? -9.305 -14.891 -4.434 1 98.75 33 GLY B O 1
ATOM 2583 N N . VAL B 1 34 ? -10.555 -14.539 -6.254 1 98.88 34 VAL B N 1
ATOM 2584 C CA . VAL B 1 34 ? -9.477 -14.82 -7.195 1 98.88 34 VAL B CA 1
ATOM 2585 C C . VAL B 1 34 ? -9 -13.516 -7.836 1 98.88 34 VAL B C 1
ATOM 2587 O O . VAL B 1 34 ? -9.75 -12.859 -8.555 1 98.88 34 VAL B O 1
ATOM 2590 N N . ILE B 1 35 ? -7.73 -13.211 -7.609 1 98.88 35 ILE B N 1
ATOM 2591 C CA . ILE B 1 35 ? -7.18 -11.922 -8.031 1 98.88 35 ILE B CA 1
ATOM 2592 C C . ILE B 1 35 ? -6.129 -12.148 -9.117 1 98.88 35 ILE B C 1
ATOM 2594 O O . ILE B 1 35 ? -5.34 -13.086 -9.047 1 98.88 35 ILE B O 1
ATOM 2598 N N . SER B 1 36 ? -6.133 -11.336 -10.156 1 98.62 36 SER B N 1
ATOM 2599 C CA . SER B 1 36 ? -5.047 -11.133 -11.109 1 98.62 36 SER B CA 1
ATOM 2600 C C . SER B 1 36 ? -4.598 -9.68 -11.125 1 98.62 36 SER B C 1
ATOM 2602 O O . SER B 1 36 ? -5.285 -8.805 -10.602 1 98.62 36 SER B O 1
ATOM 2604 N N . ALA B 1 37 ? -3.469 -9.391 -11.703 1 97.38 37 ALA B N 1
ATOM 2605 C CA . ALA B 1 37 ? -2.957 -8.023 -11.609 1 97.38 37 ALA B CA 1
ATOM 2606 C C . ALA B 1 37 ? -3.258 -7.234 -12.875 1 97.38 37 ALA B C 1
ATOM 2608 O O . ALA B 1 37 ? -3.443 -6.016 -12.836 1 97.38 37 ALA B O 1
ATOM 2609 N N . PHE B 1 38 ? -3.148 -7.957 -14.047 1 92.38 38 PHE B N 1
ATOM 2610 C CA . PHE B 1 38 ? -3.316 -7.207 -15.289 1 92.38 38 PHE B CA 1
ATOM 2611 C C . PHE B 1 38 ? -3.871 -8.102 -16.391 1 92.38 38 PHE B C 1
ATOM 2613 O O . PHE B 1 38 ? -4.129 -9.281 -16.172 1 92.38 38 PHE B O 1
ATOM 2620 N N . GLU B 1 39 ? -4.105 -7.648 -17.516 1 93.06 39 GLU B N 1
ATOM 2621 C CA . GLU B 1 39 ? -5.023 -8.141 -18.547 1 93.06 39 GLU B CA 1
ATOM 2622 C C . GLU B 1 39 ? -4.648 -9.547 -19 1 93.06 39 GLU B C 1
ATOM 2624 O O . GLU B 1 39 ? -5.504 -10.43 -19.094 1 93.06 39 GLU B O 1
ATOM 2629 N N . PRO B 1 40 ? -3.393 -9.867 -19.312 1 92.56 40 PRO B N 1
ATOM 2630 C CA . PRO B 1 40 ? -3.08 -11.234 -19.734 1 92.56 40 PRO B CA 1
ATOM 2631 C C . PRO B 1 40 ? -3.434 -12.281 -18.688 1 92.56 40 PRO B C 1
ATOM 2633 O O . PRO B 1 40 ? -3.91 -13.367 -19.016 1 92.56 40 PRO B O 1
ATOM 2636 N N . GLU B 1 41 ? -3.203 -11.961 -17.438 1 97.06 41 GLU B N 1
ATOM 2637 C CA . GLU B 1 41 ? -3.559 -12.844 -16.344 1 97.06 41 GLU B CA 1
ATOM 2638 C C . GLU B 1 41 ? -5.074 -12.992 -16.219 1 97.06 41 GLU B C 1
ATOM 2640 O O . GLU B 1 41 ? -5.578 -14.094 -15.992 1 97.06 41 GLU B O 1
ATOM 2645 N N . TRP B 1 42 ? -5.727 -11.875 -16.375 1 96.5 42 TRP B N 1
ATOM 2646 C CA . TRP B 1 42 ? -7.184 -11.844 -16.312 1 96.5 42 TRP B CA 1
ATOM 2647 C C . TRP B 1 42 ? -7.793 -12.727 -17.391 1 96.5 42 TRP B C 1
ATOM 2649 O O . TRP B 1 42 ? -8.695 -13.523 -17.109 1 96.5 42 TRP B O 1
ATOM 2659 N N . GLN B 1 43 ? -7.312 -12.672 -18.547 1 96.19 43 GLN B N 1
ATOM 2660 C CA . GLN B 1 43 ? -7.848 -13.406 -19.688 1 96.19 43 GLN B CA 1
ATOM 2661 C C . GLN B 1 43 ? -7.668 -14.906 -19.516 1 96.19 43 GLN B C 1
ATOM 2663 O O . GLN B 1 43 ? -8.508 -15.695 -19.953 1 96.19 43 GLN B O 1
ATOM 2668 N N . ALA B 1 44 ? -6.625 -15.289 -18.844 1 96.31 44 ALA B N 1
ATOM 2669 C CA . ALA B 1 44 ? -6.348 -16.703 -18.625 1 96.31 44 ALA B CA 1
ATOM 2670 C C . ALA B 1 44 ? -7.387 -17.328 -17.703 1 96.31 44 ALA B C 1
ATOM 2672 O O . ALA B 1 44 ? -7.527 -18.562 -17.656 1 96.31 44 ALA B O 1
ATOM 2673 N N . LEU B 1 45 ? -8.164 -16.5 -16.938 1 97.75 45 LEU B N 1
ATOM 2674 C CA . LEU B 1 45 ? -9.07 -17.031 -15.922 1 97.75 45 LEU B CA 1
ATOM 2675 C C . LEU B 1 45 ? -10.523 -16.781 -16.312 1 97.75 45 LEU B C 1
ATOM 2677 O O . LEU B 1 45 ? -11.383 -17.641 -16.109 1 97.75 45 LEU B O 1
ATOM 2681 N N . ILE B 1 46 ? -10.766 -15.578 -16.875 1 97.69 46 ILE B N 1
ATOM 2682 C CA . ILE B 1 46 ? -12.133 -15.102 -17.047 1 97.69 46 ILE B CA 1
ATOM 2683 C C . ILE B 1 46 ? -12.891 -16.031 -18 1 97.69 46 ILE B C 1
ATOM 2685 O O . ILE B 1 46 ? -14.086 -16.266 -17.828 1 97.69 46 ILE B O 1
ATOM 2689 N N . GLY B 1 47 ? -12.227 -16.625 -18.953 1 95.69 47 GLY B N 1
ATOM 2690 C CA . GLY B 1 47 ? -12.844 -17.531 -19.906 1 95.69 47 GLY B CA 1
ATOM 2691 C C . GLY B 1 47 ? -13.258 -18.844 -19.297 1 95.69 47 GLY B C 1
ATOM 2692 O O . GLY B 1 47 ? -14.055 -19.594 -19.891 1 95.69 47 GLY B O 1
ATOM 2693 N N . ARG B 1 48 ? -12.812 -19.172 -18.141 1 97.25 48 ARG B N 1
ATOM 2694 C CA . ARG B 1 48 ? -13.078 -20.438 -17.469 1 97.25 48 ARG B CA 1
ATOM 2695 C C . ARG B 1 48 ? -14.242 -20.297 -16.5 1 97.25 48 ARG B C 1
ATOM 2697 O O . ARG B 1 48 ? -14.727 -21.297 -15.969 1 97.25 48 ARG B O 1
ATOM 2704 N N . LEU B 1 49 ? -14.648 -19.109 -16.25 1 97.88 49 LEU B N 1
ATOM 2705 C CA . LEU B 1 49 ? -15.703 -18.812 -15.289 1 97.88 49 LEU B CA 1
ATOM 2706 C C . LEU B 1 49 ? -17.078 -19.203 -15.844 1 97.88 49 LEU B C 1
ATOM 2708 O O . LEU B 1 49 ? -17.375 -18.922 -17.016 1 97.88 49 LEU B O 1
ATOM 2712 N N . LYS B 1 50 ? -17.922 -19.891 -15.07 1 98.19 50 LYS B N 1
ATOM 2713 C CA . LYS B 1 50 ? -19.297 -20.203 -15.414 1 98.19 50 LYS B CA 1
ATOM 2714 C C . LYS B 1 50 ? -20.281 -19.375 -14.594 1 98.19 50 LYS B C 1
ATOM 2716 O O . LYS B 1 50 ? -19.953 -18.906 -13.5 1 98.19 50 LYS B O 1
ATOM 2721 N N . ASP B 1 51 ? -21.516 -19.078 -15.125 1 97.88 51 ASP B N 1
ATOM 2722 C CA . ASP B 1 51 ? -22.594 -18.344 -14.461 1 97.88 51 ASP B CA 1
ATOM 2723 C C . ASP B 1 51 ? -22.125 -16.953 -14.023 1 97.88 51 ASP B C 1
ATOM 2725 O O . ASP B 1 51 ? -22.328 -16.562 -12.883 1 97.88 51 ASP B O 1
ATOM 2729 N N . ALA B 1 52 ? -21.5 -16.312 -14.914 1 98 52 ALA B N 1
ATOM 2730 C CA . ALA B 1 52 ? -20.844 -15.039 -14.609 1 98 52 ALA B CA 1
ATOM 2731 C C . ALA B 1 52 ? -21.859 -13.938 -14.367 1 98 52 ALA B C 1
ATOM 2733 O O . ALA B 1 52 ? -22.859 -13.836 -15.078 1 98 52 ALA B O 1
ATOM 2734 N N . GLN B 1 53 ? -21.656 -13.164 -13.312 1 98.06 53 GLN B N 1
ATOM 2735 C CA . GLN B 1 53 ? -22.359 -11.914 -13.031 1 98.06 53 GLN B CA 1
ATOM 2736 C C . GLN B 1 53 ? -21.359 -10.781 -12.766 1 98.06 53 GLN B C 1
ATOM 2738 O O . GLN B 1 53 ? -20.516 -10.891 -11.883 1 98.06 53 GLN B O 1
ATOM 2743 N N . SER B 1 54 ? -21.547 -9.695 -13.484 1 97.56 54 SER B N 1
ATOM 2744 C CA . SER B 1 54 ? -20.562 -8.609 -13.422 1 97.56 54 SER B CA 1
ATOM 2745 C C . SER B 1 54 ? -21.047 -7.484 -12.508 1 97.56 54 SER B C 1
ATOM 2747 O O . SER B 1 54 ? -22.25 -7.172 -12.477 1 97.56 54 SER B O 1
ATOM 2749 N N . TYR B 1 55 ? -20.125 -6.969 -11.773 1 96 55 TYR B N 1
ATOM 2750 C CA . TYR B 1 55 ? -20.281 -5.762 -10.977 1 96 55 TYR B CA 1
ATOM 2751 C C . TYR B 1 55 ? -19.203 -4.73 -11.32 1 96 55 TYR B C 1
ATOM 2753 O O . TYR B 1 55 ? -18.078 -5.094 -11.688 1 96 55 TYR B O 1
ATOM 2761 N N . SER B 1 56 ? -19.578 -3.506 -11.266 1 93.94 56 SER B N 1
ATOM 2762 C CA . SER B 1 56 ? -18.641 -2.414 -11.484 1 93.94 56 SER B CA 1
ATOM 2763 C C . SER B 1 56 ? -18.594 -1.48 -10.281 1 93.94 56 SER B C 1
ATOM 2765 O O . SER B 1 56 ? -19.625 -1.025 -9.789 1 93.94 56 SER B O 1
ATOM 2767 N N . LEU B 1 57 ? -17.406 -1.264 -9.828 1 92.31 57 LEU B N 1
ATOM 2768 C CA . LEU B 1 57 ? -17.156 -0.355 -8.711 1 92.31 57 LEU B CA 1
ATOM 2769 C C . LEU B 1 57 ? -15.883 0.445 -8.922 1 92.31 57 LEU B C 1
ATOM 2771 O O . LEU B 1 57 ? -14.805 -0.132 -9.109 1 92.31 57 LEU B O 1
ATOM 2775 N N . ASN B 1 58 ? -15.906 1.756 -8.852 1 91.69 58 ASN B N 1
ATOM 2776 C CA . ASN B 1 58 ? -14.758 2.641 -9.016 1 91.69 58 ASN B CA 1
ATOM 2777 C C . ASN B 1 58 ? -14.016 2.352 -10.32 1 91.69 58 ASN B C 1
ATOM 2779 O O . ASN B 1 58 ? -12.781 2.371 -10.352 1 91.69 58 ASN B O 1
ATOM 2783 N N . GLY B 1 59 ? -14.727 1.931 -11.289 1 90.94 59 GLY B N 1
ATOM 2784 C CA . GLY B 1 59 ? -14.109 1.636 -12.578 1 90.94 59 GLY B CA 1
ATOM 2785 C C . GLY B 1 59 ? -13.5 0.248 -12.641 1 90.94 59 GLY B C 1
ATOM 2786 O O . GLY B 1 59 ? -12.953 -0.144 -13.672 1 90.94 59 GLY B O 1
ATOM 2787 N N . MET B 1 60 ? -13.602 -0.507 -11.625 1 94 60 MET B N 1
ATOM 2788 C CA . MET B 1 60 ? -13.07 -1.865 -11.547 1 94 60 MET B CA 1
ATOM 2789 C C . MET B 1 60 ? -14.164 -2.893 -11.82 1 94 60 MET B C 1
ATOM 2791 O O . MET B 1 60 ? -15.328 -2.676 -11.469 1 94 60 MET B O 1
ATOM 2795 N N . LYS B 1 61 ? -13.758 -3.949 -12.375 1 96.25 61 LYS B N 1
ATOM 2796 C CA . LYS B 1 61 ? -14.688 -5.039 -12.68 1 96.25 61 LYS B CA 1
ATOM 2797 C C . LYS B 1 61 ? -14.531 -6.18 -11.672 1 96.25 61 LYS B C 1
ATOM 2799 O O . LYS B 1 61 ? -13.414 -6.613 -11.383 1 96.25 61 LYS B O 1
ATOM 2804 N N . PHE B 1 62 ? -15.625 -6.574 -11.117 1 97.81 62 PHE B N 1
ATOM 2805 C CA . PHE B 1 62 ? -15.766 -7.785 -10.312 1 97.81 62 PHE B CA 1
ATOM 2806 C C . PHE B 1 62 ? -16.75 -8.75 -10.961 1 97.81 62 PHE B C 1
ATOM 2808 O O . PHE B 1 62 ? -17.828 -8.352 -11.375 1 97.81 62 PHE B O 1
ATOM 2815 N N . VAL B 1 63 ? -16.359 -10.031 -11.062 1 98.69 63 VAL B N 1
ATOM 2816 C CA . VAL B 1 63 ? -17.234 -10.992 -11.727 1 98.69 63 VAL B CA 1
ATOM 2817 C C . VAL B 1 63 ? -17.422 -12.219 -10.836 1 98.69 63 VAL B C 1
ATOM 2819 O O . VAL B 1 63 ? -16.469 -12.961 -10.57 1 98.69 63 VAL B O 1
ATOM 2822 N N . THR B 1 64 ? -18.625 -12.391 -10.375 1 98.56 64 THR B N 1
ATOM 2823 C CA . THR B 1 64 ? -18.922 -13.586 -9.594 1 98.56 64 THR B CA 1
ATOM 2824 C C . THR B 1 64 ? -19.328 -14.742 -10.5 1 98.56 64 THR B C 1
ATOM 2826 O O . THR B 1 64 ? -19.75 -14.531 -11.641 1 98.56 64 THR B O 1
ATOM 2829 N N . GLY B 1 65 ? -19.156 -15.914 -10.016 1 98.5 65 GLY B N 1
ATOM 2830 C CA . GLY B 1 65 ? -19.484 -17.156 -10.695 1 98.5 65 GLY B CA 1
ATOM 2831 C C . GLY B 1 65 ? -18.891 -18.375 -10.039 1 98.5 65 GLY B C 1
ATOM 2832 O O . GLY B 1 65 ? -18.766 -18.438 -8.812 1 98.5 65 GLY B O 1
ATOM 2833 N N . THR B 1 66 ? -18.688 -19.375 -10.898 1 98.25 66 THR B N 1
ATOM 2834 C CA . THR B 1 66 ? -18.031 -20.578 -10.391 1 98.25 66 THR B CA 1
ATOM 2835 C C . THR B 1 66 ? -16.812 -20.938 -11.227 1 98.25 66 THR B C 1
ATOM 2837 O O . THR B 1 66 ? -16.812 -20.766 -12.445 1 98.25 66 THR B O 1
ATOM 2840 N N . LEU B 1 67 ? -15.773 -21.266 -10.578 1 97.88 67 LEU B N 1
ATOM 2841 C CA . LEU B 1 67 ? -14.578 -21.891 -11.133 1 97.88 67 LEU B CA 1
ATOM 2842 C C . LEU B 1 67 ? -14.383 -23.297 -10.562 1 97.88 67 LEU B C 1
ATOM 2844 O O . LEU B 1 67 ? -14.312 -23.469 -9.336 1 97.88 67 LEU B O 1
ATOM 2848 N N . GLU B 1 68 ? -14.312 -24.312 -11.453 1 97.31 68 GLU B N 1
ATOM 2849 C CA . GLU B 1 68 ? -14.203 -25.688 -10.984 1 97.31 68 GLU B CA 1
ATOM 2850 C C . GLU B 1 68 ? -15.312 -26.016 -9.992 1 97.31 68 GLU B C 1
ATOM 2852 O O . GLU B 1 68 ? -15.055 -26.625 -8.953 1 97.31 68 GLU B O 1
ATOM 2857 N N . ASP B 1 69 ? -16.5 -25.438 -10.164 1 95.44 69 ASP B N 1
ATOM 2858 C CA . ASP B 1 69 ? -17.75 -25.688 -9.453 1 95.44 69 ASP B CA 1
ATOM 2859 C C . ASP B 1 69 ? -17.703 -25.094 -8.047 1 95.44 69 ASP B C 1
ATOM 2861 O O . ASP B 1 69 ? -18.469 -25.5 -7.172 1 95.44 69 ASP B O 1
ATOM 2865 N N . LYS B 1 70 ? -16.828 -24.203 -7.758 1 97.62 70 LYS B N 1
ATOM 2866 C CA . LYS B 1 70 ? -16.781 -23.469 -6.496 1 97.62 70 LYS B CA 1
ATOM 2867 C C . LYS B 1 70 ? -17.094 -21.984 -6.699 1 97.62 70 LYS B C 1
ATOM 2869 O O . LYS B 1 70 ? -16.688 -21.391 -7.695 1 97.62 70 LYS B O 1
ATOM 2874 N N . PRO B 1 71 ? -17.828 -21.406 -5.797 1 98.06 71 PRO B N 1
ATOM 2875 C CA . PRO B 1 71 ? -18.156 -19.984 -5.922 1 98.06 71 PRO B CA 1
ATOM 2876 C C . PRO B 1 71 ? -16.922 -19.094 -5.805 1 98.06 71 PRO B C 1
ATOM 2878 O O . PRO B 1 71 ? -16.156 -19.203 -4.848 1 98.06 71 PRO B O 1
ATOM 2881 N N . VAL B 1 72 ? -16.734 -18.203 -6.828 1 98.69 72 VAL B N 1
ATOM 2882 C CA . VAL B 1 72 ? -15.586 -17.297 -6.816 1 98.69 72 VAL B CA 1
ATOM 2883 C C . VAL B 1 72 ? -16.047 -15.891 -7.172 1 98.69 72 VAL B C 1
ATOM 2885 O O . VAL B 1 72 ? -17.172 -15.695 -7.664 1 98.69 72 VAL B O 1
ATOM 2888 N N . VAL B 1 73 ? -15.312 -14.922 -6.812 1 98.69 73 VAL B N 1
ATOM 2889 C CA . VAL B 1 73 ? -15.344 -13.57 -7.367 1 98.69 73 VAL B CA 1
ATOM 2890 C C . VAL B 1 73 ? -13.984 -13.227 -7.965 1 98.69 73 VAL B C 1
ATOM 2892 O O . VAL B 1 73 ? -12.961 -13.297 -7.281 1 98.69 73 VAL B O 1
ATOM 2895 N N . LEU B 1 74 ? -13.953 -12.953 -9.289 1 98.62 74 LEU B N 1
ATOM 2896 C CA . LEU B 1 74 ? -12.75 -12.562 -10.008 1 98.62 74 LEU B CA 1
ATOM 2897 C C . LEU B 1 74 ? -12.609 -11.047 -10.039 1 98.62 74 LEU B C 1
ATOM 2899 O O . LEU B 1 74 ? -13.586 -10.328 -10.242 1 98.62 74 LEU B O 1
ATOM 2903 N N . THR B 1 75 ? -11.422 -10.547 -9.797 1 98.5 75 THR B N 1
ATOM 2904 C CA . THR B 1 75 ? -11.125 -9.141 -10.008 1 98.5 75 THR B CA 1
ATOM 2905 C C . THR B 1 75 ? -9.633 -8.938 -10.273 1 98.5 75 THR B C 1
ATOM 2907 O O . THR B 1 75 ? -8.852 -9.891 -10.211 1 98.5 75 THR B O 1
ATOM 2910 N N . MET B 1 76 ? -9.312 -7.73 -10.703 1 98.31 76 MET B N 1
ATOM 2911 C CA . MET B 1 76 ? -7.914 -7.355 -10.875 1 98.31 76 MET B CA 1
ATOM 2912 C C . MET B 1 76 ? -7.461 -6.426 -9.758 1 98.31 76 MET B C 1
ATOM 2914 O O . MET B 1 76 ? -8.172 -5.48 -9.398 1 98.31 76 MET B O 1
ATOM 2918 N N . SER B 1 77 ? -6.316 -6.734 -9.242 1 98.12 77 SER B N 1
ATOM 2919 C CA . SER B 1 77 ? -5.699 -5.816 -8.281 1 98.12 77 SER B CA 1
ATOM 2920 C C . SER B 1 77 ? -5.168 -4.57 -8.984 1 98.12 77 SER B C 1
ATOM 2922 O O . SER B 1 77 ? -4.961 -3.535 -8.344 1 98.12 77 SER B O 1
ATOM 2924 N N . SER B 1 78 ? -4.992 -4.695 -10.336 1 97.12 78 SER B N 1
ATOM 2925 C CA . SER B 1 78 ? -4.191 -3.736 -11.086 1 97.12 78 SER B CA 1
ATOM 2926 C C . SER B 1 78 ? -2.732 -3.766 -10.641 1 97.12 78 SER B C 1
ATOM 2928 O O . SER B 1 78 ? -2.41 -4.324 -9.594 1 97.12 78 SER B O 1
ATOM 2930 N N . MET B 1 79 ? -1.876 -3.225 -11.406 1 96.69 79 MET B N 1
ATOM 2931 C CA . MET B 1 79 ? -0.439 -3.332 -11.172 1 96.69 79 MET B CA 1
ATOM 2932 C C . MET B 1 79 ? 0.009 -2.359 -10.086 1 96.69 79 MET B C 1
ATOM 2934 O O . MET B 1 79 ? -0.499 -1.24 -10 1 96.69 79 MET B O 1
ATOM 2938 N N . SER B 1 80 ? 0.957 -2.838 -9.258 1 96.56 80 SER B N 1
ATOM 2939 C CA . SER B 1 80 ? 1.699 -2.066 -8.266 1 96.56 80 SER B CA 1
ATOM 2940 C C . SER B 1 80 ? 1.104 -2.24 -6.875 1 96.56 80 SER B C 1
ATOM 2942 O O . SER B 1 80 ? -0.076 -2.574 -6.734 1 96.56 80 SER B O 1
ATOM 2944 N N . MET B 1 81 ? 1.874 -1.965 -5.863 1 98.81 81 MET B N 1
ATOM 2945 C CA . MET B 1 81 ? 1.597 -2.254 -4.461 1 98.81 81 MET B CA 1
ATOM 2946 C C . MET B 1 81 ? 0.379 -1.475 -3.975 1 98.81 81 MET B C 1
ATOM 2948 O O . MET B 1 81 ? -0.486 -2.027 -3.291 1 98.81 81 MET B O 1
ATOM 2952 N N . VAL B 1 82 ? 0.245 -0.177 -4.316 1 98.88 82 VAL B N 1
ATOM 2953 C CA . VAL B 1 82 ? -0.823 0.68 -3.809 1 98.88 82 VAL B CA 1
ATOM 2954 C C . VAL B 1 82 ? -2.16 0.248 -4.406 1 98.88 82 VAL B C 1
ATOM 2956 O O . VAL B 1 82 ? -3.162 0.147 -3.695 1 98.88 82 VAL B O 1
ATOM 2959 N N . ASN B 1 83 ? -2.174 -0.066 -5.715 1 98.81 83 ASN B N 1
ATOM 2960 C CA . ASN B 1 83 ? -3.373 -0.616 -6.336 1 98.81 83 ASN B CA 1
ATOM 2961 C C . ASN B 1 83 ? -3.793 -1.93 -5.68 1 98.81 83 ASN B C 1
ATOM 2963 O O . ASN B 1 83 ? -4.969 -2.127 -5.375 1 98.81 83 ASN B O 1
ATOM 2967 N N . ALA B 1 84 ? -2.807 -2.793 -5.52 1 98.94 84 ALA B N 1
ATOM 2968 C CA . ALA B 1 84 ? -3.098 -4.113 -4.973 1 98.94 84 ALA B CA 1
ATOM 2969 C C . ALA B 1 84 ? -3.709 -4.008 -3.578 1 98.94 84 ALA B C 1
ATOM 2971 O O . ALA B 1 84 ? -4.668 -4.711 -3.26 1 98.94 84 ALA B O 1
ATOM 2972 N N . ALA B 1 85 ? -3.158 -3.113 -2.75 1 98.94 85 ALA B N 1
ATOM 2973 C CA . ALA B 1 85 ? -3.682 -2.918 -1.399 1 98.94 85 ALA B CA 1
ATOM 2974 C C . ALA B 1 85 ? -5.094 -2.342 -1.437 1 98.94 85 ALA B C 1
ATOM 2976 O O . ALA B 1 85 ? -6.004 -2.865 -0.787 1 98.94 85 ALA B O 1
ATOM 2977 N N . MET B 1 86 ? -5.305 -1.282 -2.234 1 98.75 86 MET B N 1
ATOM 2978 C CA . MET B 1 86 ? -6.574 -0.575 -2.354 1 98.75 86 MET B CA 1
ATOM 2979 C C . MET B 1 86 ? -7.672 -1.509 -2.854 1 98.75 86 MET B C 1
ATOM 2981 O O . MET B 1 86 ? -8.727 -1.62 -2.23 1 98.75 86 MET B O 1
ATOM 2985 N N . ASN B 1 87 ? -7.383 -2.256 -3.877 1 98.69 87 ASN B N 1
ATOM 2986 C CA . ASN B 1 87 ? -8.414 -3.031 -4.559 1 98.69 87 ASN B CA 1
ATOM 2987 C C . ASN B 1 87 ? -8.695 -4.348 -3.838 1 98.69 87 ASN B C 1
ATOM 2989 O O . ASN B 1 87 ? -9.812 -4.859 -3.885 1 98.69 87 ASN B O 1
ATOM 2993 N N . THR B 1 88 ? -7.676 -4.918 -3.156 1 98.81 88 THR B N 1
ATOM 2994 C CA . THR B 1 88 ? -7.938 -6.086 -2.324 1 98.81 88 THR B CA 1
ATOM 2995 C C . THR B 1 88 ? -8.828 -5.723 -1.139 1 98.81 88 THR B C 1
ATOM 2997 O O . THR B 1 88 ? -9.742 -6.469 -0.792 1 98.81 88 THR B O 1
ATOM 3000 N N . GLN B 1 89 ? -8.531 -4.555 -0.481 1 98.12 89 GLN B N 1
ATOM 3001 C CA . GLN B 1 89 ? -9.391 -4.109 0.611 1 98.12 89 GLN B CA 1
ATOM 3002 C C . GLN B 1 89 ? -10.82 -3.883 0.129 1 98.12 89 GLN B C 1
ATOM 3004 O O . GLN B 1 89 ? -11.773 -4.258 0.809 1 98.12 89 GLN B O 1
ATOM 3009 N N . LEU B 1 90 ? -10.953 -3.271 -1.061 1 97.5 90 LEU B N 1
ATOM 3010 C CA . LEU B 1 90 ? -12.266 -3.049 -1.66 1 97.5 90 LEU B CA 1
ATOM 3011 C C . LEU B 1 90 ? -12.992 -4.371 -1.878 1 97.5 90 LEU B C 1
ATOM 3013 O O . LEU B 1 90 ? -14.18 -4.484 -1.575 1 97.5 90 LEU B O 1
ATOM 3017 N N . LEU B 1 91 ? -12.289 -5.367 -2.391 1 97.88 91 LEU B N 1
ATOM 3018 C CA . LEU B 1 91 ? -12.844 -6.691 -2.627 1 97.88 91 LEU B CA 1
ATOM 3019 C C . LEU B 1 91 ? -13.406 -7.285 -1.337 1 97.88 91 LEU B C 1
ATOM 3021 O O . LEU B 1 91 ? -14.539 -7.758 -1.308 1 97.88 91 LEU B O 1
ATOM 3025 N N . ILE B 1 92 ? -12.617 -7.234 -0.269 1 97.25 92 ILE B N 1
ATOM 3026 C CA . ILE B 1 92 ? -12.977 -7.844 1.006 1 97.25 92 ILE B CA 1
ATOM 3027 C C . ILE B 1 92 ? -14.156 -7.094 1.616 1 97.25 92 ILE B C 1
ATOM 3029 O O . ILE B 1 92 ? -15.031 -7.703 2.238 1 97.25 92 ILE B O 1
ATOM 3033 N N . ASP B 1 93 ? -14.258 -5.773 1.38 1 95.25 93 ASP B N 1
ATOM 3034 C CA . ASP B 1 93 ? -15.289 -4.941 1.987 1 95.25 93 ASP B CA 1
ATOM 3035 C C . ASP B 1 93 ? -16.625 -5.102 1.258 1 95.25 93 ASP B C 1
ATOM 3037 O O . ASP B 1 93 ? -17.688 -4.922 1.853 1 95.25 93 ASP B O 1
ATOM 3041 N N . ARG B 1 94 ? -16.547 -5.484 -0.038 1 95.81 94 ARG B N 1
ATOM 3042 C CA . ARG B 1 94 ? -17.75 -5.41 -0.847 1 95.81 94 ARG B CA 1
ATOM 3043 C C . ARG B 1 94 ? -18.297 -6.801 -1.161 1 95.81 94 ARG B C 1
ATOM 3045 O O . ARG B 1 94 ? -19.438 -6.945 -1.613 1 95.81 94 ARG B O 1
ATOM 3052 N N . PHE B 1 95 ? -17.484 -7.828 -0.915 1 96.81 95 PHE B N 1
ATOM 3053 C CA . PHE B 1 95 ? -17.891 -9.219 -1.114 1 96.81 95 PHE B CA 1
ATOM 3054 C C . PHE B 1 95 ? -17.531 -10.062 0.1 1 96.81 95 PHE B C 1
ATOM 3056 O O . PHE B 1 95 ? -16.672 -9.688 0.894 1 96.81 95 PHE B O 1
ATOM 3063 N N . HIS B 1 96 ? -18.266 -11.141 0.256 1 95.81 96 HIS B N 1
ATOM 3064 C CA . HIS B 1 96 ? -17.938 -12.102 1.307 1 95.81 96 HIS B CA 1
ATOM 3065 C C . HIS B 1 96 ? -16.828 -13.047 0.862 1 95.81 96 HIS B C 1
ATOM 3067 O O . HIS B 1 96 ? -17.109 -14.172 0.429 1 95.81 96 HIS B O 1
ATOM 3073 N N . VAL B 1 97 ? -15.594 -12.68 1.117 1 97.56 97 VAL B N 1
ATOM 3074 C CA . VAL B 1 97 ? -14.422 -13.43 0.665 1 97.56 97 VAL B CA 1
ATOM 3075 C C . VAL B 1 97 ? -13.914 -14.32 1.794 1 97.56 97 VAL B C 1
ATOM 3077 O O . VAL B 1 97 ? -13.5 -13.828 2.848 1 97.56 97 VAL B O 1
ATOM 3080 N N . GLU B 1 98 ? -13.805 -15.57 1.53 1 96.94 98 GLU B N 1
ATOM 3081 C CA . GLU B 1 98 ? -13.391 -16.516 2.559 1 96.94 98 GLU B CA 1
ATOM 3082 C C . GLU B 1 98 ? -11.898 -16.828 2.445 1 96.94 98 GLU B C 1
ATOM 3084 O O . GLU B 1 98 ? -11.258 -17.188 3.436 1 96.94 98 GLU B O 1
ATOM 3089 N N . ARG B 1 99 ? -11.445 -16.734 1.279 1 98.06 99 ARG B N 1
ATOM 3090 C CA . ARG B 1 99 ? -10.047 -16.984 0.938 1 98.06 99 ARG B CA 1
ATOM 3091 C C . ARG B 1 99 ? -9.633 -16.172 -0.285 1 98.06 99 ARG B C 1
ATOM 3093 O O . ARG B 1 99 ? -10.461 -15.883 -1.153 1 98.06 99 ARG B O 1
ATOM 3100 N N . ILE B 1 100 ? -8.406 -15.898 -0.339 1 98.88 100 ILE B N 1
ATOM 3101 C CA . ILE B 1 100 ? -7.871 -15.195 -1.503 1 98.88 100 ILE B CA 1
ATOM 3102 C C . ILE B 1 100 ? -6.871 -16.094 -2.23 1 98.88 100 ILE B C 1
ATOM 3104 O O . ILE B 1 100 ? -5.98 -16.672 -1.605 1 98.88 100 ILE B O 1
ATOM 3108 N N . VAL B 1 101 ? -7.051 -16.25 -3.479 1 98.94 101 VAL B N 1
ATOM 3109 C CA . VAL B 1 101 ? -6.109 -16.906 -4.383 1 98.94 101 VAL B CA 1
ATOM 3110 C C . VAL B 1 101 ? -5.625 -15.906 -5.434 1 98.94 101 VAL B C 1
ATOM 3112 O O . VAL B 1 101 ? -6.43 -15.375 -6.203 1 98.94 101 VAL B O 1
ATOM 3115 N N . PHE B 1 102 ? -4.336 -15.672 -5.449 1 98.94 102 PHE B N 1
ATOM 3116 C CA . PHE B 1 102 ? -3.764 -14.711 -6.387 1 98.94 102 PHE B CA 1
ATOM 3117 C C . PHE B 1 102 ? -3.027 -15.43 -7.516 1 98.94 102 PHE B C 1
ATOM 3119 O O . PHE B 1 102 ? -2.061 -16.156 -7.27 1 98.94 102 PHE B O 1
ATOM 3126 N N . SER B 1 103 ? -3.469 -15.195 -8.742 1 98.81 103 SER B N 1
ATOM 3127 C CA . SER B 1 103 ? -2.893 -15.797 -9.945 1 98.81 103 SER B CA 1
ATOM 3128 C C . SER B 1 103 ? -2.143 -14.758 -10.773 1 98.81 103 SER B C 1
ATOM 3130 O O . SER B 1 103 ? -2.701 -13.719 -11.125 1 98.81 103 SER B O 1
ATOM 3132 N N . GLY B 1 104 ? -0.91 -15.039 -11.078 1 98.62 104 GLY B N 1
ATOM 3133 C CA . GLY B 1 104 ? -0.227 -14.086 -11.93 1 98.62 104 GLY B CA 1
ATOM 3134 C C . GLY B 1 104 ? 1.174 -14.523 -12.32 1 98.62 104 GLY B C 1
ATOM 3135 O O . GLY B 1 104 ? 1.515 -15.703 -12.203 1 98.62 104 GLY B O 1
ATOM 3136 N N . ILE B 1 105 ? 1.976 -13.609 -12.953 1 98.75 105 ILE B N 1
ATOM 3137 C CA . ILE B 1 105 ? 3.33 -13.875 -13.43 1 98.75 105 ILE B CA 1
ATOM 3138 C C . ILE B 1 105 ? 4.34 -13.148 -12.547 1 98.75 105 ILE B C 1
ATOM 3140 O O . ILE B 1 105 ? 3.965 -12.281 -11.75 1 98.75 105 ILE B O 1
ATOM 3144 N N . ALA B 1 106 ? 5.574 -13.5 -12.586 1 98.62 106 ALA B N 1
ATOM 3145 C CA . ALA B 1 106 ? 6.648 -12.898 -11.805 1 98.62 106 ALA B CA 1
ATOM 3146 C C . ALA B 1 106 ? 7.992 -13.039 -12.516 1 98.62 106 ALA B C 1
ATOM 3148 O O . ALA B 1 106 ? 8.109 -13.781 -13.5 1 98.62 106 ALA B O 1
ATOM 3149 N N . GLY B 1 107 ? 8.922 -12.25 -12.07 1 98.62 107 GLY B N 1
ATOM 3150 C CA . GLY B 1 107 ? 10.312 -12.445 -12.469 1 98.62 107 GLY B CA 1
ATOM 3151 C C . GLY B 1 107 ? 11.023 -13.508 -11.648 1 98.62 107 GLY B C 1
ATOM 3152 O O . GLY B 1 107 ? 10.914 -13.523 -10.422 1 98.62 107 GLY B O 1
ATOM 3153 N N . GLY B 1 108 ? 11.711 -14.32 -12.336 1 98.69 108 GLY B N 1
ATOM 3154 C CA . GLY B 1 108 ? 12.484 -15.359 -11.664 1 98.69 108 GLY B CA 1
ATOM 3155 C C . GLY B 1 108 ? 13.742 -14.828 -11.008 1 98.69 108 GLY B C 1
ATOM 3156 O O . GLY B 1 108 ? 14.539 -14.133 -11.648 1 98.69 108 GLY B O 1
ATOM 3157 N N . ILE B 1 109 ? 13.906 -15.133 -9.711 1 98.69 109 ILE B N 1
ATOM 3158 C CA . ILE B 1 109 ? 15.062 -14.695 -8.93 1 98.69 109 ILE B CA 1
ATOM 3159 C C . ILE B 1 109 ? 15.961 -15.891 -8.633 1 98.69 109 ILE B C 1
ATOM 3161 O O . ILE B 1 109 ? 17.188 -15.805 -8.781 1 98.69 109 ILE B O 1
ATOM 3165 N N . ASP B 1 110 ? 15.406 -16.953 -8.164 1 98.38 110 ASP B N 1
ATOM 3166 C CA . ASP B 1 110 ? 16.078 -18.219 -7.855 1 98.38 110 ASP B CA 1
ATOM 3167 C C . ASP B 1 110 ? 16.656 -18.859 -9.117 1 98.38 110 ASP B C 1
ATOM 3169 O O . ASP B 1 110 ? 15.906 -19.219 -10.023 1 98.38 110 ASP B O 1
ATOM 3173 N N . PRO B 1 111 ? 17.938 -19.141 -9.125 1 96.81 111 PRO B N 1
ATOM 3174 C CA . PRO B 1 111 ? 18.562 -19.672 -10.344 1 96.81 111 PRO B CA 1
ATOM 3175 C C . PRO B 1 111 ? 18.109 -21.094 -10.68 1 96.81 111 PRO B C 1
ATOM 3177 O O . PRO B 1 111 ? 18.312 -21.562 -11.797 1 96.81 111 PRO B O 1
ATOM 3180 N N . SER B 1 112 ? 17.5 -21.734 -9.812 1 97.38 112 SER B N 1
ATOM 3181 C CA . SER B 1 112 ? 17.047 -23.094 -10.07 1 97.38 112 SER B CA 1
ATOM 3182 C C . SER B 1 112 ? 15.711 -23.109 -10.789 1 97.38 112 SER B C 1
ATOM 3184 O O . SER B 1 112 ? 15.281 -24.156 -11.297 1 97.38 112 SER B O 1
ATOM 3186 N N . LEU B 1 113 ? 15.039 -21.969 -10.875 1 98.06 113 LEU B N 1
ATOM 3187 C CA . LEU B 1 113 ? 13.75 -21.875 -11.547 1 98.06 113 LEU B CA 1
ATOM 3188 C C . LEU B 1 113 ? 13.914 -21.375 -12.977 1 98.06 113 LEU B C 1
ATOM 3190 O O . LEU B 1 113 ? 14.891 -20.672 -13.289 1 98.06 113 LEU B O 1
ATOM 3194 N N . LYS B 1 114 ? 12.969 -21.734 -13.797 1 97.62 114 LYS B N 1
ATOM 3195 C CA . LYS B 1 114 ? 13.008 -21.375 -15.211 1 97.62 114 LYS B CA 1
ATOM 3196 C C . LYS B 1 114 ? 11.672 -20.797 -15.672 1 97.62 114 LYS B C 1
ATOM 3198 O O . LYS B 1 114 ? 10.641 -21.016 -15.023 1 97.62 114 LYS B O 1
ATOM 3203 N N . ILE B 1 115 ? 11.734 -20.078 -16.781 1 97.94 115 ILE B N 1
ATOM 3204 C CA . ILE B 1 115 ? 10.539 -19.469 -17.344 1 97.94 115 ILE B CA 1
ATOM 3205 C C . ILE B 1 115 ? 9.461 -20.531 -17.531 1 97.94 115 ILE B C 1
ATOM 3207 O O . ILE B 1 115 ? 9.75 -21.641 -17.984 1 97.94 115 ILE B O 1
ATOM 3211 N N . GLY B 1 116 ? 8.305 -20.25 -17.156 1 98.38 116 GLY B N 1
ATOM 3212 C CA . GLY B 1 116 ? 7.188 -21.172 -17.281 1 98.38 116 GLY B CA 1
ATOM 3213 C C . GLY B 1 116 ? 6.887 -21.922 -15.984 1 98.38 116 GLY B C 1
ATOM 3214 O O . GLY B 1 116 ? 5.762 -22.375 -15.773 1 98.38 116 GLY B O 1
ATOM 3215 N N . ASP B 1 117 ? 7.898 -22.094 -15.109 1 98.69 117 ASP B N 1
ATOM 3216 C CA . ASP B 1 117 ? 7.656 -22.688 -13.797 1 98.69 117 ASP B CA 1
ATOM 3217 C C . ASP B 1 117 ? 6.641 -21.859 -13 1 98.69 117 ASP B C 1
ATOM 3219 O O . ASP B 1 117 ? 6.555 -20.641 -13.172 1 98.69 117 ASP B O 1
ATOM 3223 N N . VAL B 1 118 ? 5.836 -22.516 -12.227 1 98.88 118 VAL B N 1
ATOM 3224 C CA . VAL B 1 118 ? 4.914 -21.859 -11.312 1 98.88 118 VAL B CA 1
ATOM 3225 C C . VAL B 1 118 ? 5.387 -22.047 -9.875 1 98.88 118 VAL B C 1
ATOM 3227 O O . VAL B 1 118 ? 5.832 -23.141 -9.5 1 98.88 118 VAL B O 1
ATOM 3230 N N . VAL B 1 119 ? 5.402 -21.031 -9.102 1 98.94 119 VAL B N 1
ATOM 3231 C CA . VAL B 1 119 ? 5.801 -21.109 -7.695 1 98.94 119 VAL B CA 1
ATOM 3232 C C . VAL B 1 119 ? 4.637 -20.688 -6.805 1 98.94 119 VAL B C 1
ATOM 3234 O O . VAL B 1 119 ? 3.896 -19.766 -7.137 1 98.94 119 VAL B O 1
ATOM 3237 N N . ALA B 1 120 ? 4.398 -21.375 -5.711 1 98.94 120 ALA B N 1
ATOM 3238 C CA . ALA B 1 120 ? 3.533 -20.984 -4.602 1 98.94 120 ALA B CA 1
ATOM 3239 C C . ALA B 1 120 ? 4.344 -20.75 -3.328 1 98.94 120 ALA B C 1
ATOM 3241 O O . ALA B 1 120 ? 4.445 -21.656 -2.486 1 98.94 120 ALA B O 1
ATOM 3242 N N . PRO B 1 121 ? 4.879 -19.562 -3.152 1 98.94 121 PRO B N 1
ATOM 3243 C CA . PRO B 1 121 ? 5.758 -19.297 -2.014 1 98.94 121 PRO B CA 1
ATOM 3244 C C . PRO B 1 121 ? 5.027 -19.359 -0.674 1 98.94 121 PRO B C 1
ATOM 3246 O O . PRO B 1 121 ? 3.846 -19.016 -0.593 1 98.94 121 PRO B O 1
ATOM 3249 N N . ALA B 1 122 ? 5.77 -19.688 0.353 1 98.94 122 ALA B N 1
ATOM 3250 C CA . ALA B 1 122 ? 5.227 -19.781 1.706 1 98.94 122 ALA B CA 1
ATOM 3251 C C . ALA B 1 122 ? 5.047 -18.391 2.318 1 98.94 122 ALA B C 1
ATOM 3253 O O . ALA B 1 122 ? 4.168 -18.188 3.156 1 98.94 122 ALA B O 1
ATOM 3254 N N . ARG B 1 123 ? 5.891 -17.469 1.952 1 98.81 123 ARG B N 1
ATOM 3255 C CA . ARG B 1 123 ? 5.77 -16.141 2.539 1 98.81 123 ARG B CA 1
ATOM 3256 C C . ARG B 1 123 ? 6.301 -15.078 1.592 1 98.81 123 ARG B C 1
ATOM 3258 O O . ARG B 1 123 ? 7.074 -15.375 0.679 1 98.81 123 ARG B O 1
ATOM 3265 N N . TRP B 1 124 ? 5.848 -13.859 1.758 1 98.88 124 TRP B N 1
ATOM 3266 C CA . TRP B 1 124 ? 6.113 -12.719 0.89 1 98.88 124 TRP B CA 1
ATOM 3267 C C . TRP B 1 124 ? 6.598 -11.523 1.699 1 98.88 124 TRP B C 1
ATOM 3269 O O . TRP B 1 124 ? 6.059 -11.227 2.768 1 98.88 124 TRP B O 1
ATOM 3279 N N . ALA B 1 125 ? 7.625 -10.828 1.258 1 98.75 125 ALA B N 1
ATOM 3280 C CA . ALA B 1 125 ? 8.125 -9.594 1.867 1 98.75 125 ALA B CA 1
ATOM 3281 C C . ALA B 1 125 ? 8.023 -8.422 0.898 1 98.75 125 ALA B C 1
ATOM 3283 O O . ALA B 1 125 ? 8 -8.617 -0.32 1 98.75 125 ALA B O 1
ATOM 3284 N N . GLN B 1 126 ? 7.914 -7.285 1.401 1 98.69 126 GLN B N 1
ATOM 3285 C CA . GLN B 1 126 ? 7.988 -6.055 0.62 1 98.69 126 GLN B CA 1
ATOM 3286 C C . GLN B 1 126 ? 9.43 -5.555 0.512 1 98.69 126 GLN B C 1
ATOM 3288 O O . GLN B 1 126 ? 9.914 -4.852 1.399 1 98.69 126 GLN B O 1
ATOM 3293 N N . SER B 1 127 ? 10.047 -5.77 -0.573 1 98.44 127 SER B N 1
ATOM 3294 C CA . SER B 1 127 ? 11.5 -5.613 -0.673 1 98.44 127 SER B CA 1
ATOM 3295 C C . SER B 1 127 ? 11.891 -4.141 -0.785 1 98.44 127 SER B C 1
ATOM 3297 O O . SER B 1 127 ? 13.062 -3.793 -0.64 1 98.44 127 SER B O 1
ATOM 3299 N N . LEU B 1 128 ? 10.914 -3.232 -0.996 1 98.5 128 LEU B N 1
ATOM 3300 C CA . LEU B 1 128 ? 11.258 -1.816 -1.049 1 98.5 128 LEU B CA 1
ATOM 3301 C C . LEU B 1 128 ? 10.586 -1.053 0.09 1 98.5 128 LEU B C 1
ATOM 3303 O O . LEU B 1 128 ? 10.438 0.169 0.019 1 98.5 128 LEU B O 1
ATOM 3307 N N . GLU B 1 129 ? 10.055 -1.748 1.054 1 98.31 129 GLU B N 1
ATOM 3308 C CA . GLU B 1 129 ? 9.875 -1.104 2.352 1 98.31 129 GLU B CA 1
ATOM 3309 C C . GLU B 1 129 ? 11.219 -0.87 3.041 1 98.31 129 GLU B C 1
ATOM 3311 O O . GLU B 1 129 ? 11.82 -1.806 3.566 1 98.31 129 GLU B O 1
ATOM 3316 N N . THR B 1 130 ? 11.68 0.459 2.994 1 97.88 130 THR B N 1
ATOM 3317 C CA . THR B 1 130 ? 13.109 0.615 3.254 1 97.88 130 THR B CA 1
ATOM 3318 C C . THR B 1 130 ? 13.383 1.924 3.988 1 97.88 130 THR B C 1
ATOM 3320 O O . THR B 1 130 ? 12.453 2.664 4.316 1 97.88 130 THR B O 1
ATOM 3323 N N . ILE B 1 131 ? 14.586 2.094 4.379 1 97 131 ILE B N 1
ATOM 3324 C CA . ILE B 1 131 ? 15.227 3.336 4.793 1 97 131 ILE B CA 1
ATOM 3325 C C . ILE B 1 131 ? 16.312 3.717 3.785 1 97 131 ILE B C 1
ATOM 3327 O O . ILE B 1 131 ? 17.188 2.902 3.467 1 97 131 ILE B O 1
ATOM 3331 N N . MET B 1 132 ? 16.125 4.895 3.197 1 97.88 132 MET B N 1
ATOM 3332 C CA . MET B 1 132 ? 17.266 5.422 2.455 1 97.88 132 MET B CA 1
ATOM 3333 C C . MET B 1 132 ? 18.312 5.984 3.402 1 97.88 132 MET B C 1
ATOM 3335 O O . MET B 1 132 ? 18.188 7.105 3.893 1 97.88 132 MET B O 1
ATOM 3339 N N . GLY B 1 133 ? 19.375 5.27 3.564 1 96.81 133 GLY B N 1
ATOM 3340 C CA . GLY B 1 133 ? 20.297 5.484 4.676 1 96.81 133 GLY B CA 1
ATOM 3341 C C . GLY B 1 133 ? 21.219 6.664 4.469 1 96.81 133 GLY B C 1
ATOM 3342 O O . GLY B 1 133 ? 21.625 6.949 3.34 1 96.81 133 GLY B O 1
ATOM 3343 N N . ARG B 1 134 ? 21.609 7.254 5.539 1 96.5 134 ARG B N 1
ATOM 3344 C CA . ARG B 1 134 ? 22.562 8.359 5.547 1 96.5 134 ARG B CA 1
ATOM 3345 C C . ARG B 1 134 ? 23.984 7.863 5.238 1 96.5 134 ARG B C 1
ATOM 3347 O O . ARG B 1 134 ? 24.422 6.855 5.793 1 96.5 134 ARG B O 1
ATOM 3354 N N . GLN B 1 135 ? 24.547 8.555 4.352 1 95.38 135 GLN B N 1
ATOM 3355 C CA . GLN B 1 135 ? 25.953 8.25 4.078 1 95.38 135 GLN B CA 1
ATOM 3356 C C . GLN B 1 135 ? 26.859 8.75 5.207 1 95.38 135 GLN B C 1
ATOM 3358 O O . GLN B 1 135 ? 26.812 9.93 5.57 1 95.38 135 GLN B O 1
ATOM 3363 N N . THR B 1 136 ? 27.656 7.863 5.816 1 93.69 136 THR B N 1
ATOM 3364 C CA . THR B 1 136 ? 28.641 8.18 6.832 1 93.69 136 THR B CA 1
ATOM 3365 C C . THR B 1 136 ? 30 7.59 6.465 1 93.69 136 THR B C 1
ATOM 3367 O O . THR B 1 136 ? 30.141 6.934 5.434 1 93.69 136 THR B O 1
ATOM 3370 N N . ALA B 1 137 ? 30.984 7.836 7.34 1 93.19 137 ALA B N 1
ATOM 3371 C CA . ALA B 1 137 ? 32.312 7.258 7.129 1 93.19 137 ALA B CA 1
ATOM 3372 C C . ALA B 1 137 ? 32.281 5.734 7.207 1 93.19 137 ALA B C 1
ATOM 3374 O O . ALA B 1 137 ? 33.094 5.051 6.602 1 93.19 137 ALA B O 1
ATOM 3375 N N . LYS B 1 138 ? 31.328 5.152 7.805 1 91.94 138 LYS B N 1
ATOM 3376 C CA . LYS B 1 138 ? 31.188 3.715 8.008 1 91.94 138 LYS B CA 1
ATOM 3377 C C . LYS B 1 138 ? 30.234 3.104 6.992 1 91.94 138 LYS B C 1
ATOM 3379 O O . LYS B 1 138 ? 29.938 1.905 7.043 1 91.94 138 LYS B O 1
ATOM 3384 N N . GLY B 1 139 ? 29.703 3.881 6.082 1 94.62 139 GLY B N 1
ATOM 3385 C CA . GLY B 1 139 ? 28.719 3.41 5.121 1 94.62 139 GLY B CA 1
ATOM 3386 C C . GLY B 1 139 ? 27.344 4.027 5.32 1 94.62 139 GLY B C 1
ATOM 3387 O O . GLY B 1 139 ? 27.234 5.133 5.855 1 94.62 139 GLY B O 1
ATOM 3388 N N . PHE B 1 140 ? 26.375 3.326 4.844 1 95.06 140 PHE B N 1
ATOM 3389 C CA . PHE B 1 140 ? 25.016 3.822 4.984 1 95.06 140 PHE B CA 1
ATOM 3390 C C . PHE B 1 140 ? 24.375 3.311 6.27 1 95.06 140 PHE B C 1
ATOM 3392 O O . PHE B 1 140 ? 24.469 2.125 6.59 1 95.06 140 PHE B O 1
ATOM 3399 N N . VAL B 1 141 ? 23.75 4.227 6.98 1 92.69 141 VAL B N 1
ATOM 3400 C CA . VAL B 1 141 ? 23.203 3.844 8.281 1 92.69 141 VAL B CA 1
ATOM 3401 C C . VAL B 1 141 ? 21.766 4.344 8.398 1 92.69 141 VAL B C 1
ATOM 3403 O O . VAL B 1 141 ? 21.359 5.285 7.715 1 92.69 141 VAL B O 1
ATOM 3406 N N . LYS B 1 142 ? 21 3.652 9.234 1 91.06 142 LYS B N 1
ATOM 3407 C CA . LYS B 1 142 ? 19.672 4.121 9.625 1 91.06 142 LYS B CA 1
ATOM 3408 C C . LYS B 1 142 ? 19.734 4.898 10.938 1 91.06 142 LYS B C 1
ATOM 3410 O O . LYS B 1 142 ? 20.656 4.73 11.727 1 91.06 142 LYS B O 1
ATOM 3415 N N . PRO B 1 143 ? 18.734 5.797 11.203 1 89.44 143 PRO B N 1
ATOM 3416 C CA . PRO B 1 143 ? 18.719 6.453 12.516 1 89.44 143 PRO B CA 1
ATOM 3417 C C . PRO B 1 143 ? 18.625 5.457 13.664 1 89.44 143 PRO B C 1
ATOM 3419 O O . PRO B 1 143 ? 17.906 4.465 13.578 1 89.44 143 PRO B O 1
ATOM 3422 N N . ASP B 1 144 ? 19.25 5.734 14.742 1 84.94 144 ASP B N 1
ATOM 3423 C CA . ASP B 1 144 ? 19.328 4.844 15.891 1 84.94 144 ASP B CA 1
ATOM 3424 C C . ASP B 1 144 ? 17.953 4.648 16.516 1 84.94 144 ASP B C 1
ATOM 3426 O O . ASP B 1 144 ? 17.656 3.58 17.062 1 84.94 144 ASP B O 1
ATOM 3430 N N . TRP B 1 145 ? 17.203 5.637 16.391 1 84.94 145 TRP B N 1
ATOM 3431 C CA . TRP B 1 145 ? 15.922 5.602 17.094 1 84.94 145 TRP B CA 1
ATOM 3432 C C . TRP B 1 145 ? 14.883 4.82 16.297 1 84.94 145 TRP B C 1
ATOM 3434 O O . TRP B 1 145 ? 13.789 4.539 16.797 1 84.94 145 TRP B O 1
ATOM 3444 N N . LEU B 1 146 ? 15.242 4.457 15.062 1 84.19 146 LEU B N 1
ATOM 3445 C CA . LEU B 1 146 ? 14.328 3.637 14.266 1 84.19 146 LEU B CA 1
ATOM 3446 C C . LEU B 1 146 ? 14.469 2.164 14.641 1 84.19 146 LEU B C 1
ATOM 3448 O O . LEU B 1 146 ? 15.039 1.377 13.883 1 84.19 146 LEU B O 1
ATOM 3452 N N . THR B 1 147 ? 13.883 1.729 15.617 1 76.81 147 THR B N 1
ATOM 3453 C CA . THR B 1 147 ? 14.125 0.438 16.25 1 76.81 147 THR B CA 1
ATOM 3454 C C . THR B 1 147 ? 13.25 -0.644 15.633 1 76.81 147 THR B C 1
ATOM 3456 O O . THR B 1 147 ? 13.453 -1.835 15.875 1 76.81 147 THR B O 1
ATOM 3459 N N . TRP B 1 148 ? 12.32 -0.307 14.82 1 75.69 148 TRP B N 1
ATOM 3460 C CA . TRP B 1 148 ? 11.445 -1.335 14.266 1 75.69 148 TRP B CA 1
ATOM 3461 C C . TRP B 1 148 ? 12.023 -1.896 12.969 1 75.69 148 TRP B C 1
ATOM 3463 O O . TRP B 1 148 ? 11.492 -2.857 12.406 1 75.69 148 TRP B O 1
ATOM 3473 N N . ALA B 1 149 ? 13.039 -1.299 12.5 1 75.25 149 ALA B N 1
ATOM 3474 C CA . ALA B 1 149 ? 13.742 -1.862 11.352 1 75.25 149 ALA B CA 1
ATOM 3475 C C . ALA B 1 149 ? 14.5 -3.133 11.734 1 75.25 149 ALA B C 1
ATOM 3477 O O . ALA B 1 149 ? 15.141 -3.184 12.781 1 75.25 149 ALA B O 1
ATOM 3478 N N . PRO B 1 150 ? 14.234 -4.156 10.883 1 81.06 150 PRO B N 1
ATOM 3479 C CA . PRO B 1 150 ? 14.898 -5.41 11.242 1 81.06 150 PRO B CA 1
ATOM 3480 C C . PRO B 1 150 ? 16.422 -5.305 11.219 1 81.06 150 PRO B C 1
ATOM 3482 O O . PRO B 1 150 ? 16.984 -4.562 10.406 1 81.06 150 PRO B O 1
ATOM 3485 N N . ASP B 1 151 ? 16.922 -6.031 12.219 1 73.44 151 ASP B N 1
ATOM 3486 C CA . ASP B 1 151 ? 18.375 -6.117 12.234 1 73.44 151 ASP B CA 1
ATOM 3487 C C . ASP B 1 151 ? 18.859 -7.309 11.414 1 73.44 151 ASP B C 1
ATOM 3489 O O . ASP B 1 151 ? 18.172 -8.328 11.312 1 73.44 151 ASP B O 1
ATOM 3493 N N . GLY B 1 152 ? 19.922 -7.125 10.688 1 81.44 152 GLY B N 1
ATOM 3494 C CA . GLY B 1 152 ? 20.641 -8.25 10.109 1 81.44 152 GLY B CA 1
ATOM 3495 C C . GLY B 1 152 ? 20.344 -8.469 8.641 1 81.44 152 GLY B C 1
ATOM 3496 O O . GLY B 1 152 ? 20.953 -9.32 7.996 1 81.44 152 GLY B O 1
ATOM 3497 N N . MET B 1 153 ? 19.344 -7.746 8.18 1 90.88 153 MET B N 1
ATOM 3498 C CA . MET B 1 153 ? 19.094 -7.906 6.746 1 90.88 153 MET B CA 1
ATOM 3499 C C . MET B 1 153 ? 20.078 -7.086 5.926 1 90.88 153 MET B C 1
ATOM 3501 O O . MET B 1 153 ? 20.328 -5.922 6.238 1 90.88 153 MET B O 1
ATOM 3505 N N . GLU B 1 154 ? 20.594 -7.699 4.926 1 95.06 154 GLU B N 1
ATOM 3506 C CA . GLU B 1 154 ? 21.594 -7.055 4.074 1 95.06 154 GLU B CA 1
ATOM 3507 C C . GLU B 1 154 ? 20.984 -5.887 3.299 1 95.06 154 GLU B C 1
ATOM 3509 O O . GLU B 1 154 ? 19.891 -6 2.766 1 95.06 154 GLU B O 1
ATOM 3514 N N . ALA B 1 155 ? 21.703 -4.805 3.289 1 96.25 155 ALA B N 1
ATOM 3515 C CA . ALA B 1 155 ? 21.281 -3.637 2.52 1 96.25 155 ALA B CA 1
ATOM 3516 C C . ALA B 1 155 ? 21.781 -3.719 1.08 1 96.25 155 ALA B C 1
ATOM 3518 O O . ALA B 1 155 ? 22.703 -4.473 0.783 1 96.25 155 ALA B O 1
ATOM 3519 N N . TYR B 1 156 ? 21.094 -3.062 0.202 1 98 156 TYR B N 1
ATOM 3520 C CA . TYR B 1 156 ? 21.594 -2.779 -1.144 1 98 156 TYR B CA 1
ATOM 3521 C C . TYR B 1 156 ? 22.062 -1.337 -1.259 1 98 156 TYR B C 1
ATOM 3523 O O . TYR B 1 156 ? 21.297 -0.45 -1.632 1 98 156 TYR B O 1
ATOM 3531 N N . GLY B 1 157 ? 23.375 -1.098 -0.973 1 96.94 157 GLY B N 1
ATOM 3532 C CA . GLY B 1 157 ? 23.844 0.273 -0.859 1 96.94 157 GLY B CA 1
ATOM 3533 C C . GLY B 1 157 ? 23.094 1.075 0.189 1 96.94 157 GLY B C 1
ATOM 3534 O O . GLY B 1 157 ? 23.016 0.664 1.348 1 96.94 157 GLY B O 1
ATOM 3535 N N . MET B 1 158 ? 22.5 2.17 -0.253 1 97.62 158 MET B N 1
ATOM 3536 C CA . MET B 1 158 ? 21.781 3.074 0.649 1 97.62 158 MET B CA 1
ATOM 3537 C C . MET B 1 158 ? 20.406 2.527 0.999 1 97.62 158 MET B C 1
ATOM 3539 O O . MET B 1 158 ? 19.734 3.059 1.881 1 97.62 158 MET B O 1
ATOM 3543 N N . ILE B 1 159 ? 19.938 1.485 0.297 1 97.94 159 ILE B N 1
ATOM 3544 C CA . ILE B 1 159 ? 18.609 0.931 0.482 1 97.94 159 ILE B CA 1
ATOM 3545 C C . ILE B 1 159 ? 18.625 -0.111 1.599 1 97.94 159 ILE B C 1
ATOM 3547 O O . ILE B 1 159 ? 19.031 -1.257 1.38 1 97.94 159 ILE B O 1
ATOM 3551 N N . ILE B 1 160 ? 18.188 0.286 2.791 1 96.75 160 ILE B N 1
ATOM 3552 C CA . ILE B 1 160 ? 18.219 -0.564 3.975 1 96.75 160 ILE B CA 1
ATOM 3553 C C . ILE B 1 160 ? 16.828 -1.139 4.227 1 96.75 160 ILE B C 1
ATOM 3555 O O . ILE B 1 160 ? 15.867 -0.39 4.41 1 96.75 160 ILE B O 1
ATOM 3559 N N . PRO B 1 161 ? 16.719 -2.48 4.23 1 96.88 161 PRO B N 1
ATOM 3560 C CA . PRO B 1 161 ? 15.398 -3.088 4.438 1 96.88 161 PRO B CA 1
ATOM 3561 C C . PRO B 1 161 ? 14.742 -2.645 5.742 1 96.88 161 PRO B C 1
ATOM 3563 O O . PRO B 1 161 ? 15.43 -2.461 6.75 1 96.88 161 PRO B O 1
ATOM 3566 N N . ASN B 1 162 ? 13.469 -2.457 5.699 1 96.56 162 ASN B N 1
ATOM 3567 C CA . ASN B 1 162 ? 12.641 -2.086 6.84 1 96.56 162 ASN B CA 1
ATOM 3568 C C . ASN B 1 162 ? 11.461 -3.035 7.004 1 96.56 162 ASN B C 1
ATOM 3570 O O . ASN B 1 162 ? 11.305 -3.984 6.234 1 96.56 162 ASN B O 1
ATOM 3574 N N . SER B 1 163 ? 10.734 -2.922 8.117 1 96.06 163 SER B N 1
ATOM 3575 C CA . SER B 1 163 ? 9.492 -3.648 8.375 1 96.06 163 SER B CA 1
ATOM 3576 C C . SER B 1 163 ? 8.281 -2.729 8.281 1 96.06 163 SER B C 1
ATOM 3578 O O . SER B 1 163 ? 8.43 -1.505 8.227 1 96.06 163 SER B O 1
ATOM 3580 N N . VAL B 1 164 ? 7.156 -3.32 8.141 1 96.31 164 VAL B N 1
ATOM 3581 C CA . VAL B 1 164 ? 5.906 -2.576 8.219 1 96.31 164 VAL B CA 1
ATOM 3582 C C . VAL B 1 164 ? 5.172 -2.932 9.516 1 96.31 164 VAL B C 1
ATOM 3584 O O . VAL B 1 164 ? 5.141 -4.098 9.914 1 96.31 164 VAL B O 1
ATOM 3587 N N . VAL B 1 165 ? 4.648 -1.939 10.242 1 95.75 165 VAL B N 1
ATOM 3588 C CA . VAL B 1 165 ? 3.861 -2.186 11.445 1 95.75 165 VAL B CA 1
ATOM 3589 C C . VAL B 1 165 ? 2.389 -2.352 11.07 1 95.75 165 VAL B C 1
ATOM 3591 O O . VAL B 1 165 ? 1.769 -1.428 10.539 1 95.75 165 VAL B O 1
ATOM 3594 N N . VAL B 1 166 ? 1.883 -3.518 11.289 1 97 166 VAL B N 1
ATOM 3595 C CA . VAL B 1 166 ? 0.509 -3.822 10.906 1 97 166 VAL B CA 1
ATOM 3596 C C . VAL B 1 166 ? -0.079 -4.855 11.867 1 97 166 VAL B C 1
ATOM 3598 O O . VAL B 1 166 ? 0.654 -5.656 12.453 1 97 166 VAL B O 1
ATOM 3601 N N . GLY B 1 167 ? -1.358 -4.762 12.125 1 96.94 167 GLY B N 1
ATOM 3602 C CA . GLY B 1 167 ? -2.109 -5.699 12.945 1 96.94 167 GLY B CA 1
ATOM 3603 C C . GLY B 1 167 ? -3.402 -6.156 12.297 1 96.94 167 GLY B C 1
ATOM 3604 O O . GLY B 1 167 ? -3.611 -5.945 11.094 1 96.94 167 GLY B O 1
ATOM 3605 N N . SER B 1 168 ? -4.168 -6.867 13.023 1 97.38 168 SER B N 1
ATOM 3606 C CA . SER B 1 168 ? -5.512 -7.328 12.68 1 97.38 168 SER B CA 1
ATOM 3607 C C . SER B 1 168 ? -6.422 -7.344 13.906 1 97.38 168 SER B C 1
ATOM 3609 O O . SER B 1 168 ? -6.062 -6.812 14.961 1 97.38 168 SER B O 1
ATOM 3611 N N . ALA B 1 169 ? -7.66 -7.844 13.727 1 95.5 169 ALA B N 1
ATOM 3612 C CA . ALA B 1 169 ? -8.555 -7.988 14.875 1 95.5 169 ALA B CA 1
ATOM 3613 C C . ALA B 1 169 ? -7.98 -8.977 15.883 1 95.5 169 ALA B C 1
ATOM 3615 O O . ALA B 1 169 ? -8.203 -8.836 17.094 1 95.5 169 ALA B O 1
ATOM 3616 N N . LYS B 1 170 ? -7.133 -9.867 15.414 1 95.88 170 LYS B N 1
ATOM 3617 C CA . LYS B 1 170 ? -6.633 -10.961 16.25 1 95.88 170 LYS B CA 1
ATOM 3618 C C . LYS B 1 170 ? -5.211 -10.68 16.734 1 95.88 170 LYS B C 1
ATOM 3620 O O . LYS B 1 170 ? -4.73 -11.32 17.656 1 95.88 170 LYS B O 1
ATOM 3625 N N . HIS B 1 171 ? -4.578 -9.742 16.078 1 96.06 171 HIS B N 1
ATOM 3626 C CA . HIS B 1 171 ? -3.172 -9.492 16.375 1 96.06 171 HIS B CA 1
ATOM 3627 C C . HIS B 1 171 ? -2.908 -8.008 16.562 1 96.06 171 HIS B C 1
ATOM 3629 O O . HIS B 1 171 ? -3.191 -7.195 15.68 1 96.06 171 HIS B O 1
ATOM 3635 N N . ALA B 1 172 ? -2.279 -7.672 17.672 1 95.44 172 ALA B N 1
ATOM 3636 C CA . ALA B 1 172 ? -1.86 -6.289 17.875 1 95.44 172 ALA B CA 1
ATOM 3637 C C . ALA B 1 172 ? -0.83 -5.863 16.844 1 95.44 172 ALA B C 1
ATOM 3639 O O . ALA B 1 172 ? -0.037 -6.684 16.375 1 95.44 172 ALA B O 1
ATOM 3640 N N . PRO B 1 173 ? -0.833 -4.598 16.5 1 95.12 173 PRO B N 1
ATOM 3641 C CA . PRO B 1 173 ? 0.169 -4.137 15.539 1 95.12 173 PRO B CA 1
ATOM 3642 C C . PRO B 1 173 ? 1.597 -4.457 15.977 1 95.12 173 PRO B C 1
ATOM 3644 O O . PRO B 1 173 ? 1.944 -4.281 17.141 1 95.12 173 PRO B O 1
ATOM 3647 N N . SER B 1 174 ? 2.383 -4.934 15.062 1 95.31 174 SER B N 1
ATOM 3648 C CA . SER B 1 174 ? 3.787 -5.266 15.281 1 95.31 174 SER B CA 1
ATOM 3649 C C . SER B 1 174 ? 4.578 -5.18 13.977 1 95.31 174 SER B C 1
ATOM 3651 O O . SER B 1 174 ? 4.004 -5.223 12.891 1 95.31 174 SER B O 1
ATOM 3653 N N . PRO B 1 175 ? 5.863 -4.957 14.102 1 95.56 175 PRO B N 1
ATOM 3654 C CA . PRO B 1 175 ? 6.684 -4.938 12.891 1 95.56 175 PRO B CA 1
ATOM 3655 C C . PRO B 1 175 ? 6.699 -6.285 12.172 1 95.56 175 PRO B C 1
ATOM 3657 O O . PRO B 1 175 ? 6.91 -7.324 12.797 1 95.56 175 PRO B O 1
ATOM 3660 N N . LYS B 1 176 ? 6.488 -6.273 10.812 1 96.62 176 LYS B N 1
ATOM 3661 C CA . LYS B 1 176 ? 6.484 -7.488 10 1 96.62 176 LYS B CA 1
ATOM 3662 C C . LYS B 1 176 ? 7.285 -7.297 8.719 1 96.62 176 LYS B C 1
ATOM 3664 O O . LYS B 1 176 ? 7.133 -6.285 8.031 1 96.62 176 LYS B O 1
ATOM 3669 N N . VAL B 1 177 ? 8.094 -8.258 8.469 1 97.19 177 VAL B N 1
ATOM 3670 C CA . VAL B 1 177 ? 8.781 -8.32 7.184 1 97.19 177 VAL B CA 1
ATOM 3671 C C . VAL B 1 177 ? 8.039 -9.281 6.254 1 97.19 177 VAL B C 1
ATOM 3673 O O . VAL B 1 177 ? 7.945 -9.031 5.047 1 97.19 177 VAL B O 1
ATOM 3676 N N . TRP B 1 178 ? 7.52 -10.352 6.867 1 98.19 178 TRP B N 1
ATOM 3677 C CA . TRP B 1 178 ? 6.98 -11.469 6.098 1 98.19 178 TRP B CA 1
ATOM 3678 C C . TRP B 1 178 ? 5.48 -11.609 6.312 1 98.19 178 TRP B C 1
ATOM 3680 O O . TRP B 1 178 ? 4.988 -11.438 7.43 1 98.19 178 TRP B O 1
ATOM 3690 N N . PHE B 1 179 ? 4.781 -11.891 5.297 1 98.81 179 PHE B N 1
ATOM 3691 C CA . PHE B 1 179 ? 3.379 -12.297 5.305 1 98.81 179 PHE B CA 1
ATOM 3692 C C . PHE B 1 179 ? 3.223 -13.719 4.797 1 98.81 179 PHE B C 1
ATOM 3694 O O . PHE B 1 179 ? 3.537 -14.008 3.639 1 98.81 179 PHE B O 1
ATOM 3701 N N . GLU B 1 180 ? 2.672 -14.555 5.602 1 98.88 180 GLU B N 1
ATOM 3702 C CA . GLU B 1 180 ? 2.693 -15.992 5.352 1 98.88 180 GLU B CA 1
ATOM 3703 C C . GLU B 1 180 ? 1.405 -16.453 4.676 1 98.88 180 GLU B C 1
ATOM 3705 O O . GLU B 1 180 ? 0.308 -16.078 5.098 1 98.88 180 GLU B O 1
ATOM 3710 N N . ALA B 1 181 ? 1.553 -17.266 3.594 1 98.88 181 ALA B N 1
ATOM 3711 C CA . ALA B 1 181 ? 0.406 -17.953 3.012 1 98.88 181 ALA B CA 1
ATOM 3712 C C . ALA B 1 181 ? -0.207 -18.938 4.008 1 98.88 181 ALA B C 1
ATOM 3714 O O . ALA B 1 181 ? 0.467 -19.391 4.934 1 98.88 181 ALA B O 1
ATOM 3715 N N . ASP B 1 182 ? -1.473 -19.219 3.812 1 98.75 182 ASP B N 1
ATOM 3716 C CA . ASP B 1 182 ? -2.17 -20.125 4.715 1 98.75 182 ASP B CA 1
ATOM 3717 C C . ASP B 1 182 ? -1.57 -21.531 4.645 1 98.75 182 ASP B C 1
ATOM 3719 O O . ASP B 1 182 ? -1.471 -22.125 3.562 1 98.75 182 ASP B O 1
ATOM 3723 N N . PRO B 1 183 ? -1.217 -22.094 5.77 1 98.44 183 PRO B N 1
ATOM 3724 C CA . PRO B 1 183 ? -0.542 -23.406 5.754 1 98.44 183 PRO B CA 1
ATOM 3725 C C . PRO B 1 183 ? -1.426 -24.516 5.195 1 98.44 183 PRO B C 1
ATOM 3727 O O . PRO B 1 183 ? -0.925 -25.438 4.551 1 98.44 183 PRO B O 1
ATOM 3730 N N . ALA B 1 184 ? -2.697 -24.469 5.434 1 98.25 184 ALA B N 1
ATOM 3731 C CA . ALA B 1 184 ? -3.602 -25.484 4.895 1 98.25 184 ALA B CA 1
ATOM 3732 C C . ALA B 1 184 ? -3.701 -25.375 3.377 1 98.25 184 ALA B C 1
ATOM 3734 O O . ALA B 1 184 ? -3.766 -26.391 2.68 1 98.25 184 ALA B O 1
ATOM 3735 N N . MET B 1 185 ? -3.709 -24.156 2.887 1 98.69 185 MET B N 1
ATOM 3736 C CA . MET B 1 185 ? -3.754 -23.938 1.442 1 98.69 185 MET B CA 1
ATOM 3737 C C . MET B 1 185 ? -2.445 -24.375 0.788 1 98.69 185 MET B C 1
ATOM 3739 O O . MET B 1 185 ? -2.455 -24.969 -0.293 1 98.69 185 MET B O 1
ATOM 3743 N N . LEU B 1 186 ? -1.354 -24.156 1.45 1 98.81 186 LEU B N 1
ATOM 3744 C CA . LEU B 1 186 ? -0.061 -24.609 0.942 1 98.81 186 LEU B CA 1
ATOM 3745 C C . LEU B 1 186 ? -0.008 -26.125 0.854 1 98.81 186 LEU B C 1
ATOM 3747 O O . LEU B 1 186 ? 0.562 -26.672 -0.09 1 98.81 186 LEU B O 1
ATOM 3751 N N . ALA B 1 187 ? -0.574 -26.766 1.827 1 98.56 187 ALA B N 1
ATOM 3752 C CA . ALA B 1 187 ? -0.594 -28.219 1.839 1 98.56 187 ALA B CA 1
ATOM 3753 C C . ALA B 1 187 ? -1.38 -28.766 0.65 1 98.56 187 ALA B C 1
ATOM 3755 O O . ALA B 1 187 ? -0.99 -29.781 0.05 1 98.56 187 ALA B O 1
ATOM 3756 N N . VAL B 1 188 ? -2.459 -28.141 0.331 1 98.56 188 VAL B N 1
ATOM 3757 C CA . VAL B 1 188 ? -3.246 -28.531 -0.833 1 98.56 188 VAL B CA 1
ATOM 3758 C C . VAL B 1 188 ? -2.43 -28.312 -2.105 1 98.56 188 VAL B C 1
ATOM 3760 O O . VAL B 1 188 ? -2.402 -29.172 -2.99 1 98.56 188 VAL B O 1
ATOM 3763 N N . ALA B 1 189 ? -1.741 -27.156 -2.223 1 98.75 189 ALA B N 1
ATOM 3764 C CA . ALA B 1 189 ? -0.926 -26.844 -3.393 1 98.75 189 ALA B CA 1
ATOM 3765 C C . ALA B 1 189 ? 0.19 -27.859 -3.58 1 98.75 189 ALA B C 1
ATOM 3767 O O . ALA B 1 189 ? 0.523 -28.234 -4.711 1 98.75 189 ALA B O 1
ATOM 3768 N N . ALA B 1 190 ? 0.728 -28.344 -2.514 1 98.38 190 ALA B N 1
ATOM 3769 C CA . ALA B 1 190 ? 1.849 -29.281 -2.551 1 98.38 190 ALA B CA 1
ATOM 3770 C C . ALA B 1 190 ? 1.44 -30.594 -3.203 1 98.38 190 ALA B C 1
ATOM 3772 O O . ALA B 1 190 ? 2.264 -31.266 -3.836 1 98.38 190 ALA B O 1
ATOM 3773 N N . LYS B 1 191 ? 0.249 -30.938 -3.172 1 97.81 191 LYS B N 1
ATOM 3774 C CA . LYS B 1 191 ? -0.251 -32.188 -3.746 1 97.81 191 LYS B CA 1
ATOM 3775 C C . LYS B 1 191 ? -0.404 -32.062 -5.262 1 97.81 191 LYS B C 1
ATOM 3777 O O . LYS B 1 191 ? -0.616 -33.094 -5.945 1 97.81 191 LYS B O 1
ATOM 3782 N N . LEU B 1 192 ? -0.22 -30.859 -5.77 1 97.56 192 LEU B N 1
ATOM 3783 C CA . LEU B 1 192 ? -0.482 -30.625 -7.184 1 97.56 192 LEU B CA 1
ATOM 3784 C C . LEU B 1 192 ? 0.822 -30.484 -7.965 1 97.56 192 LEU B C 1
ATOM 3786 O O . LEU B 1 192 ? 0.818 -30.062 -9.117 1 97.56 192 LEU B O 1
ATOM 3790 N N . GLU B 1 193 ? 1.906 -30.828 -7.465 1 92.75 193 GLU B N 1
ATOM 3791 C CA . GLU B 1 193 ? 3.213 -30.562 -8.055 1 92.75 193 GLU B CA 1
ATOM 3792 C C . GLU B 1 193 ? 3.408 -31.344 -9.352 1 92.75 193 GLU B C 1
ATOM 3794 O O . GLU B 1 193 ? 4.266 -31 -10.164 1 92.75 193 GLU B O 1
ATOM 3799 N N . GLN B 1 194 ? 2.582 -32.344 -9.641 1 90.94 194 GLN B N 1
ATOM 3800 C CA . GLN B 1 194 ? 2.699 -33.125 -10.867 1 90.94 194 GLN B CA 1
ATOM 3801 C C . GLN B 1 194 ? 1.789 -32.594 -11.961 1 90.94 194 GLN B C 1
ATOM 3803 O O . GLN B 1 194 ? 1.638 -33.219 -13.016 1 90.94 194 GLN B O 1
ATOM 3808 N N . THR B 1 195 ? 1.259 -31.422 -11.703 1 93.94 195 THR B N 1
ATOM 3809 C CA . THR B 1 195 ? 0.403 -30.797 -12.703 1 93.94 195 THR B CA 1
ATOM 3810 C C . THR B 1 195 ? 1.172 -30.547 -13.992 1 93.94 195 THR B C 1
ATOM 3812 O O . THR B 1 195 ? 2.271 -29.984 -13.977 1 93.94 195 THR B O 1
ATOM 3815 N N . GLU B 1 196 ? 0.603 -30.969 -15.125 1 96.12 196 GLU B N 1
ATOM 3816 C CA . GLU B 1 196 ? 1.203 -30.688 -16.438 1 96.12 196 GLU B CA 1
ATOM 3817 C C . GLU B 1 196 ? 0.976 -29.25 -16.859 1 96.12 196 GLU B C 1
ATOM 3819 O O . GLU B 1 196 ? -0.162 -28.766 -16.875 1 96.12 196 GLU B O 1
ATOM 3824 N N . LEU B 1 197 ? 2.068 -28.594 -17.219 1 97.94 197 LEU B N 1
ATOM 3825 C CA . LEU B 1 197 ? 2.016 -27.188 -17.594 1 97.94 197 LEU B CA 1
ATOM 3826 C C . LEU B 1 197 ? 2.439 -27 -19.047 1 97.94 197 LEU B C 1
ATOM 3828 O O . LEU B 1 197 ? 3.152 -27.828 -19.609 1 97.94 197 LEU B O 1
ATOM 3832 N N . THR B 1 198 ? 1.951 -25.984 -19.625 1 96.31 198 THR B N 1
ATOM 3833 C CA . THR B 1 198 ? 2.258 -25.688 -21.016 1 96.31 198 THR B CA 1
ATOM 3834 C C . THR B 1 198 ? 3.703 -25.219 -21.172 1 96.31 198 THR B C 1
ATOM 3836 O O . THR B 1 198 ? 4.211 -24.484 -20.328 1 96.31 198 THR B O 1
ATOM 3839 N N . HIS B 1 199 ? 4.285 -25.703 -22.281 1 96.75 199 HIS B N 1
ATOM 3840 C CA . HIS B 1 199 ? 5.672 -25.297 -22.5 1 96.75 199 HIS B CA 1
ATOM 3841 C C . HIS B 1 199 ? 5.832 -24.594 -23.844 1 96.75 199 HIS B C 1
ATOM 3843 O O . HIS B 1 199 ? 6.93 -24.156 -24.188 1 96.75 199 HIS B O 1
ATOM 3849 N N . CYS B 1 200 ? 4.773 -24.469 -24.609 1 96 200 CYS B N 1
ATOM 3850 C CA . CYS B 1 200 ? 4.824 -23.734 -25.875 1 96 200 CYS B CA 1
ATOM 3851 C C . CYS B 1 200 ? 3.779 -22.625 -25.906 1 96 200 CYS B C 1
ATOM 3853 O O . CYS B 1 200 ? 2.666 -22.797 -25.406 1 96 200 CYS B O 1
ATOM 3855 N N . THR B 1 201 ? 4.129 -21.516 -26.484 1 92.94 201 THR B N 1
ATOM 3856 C CA . THR B 1 201 ? 3.174 -20.438 -26.703 1 92.94 201 THR B CA 1
ATOM 3857 C C . THR B 1 201 ? 2.205 -20.797 -27.828 1 92.94 201 THR B C 1
ATOM 3859 O O . THR B 1 201 ? 2.422 -21.781 -28.547 1 92.94 201 THR B O 1
ATOM 3862 N N . ALA B 1 202 ? 1.14 -19.984 -27.953 1 89.38 202 ALA B N 1
ATOM 3863 C CA . ALA B 1 202 ? 0.128 -20.234 -28.969 1 89.38 202 ALA B CA 1
ATOM 3864 C C . ALA B 1 202 ? 0.729 -20.125 -30.375 1 89.38 202 ALA B C 1
ATOM 3866 O O . ALA B 1 202 ? 0.295 -20.828 -31.297 1 89.38 202 ALA B O 1
ATOM 3867 N N . ASP B 1 203 ? 1.759 -19.266 -30.5 1 91.19 203 ASP B N 1
ATOM 3868 C CA . ASP B 1 203 ? 2.357 -19.031 -31.812 1 91.19 203 ASP B CA 1
ATOM 3869 C C . ASP B 1 203 ? 3.502 -20.016 -32.062 1 91.19 203 ASP B C 1
ATOM 3871 O O . ASP B 1 203 ? 4.258 -19.859 -33.031 1 91.19 203 ASP B O 1
ATOM 3875 N N . GLY B 1 204 ? 3.805 -20.953 -31.188 1 89.69 204 GLY B N 1
ATOM 3876 C CA . GLY B 1 204 ? 4.695 -22.062 -31.453 1 89.69 204 GLY B CA 1
ATOM 3877 C C . GLY B 1 204 ? 6.082 -21.891 -30.859 1 89.69 204 GLY B C 1
ATOM 3878 O O . GLY B 1 204 ? 6.984 -22.672 -31.141 1 89.69 204 GLY B O 1
ATOM 3879 N N . ARG B 1 205 ? 6.32 -20.875 -30.234 1 90.88 205 ARG B N 1
ATOM 3880 C CA . ARG B 1 205 ? 7.59 -20.75 -29.516 1 90.88 205 ARG B CA 1
ATOM 3881 C C . ARG B 1 205 ? 7.605 -21.594 -28.266 1 90.88 205 ARG B C 1
ATOM 3883 O O . ARG B 1 205 ? 6.805 -21.375 -27.344 1 90.88 205 ARG B O 1
ATOM 3890 N N . CYS B 1 206 ? 8.633 -22.469 -28.125 1 95.38 206 CYS B N 1
ATOM 3891 C CA . CYS B 1 206 ? 8.594 -23.453 -27.047 1 95.38 206 CYS B CA 1
ATOM 3892 C C . CYS B 1 206 ? 9.789 -23.266 -26.109 1 95.38 206 CYS B C 1
ATOM 3894 O O . CYS B 1 206 ? 10.898 -22.984 -26.562 1 95.38 206 CYS B O 1
ATOM 3896 N N . LEU B 1 207 ? 9.508 -23.531 -24.844 1 95.62 207 LEU B N 1
ATOM 3897 C CA . LEU B 1 207 ? 10.57 -23.625 -23.859 1 95.62 207 LEU B CA 1
ATOM 3898 C C . LEU B 1 207 ? 11.391 -24.906 -24.047 1 95.62 207 LEU B C 1
ATOM 3900 O O . LEU B 1 207 ? 10.883 -25.891 -24.594 1 95.62 207 LEU B O 1
ATOM 3904 N N . ASP B 1 208 ? 12.664 -24.938 -23.625 1 95 208 ASP B N 1
ATOM 3905 C CA . ASP B 1 208 ? 13.555 -26.078 -23.781 1 95 208 ASP B CA 1
ATOM 3906 C C . ASP B 1 208 ? 13.406 -27.062 -22.625 1 95 208 ASP B C 1
ATOM 3908 O O . ASP B 1 208 ? 14.227 -27.969 -22.453 1 95 208 ASP B O 1
ATOM 3912 N N . HIS B 1 209 ? 12.43 -26.875 -21.766 1 96.5 209 HIS B N 1
ATOM 3913 C CA . HIS B 1 209 ? 12.109 -27.719 -20.625 1 96.5 209 HIS B CA 1
ATOM 3914 C C . HIS B 1 209 ? 10.609 -27.797 -20.406 1 96.5 209 HIS B C 1
ATOM 3916 O O . HIS B 1 209 ? 9.836 -27.078 -21.031 1 96.5 209 HIS B O 1
ATOM 3922 N N . ARG B 1 210 ? 10.227 -28.703 -19.484 1 96.56 210 ARG B N 1
ATOM 3923 C CA . ARG B 1 210 ? 8.844 -28.781 -19.047 1 96.56 210 ARG B CA 1
ATOM 3924 C C . ARG B 1 210 ? 8.648 -28.031 -17.719 1 96.56 210 ARG B C 1
ATOM 3926 O O . ARG B 1 210 ? 9.227 -28.422 -16.703 1 96.56 210 ARG B O 1
ATOM 3933 N N . PRO B 1 211 ? 7.848 -27 -17.781 1 98.44 211 PRO B N 1
ATOM 3934 C CA . PRO B 1 211 ? 7.633 -26.25 -16.547 1 98.44 211 PRO B CA 1
ATOM 3935 C C . PRO B 1 211 ? 7.043 -27.109 -15.43 1 98.44 211 PRO B C 1
ATOM 3937 O O . PRO B 1 211 ? 6.32 -28.062 -15.703 1 98.44 211 PRO B O 1
ATOM 3940 N N . GLN B 1 212 ? 7.324 -26.734 -14.203 1 98.44 212 GLN B N 1
ATOM 3941 C CA . GLN B 1 212 ? 6.852 -27.453 -13.023 1 98.44 212 GLN B CA 1
ATOM 3942 C C . GLN B 1 212 ? 6.289 -26.484 -11.984 1 98.44 212 GLN B C 1
ATOM 3944 O O . GLN B 1 212 ? 6.582 -25.297 -12.016 1 98.44 212 GLN B O 1
ATOM 3949 N N . LEU B 1 213 ? 5.457 -27.047 -11.117 1 98.81 213 LEU B N 1
ATOM 3950 C CA . LEU B 1 213 ? 4.992 -26.312 -9.938 1 98.81 213 LEU B CA 1
ATOM 3951 C C . LEU B 1 213 ? 5.922 -26.547 -8.75 1 98.81 213 LEU B C 1
ATOM 3953 O O . LEU B 1 213 ? 6.266 -27.703 -8.453 1 98.81 213 LEU B O 1
ATOM 3957 N N . HIS B 1 214 ? 6.398 -25.516 -8.156 1 98.69 214 HIS B N 1
ATOM 3958 C CA . HIS B 1 214 ? 7.207 -25.547 -6.945 1 98.69 214 HIS B CA 1
ATOM 3959 C C . HIS B 1 214 ? 6.492 -24.875 -5.781 1 98.69 214 HIS B C 1
ATOM 3961 O O . HIS B 1 214 ? 6.219 -23.672 -5.832 1 98.69 214 HIS B O 1
ATOM 3967 N N . VAL B 1 215 ? 6.246 -25.609 -4.695 1 98.75 215 VAL B N 1
ATOM 3968 C CA . VAL B 1 215 ? 5.531 -25.062 -3.545 1 98.75 215 VAL B CA 1
ATOM 3969 C C . VAL B 1 215 ? 6.516 -24.797 -2.408 1 98.75 215 VAL B C 1
ATOM 3971 O O . VAL B 1 215 ? 7.359 -25.625 -2.094 1 98.75 215 VAL B O 1
ATOM 3974 N N . GLY B 1 216 ? 6.422 -23.578 -1.823 1 98.44 216 GLY B N 1
ATOM 3975 C CA . GLY B 1 216 ? 7.262 -23.219 -0.697 1 98.44 216 GLY B CA 1
ATOM 3976 C C . GLY B 1 216 ? 8.312 -22.172 -1.053 1 98.44 216 GLY B C 1
ATOM 3977 O O . GLY B 1 216 ? 8.367 -21.703 -2.191 1 98.44 216 GLY B O 1
ATOM 3978 N N . GLY B 1 217 ? 9.062 -21.734 -0.038 1 9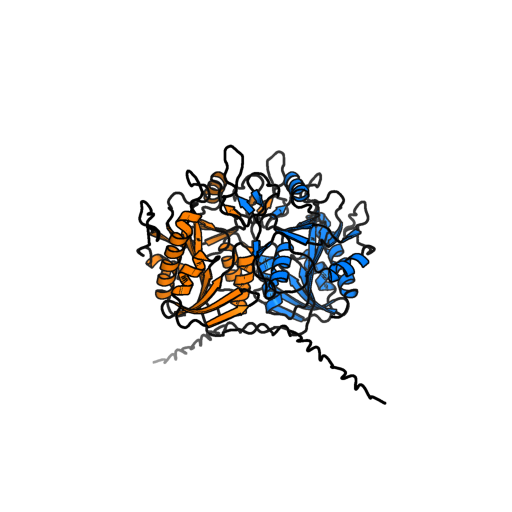8.69 217 GLY B N 1
ATOM 3979 C CA . GLY B 1 217 ? 10.109 -20.734 -0.2 1 98.69 217 GLY B CA 1
ATOM 3980 C C . GLY B 1 217 ? 9.617 -19.312 0.04 1 98.69 217 GLY B C 1
ATOM 3981 O O . GLY B 1 217 ? 8.5 -19.109 0.521 1 98.69 217 GLY B O 1
ATOM 3982 N N . ASP B 1 218 ? 10.539 -18.359 -0.161 1 98.88 218 ASP B N 1
ATOM 3983 C CA . ASP B 1 218 ? 10.297 -16.953 0.096 1 98.88 218 ASP B CA 1
ATOM 3984 C C . ASP B 1 218 ? 10.188 -16.156 -1.21 1 98.88 218 ASP B C 1
ATOM 3986 O O . ASP B 1 218 ? 10.734 -16.578 -2.234 1 98.88 218 ASP B O 1
ATOM 3990 N N . ALA B 1 219 ? 9.43 -15.141 -1.215 1 98.94 219 ALA B N 1
ATOM 3991 C CA . ALA B 1 219 ? 9.281 -14.273 -2.385 1 98.94 219 ALA B CA 1
ATOM 3992 C C . ALA B 1 219 ? 9.125 -12.812 -1.974 1 98.94 219 ALA B C 1
ATOM 3994 O O . ALA B 1 219 ? 8.945 -12.508 -0.792 1 98.94 219 ALA B O 1
ATOM 3995 N N . VAL B 1 220 ? 9.281 -11.906 -2.945 1 98.94 220 VAL B N 1
ATOM 3996 C CA . VAL B 1 220 ? 9.211 -10.484 -2.619 1 98.94 220 VAL B CA 1
ATOM 3997 C C . VAL B 1 220 ? 8.312 -9.766 -3.617 1 98.94 220 VAL B C 1
ATOM 3999 O O . VAL B 1 220 ? 8.148 -10.219 -4.754 1 98.94 220 VAL B O 1
ATOM 4002 N N . SER B 1 221 ? 7.715 -8.742 -3.191 1 98.94 221 SER B N 1
ATOM 4003 C CA . SER B 1 221 ? 6.992 -7.777 -4.02 1 98.94 221 SER B CA 1
ATOM 4004 C C . SER B 1 221 ? 7.438 -6.352 -3.721 1 98.94 221 SER B C 1
ATOM 4006 O O . SER B 1 221 ? 7.84 -6.043 -2.596 1 98.94 221 SER B O 1
ATOM 4008 N N . SER B 1 222 ? 7.383 -5.516 -4.664 1 98.81 222 SER B N 1
ATOM 4009 C CA . SER B 1 222 ? 7.656 -4.086 -4.543 1 98.81 222 SER B CA 1
ATOM 4010 C C . SER B 1 222 ? 7 -3.299 -5.672 1 98.81 222 SER B C 1
ATOM 4012 O O . SER B 1 222 ? 6.504 -3.883 -6.637 1 98.81 222 SER B O 1
ATOM 4014 N N . PRO B 1 223 ? 6.949 -1.954 -5.504 1 98.56 223 PRO B N 1
ATOM 4015 C CA . PRO B 1 223 ? 6.473 -1.147 -6.629 1 98.56 223 PRO B CA 1
ATOM 4016 C C . PRO B 1 223 ? 7.543 -0.938 -7.699 1 98.56 223 PRO B C 1
ATOM 4018 O O . PRO B 1 223 ? 7.695 0.172 -8.219 1 98.56 223 PRO B O 1
ATOM 4021 N N . ALA B 1 224 ? 8.266 -1.99 -8.016 1 98.19 224 ALA B N 1
ATOM 4022 C CA . ALA B 1 224 ? 9.32 -1.908 -9.016 1 98.19 224 ALA B CA 1
ATOM 4023 C C . ALA B 1 224 ? 9.25 -3.082 -9.992 1 98.19 224 ALA B C 1
ATOM 4025 O O . ALA B 1 224 ? 9.148 -4.238 -9.57 1 98.19 224 ALA B O 1
ATOM 4026 N N . PHE B 1 225 ? 9.219 -2.775 -11.234 1 97.44 225 PHE B N 1
ATOM 4027 C CA . PHE B 1 225 ? 9.516 -3.793 -12.234 1 97.44 225 PHE B CA 1
ATOM 4028 C C . PHE B 1 225 ? 11.008 -4.098 -12.273 1 97.44 225 PHE B C 1
ATOM 4030 O O . PHE B 1 225 ? 11.812 -3.24 -12.656 1 97.44 225 PHE B O 1
ATOM 4037 N N . VAL B 1 226 ? 11.391 -5.297 -11.93 1 98.12 226 VAL B N 1
ATOM 4038 C CA . VAL B 1 226 ? 12.805 -5.625 -11.758 1 98.12 226 VAL B CA 1
ATOM 4039 C C . VAL B 1 226 ? 13.359 -6.203 -13.055 1 98.12 226 VAL B C 1
ATOM 4041 O O . VAL B 1 226 ? 12.945 -7.277 -13.492 1 98.12 226 VAL B O 1
ATOM 4044 N N . ASP B 1 227 ? 14.211 -5.523 -13.68 1 97.62 227 ASP B N 1
ATOM 4045 C CA . ASP B 1 2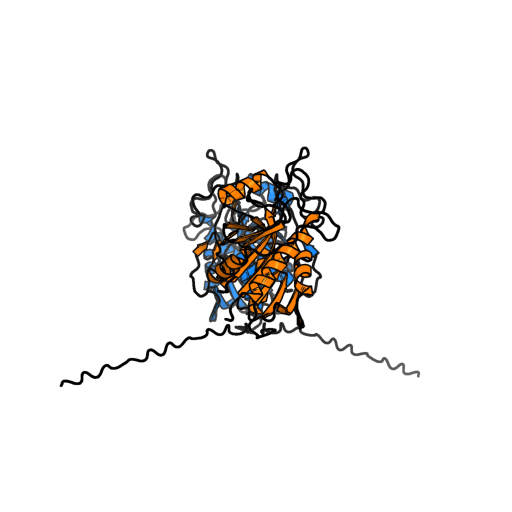27 ? 14.992 -5.953 -14.828 1 97.62 227 ASP B CA 1
ATOM 4046 C C . ASP B 1 227 ? 16.469 -5.594 -14.656 1 97.62 227 ASP B C 1
ATOM 4048 O O . ASP B 1 227 ? 17.047 -4.91 -15.5 1 97.62 227 ASP B O 1
ATOM 4052 N N . ASN B 1 228 ? 17.062 -6.098 -13.602 1 97.94 228 ASN B N 1
ATOM 4053 C CA . ASN B 1 228 ? 18.438 -5.797 -13.203 1 97.94 228 ASN B CA 1
ATOM 4054 C C . ASN B 1 228 ? 19.109 -7.004 -12.555 1 97.94 228 ASN B C 1
ATOM 4056 O O . ASN B 1 228 ? 18.734 -7.41 -11.453 1 97.94 228 ASN B O 1
ATOM 4060 N N . ALA B 1 229 ? 20.125 -7.496 -13.18 1 97.56 229 ALA B N 1
ATOM 4061 C CA . ALA B 1 229 ? 20.781 -8.734 -12.75 1 97.56 229 ALA B CA 1
ATOM 4062 C C . ALA B 1 229 ? 21.375 -8.586 -11.359 1 97.56 229 ALA B C 1
ATOM 4064 O O . ALA B 1 229 ? 21.297 -9.5 -10.531 1 97.56 229 ALA B O 1
ATOM 4065 N N . ASP B 1 230 ? 22.031 -7.473 -11.086 1 98.06 230 ASP B N 1
ATOM 4066 C CA . ASP B 1 230 ? 22.672 -7.246 -9.797 1 98.06 230 ASP B CA 1
ATOM 4067 C C . ASP B 1 230 ? 21.641 -7.16 -8.68 1 98.06 230 ASP B C 1
ATOM 4069 O O . ASP B 1 230 ? 21.828 -7.738 -7.605 1 98.06 230 ASP B O 1
ATOM 4073 N N . TYR B 1 231 ? 20.562 -6.445 -8.891 1 98.56 231 TYR B N 1
ATOM 4074 C CA . TYR B 1 231 ? 19.5 -6.297 -7.895 1 98.56 231 TYR B CA 1
ATOM 4075 C C . TYR B 1 231 ? 18.781 -7.621 -7.664 1 98.56 231 TYR B C 1
ATOM 4077 O O . TYR B 1 231 ? 18.422 -7.953 -6.531 1 98.56 231 TYR B O 1
ATOM 4085 N N . ARG B 1 232 ? 18.594 -8.328 -8.734 1 98.31 232 ARG B N 1
ATOM 4086 C CA . ARG B 1 232 ? 18.031 -9.672 -8.648 1 98.31 232 ARG B CA 1
ATOM 4087 C C . ARG B 1 232 ? 18.875 -10.555 -7.723 1 98.31 232 ARG B C 1
ATOM 4089 O O . ARG B 1 232 ? 18.328 -11.266 -6.875 1 98.31 232 ARG B O 1
ATOM 4096 N N . ASP B 1 233 ? 20.156 -10.562 -7.906 1 98.38 233 ASP B N 1
ATOM 4097 C CA . ASP B 1 233 ? 21.062 -11.359 -7.07 1 98.38 233 ASP B CA 1
ATOM 4098 C C . ASP B 1 233 ? 20.984 -10.922 -5.609 1 98.38 233 ASP B C 1
ATOM 4100 O O . ASP B 1 233 ? 21.031 -11.758 -4.703 1 98.38 233 ASP B O 1
ATOM 4104 N N . TYR B 1 234 ? 20.875 -9.641 -5.406 1 98.62 234 TYR B N 1
ATOM 4105 C CA . TYR B 1 234 ? 20.703 -9.102 -4.059 1 98.62 234 TYR B CA 1
ATOM 4106 C C . TYR B 1 234 ? 19.438 -9.656 -3.412 1 98.62 234 TYR B C 1
ATOM 4108 O O . TYR B 1 234 ? 19.469 -10.078 -2.254 1 98.62 234 TYR B O 1
ATOM 4116 N N . LEU B 1 235 ? 18.297 -9.68 -4.141 1 98.81 235 LEU B N 1
ATOM 4117 C CA . LEU B 1 235 ? 17.031 -10.172 -3.605 1 98.81 235 LEU B CA 1
ATOM 4118 C C . LEU B 1 235 ? 17.156 -11.641 -3.203 1 98.81 235 LEU B C 1
ATOM 4120 O O . LEU B 1 235 ? 16.562 -12.062 -2.203 1 98.81 235 LEU B O 1
ATOM 4124 N N . HIS B 1 236 ? 17.859 -12.391 -4.004 1 98.62 236 HIS B N 1
ATOM 4125 C CA . HIS B 1 236 ? 18.078 -13.797 -3.682 1 98.62 236 HIS B CA 1
ATOM 4126 C C . HIS B 1 236 ? 18.875 -13.945 -2.395 1 98.62 236 HIS B C 1
ATOM 4128 O O . HIS B 1 236 ? 18.547 -14.781 -1.548 1 98.62 236 HIS B O 1
ATOM 4134 N N . ARG B 1 237 ? 19.875 -13.164 -2.24 1 97.62 237 ARG B N 1
ATOM 4135 C CA . ARG B 1 237 ? 20.766 -13.281 -1.092 1 97.62 237 ARG B CA 1
ATOM 4136 C C . ARG B 1 237 ? 20.109 -12.734 0.171 1 97.62 237 ARG B C 1
ATOM 4138 O O . ARG B 1 237 ? 20.109 -13.398 1.214 1 97.62 237 ARG B O 1
ATOM 4145 N N . ALA B 1 238 ? 19.562 -11.578 0.095 1 97.31 238 ALA B N 1
ATOM 4146 C CA . ALA B 1 238 ? 19.109 -10.836 1.27 1 97.31 238 ALA B CA 1
ATOM 4147 C C . ALA B 1 238 ? 17.75 -11.359 1.754 1 97.31 238 ALA B C 1
ATOM 4149 O O . ALA B 1 238 ? 17.469 -11.336 2.953 1 97.31 238 ALA B O 1
ATOM 4150 N N . PHE B 1 239 ? 16.875 -11.883 0.798 1 98.06 239 PHE B N 1
ATOM 4151 C CA . PHE B 1 239 ? 15.516 -12.281 1.158 1 98.06 239 PHE B CA 1
ATOM 4152 C C . PHE B 1 239 ? 15.297 -13.766 0.891 1 98.06 239 PHE B C 1
ATOM 4154 O O . PHE B 1 239 ? 14.219 -14.297 1.175 1 98.06 239 PHE B O 1
ATOM 4161 N N . ASN B 1 240 ? 16.281 -14.375 0.268 1 98.12 240 ASN B N 1
ATOM 4162 C CA . ASN B 1 240 ? 16.109 -15.75 -0.196 1 98.12 240 ASN B CA 1
ATOM 4163 C C . ASN B 1 240 ? 14.945 -15.875 -1.165 1 98.12 240 ASN B C 1
ATOM 4165 O O . ASN B 1 240 ? 14.195 -16.859 -1.115 1 98.12 240 ASN B O 1
ATOM 4169 N N . ALA B 1 241 ? 14.766 -14.898 -1.97 1 98.81 241 ALA B N 1
ATOM 4170 C CA . ALA B 1 241 ? 13.578 -14.828 -2.816 1 98.81 241 ALA B CA 1
ATOM 4171 C C . ALA B 1 241 ? 13.68 -15.805 -3.986 1 98.81 241 ALA B C 1
ATOM 4173 O O . ALA B 1 241 ? 14.75 -15.953 -4.586 1 98.81 241 ALA B O 1
ATOM 4174 N N . ARG B 1 242 ? 12.578 -16.391 -4.289 1 98.88 242 ARG B N 1
ATOM 4175 C CA . ARG B 1 242 ? 12.477 -17.266 -5.465 1 98.88 242 ARG B CA 1
ATOM 4176 C C . ARG B 1 242 ? 11.969 -16.484 -6.672 1 98.88 242 ARG B C 1
ATOM 4178 O O . ARG B 1 242 ? 12.438 -16.688 -7.793 1 98.88 242 ARG B O 1
ATOM 4185 N N . VAL B 1 243 ? 11 -15.594 -6.434 1 98.88 243 VAL B N 1
ATOM 4186 C CA . VAL B 1 243 ? 10.422 -14.75 -7.473 1 98.88 243 VAL B CA 1
ATOM 4187 C C . VAL B 1 243 ? 10.188 -13.344 -6.93 1 98.88 243 VAL B C 1
ATOM 4189 O O . VAL B 1 243 ? 10.195 -13.133 -5.715 1 98.88 243 VAL B O 1
ATOM 4192 N N . ALA B 1 244 ? 10.086 -12.383 -7.816 1 98.88 244 ALA B N 1
ATOM 4193 C CA . ALA B 1 244 ? 9.719 -11 -7.496 1 98.88 244 ALA B CA 1
ATOM 4194 C C . ALA B 1 244 ? 8.539 -10.539 -8.336 1 98.88 244 ALA B C 1
ATOM 4196 O O . ALA B 1 244 ? 8.453 -10.844 -9.531 1 98.88 244 ALA B O 1
ATOM 4197 N N . ASP B 1 245 ? 7.57 -9.984 -7.711 1 98.75 245 ASP B N 1
ATOM 4198 C CA . ASP B 1 245 ? 6.457 -9.375 -8.438 1 98.75 245 ASP B CA 1
ATOM 4199 C C . ASP B 1 245 ? 6.102 -8.008 -7.859 1 98.75 245 ASP B C 1
ATOM 4201 O O . ASP B 1 245 ? 6.906 -7.406 -7.145 1 98.75 245 ASP B O 1
ATOM 4205 N N . MET B 1 246 ? 4.953 -7.457 -8.289 1 98.81 246 MET B N 1
ATOM 4206 C CA . MET B 1 246 ? 4.691 -6.062 -7.934 1 98.81 246 MET B CA 1
ATOM 4207 C C . MET B 1 246 ? 3.455 -5.953 -7.043 1 98.81 246 MET B C 1
ATOM 4209 O O . MET B 1 246 ? 2.988 -4.852 -6.758 1 98.81 246 MET B O 1
ATOM 4213 N N . GLU B 1 247 ? 2.859 -7.172 -6.613 1 98.81 247 GLU B N 1
ATOM 4214 C CA . GLU B 1 247 ? 1.561 -7 -5.969 1 98.81 247 GLU B CA 1
ATOM 4215 C C . GLU B 1 247 ? 1.419 -7.918 -4.758 1 98.81 247 GLU B C 1
ATOM 4217 O O . GLU B 1 247 ? 0.692 -7.602 -3.814 1 98.81 247 GLU B O 1
ATOM 4222 N N . SER B 1 248 ? 1.98 -9.062 -4.684 1 98.94 248 SER B N 1
ATOM 4223 C CA . SER B 1 248 ? 1.568 -10.195 -3.859 1 98.94 248 SER B CA 1
ATOM 4224 C C . SER B 1 248 ? 1.731 -9.891 -2.375 1 98.94 248 SER B C 1
ATOM 4226 O O . SER B 1 248 ? 0.868 -10.234 -1.565 1 98.94 248 SER B O 1
ATOM 4228 N N . ALA B 1 249 ? 2.834 -9.281 -1.989 1 98.94 249 ALA B N 1
ATOM 4229 C CA . ALA B 1 249 ? 3.059 -8.977 -0.578 1 98.94 249 ALA B CA 1
ATOM 4230 C C . ALA B 1 249 ? 2.008 -8 -0.053 1 98.94 249 ALA B C 1
ATOM 4232 O O . ALA B 1 249 ? 1.604 -8.078 1.109 1 98.94 249 ALA B O 1
ATOM 4233 N N . ALA B 1 250 ? 1.613 -7.035 -0.917 1 98.94 250 ALA B N 1
ATOM 4234 C CA . ALA B 1 250 ? 0.549 -6.109 -0.532 1 98.94 250 ALA B CA 1
ATOM 4235 C C . ALA B 1 250 ? -0.76 -6.855 -0.288 1 98.94 250 ALA B C 1
ATOM 4237 O O . ALA B 1 250 ? -1.45 -6.602 0.703 1 98.94 250 ALA B O 1
ATOM 4238 N N . VAL B 1 251 ? -1.078 -7.789 -1.18 1 98.94 251 VAL B N 1
ATOM 4239 C CA . VAL B 1 251 ? -2.277 -8.602 -1.013 1 98.94 251 VAL B CA 1
ATOM 4240 C C . VAL B 1 251 ? -2.166 -9.43 0.267 1 98.94 251 VAL B C 1
ATOM 4242 O O . VAL B 1 251 ? -3.141 -9.562 1.013 1 98.94 251 VAL B O 1
ATOM 4245 N N . GLY B 1 252 ? -0.99 -9.984 0.543 1 98.94 252 GLY B N 1
ATOM 4246 C CA . GLY B 1 252 ? -0.761 -10.719 1.778 1 98.94 252 GLY B CA 1
ATOM 4247 C C . GLY B 1 252 ? -0.971 -9.875 3.021 1 98.94 252 GLY B C 1
ATOM 4248 O O . GLY B 1 252 ? -1.558 -10.336 4 1 98.94 252 GLY B O 1
ATOM 4249 N N . GLN B 1 253 ? -0.48 -8.625 2.986 1 98.88 253 GLN B N 1
ATOM 4250 C CA . GLN B 1 253 ? -0.667 -7.727 4.117 1 98.88 253 GLN B CA 1
ATOM 4251 C C . GLN B 1 253 ? -2.146 -7.441 4.355 1 98.88 253 GLN B C 1
ATOM 4253 O O . GLN B 1 253 ? -2.609 -7.445 5.5 1 98.88 253 GLN B O 1
ATOM 4258 N N . VAL B 1 254 ? -2.877 -7.156 3.291 1 98.88 254 VAL B N 1
ATOM 4259 C CA . VAL B 1 254 ? -4.301 -6.863 3.412 1 98.88 254 VAL B CA 1
ATOM 4260 C C . VAL B 1 254 ? -5.039 -8.094 3.936 1 98.88 254 VAL B C 1
ATOM 4262 O O . VAL B 1 254 ? -5.918 -7.98 4.793 1 98.88 254 VAL B O 1
ATOM 4265 N N . ALA B 1 255 ? -4.691 -9.266 3.402 1 98.88 255 ALA B N 1
ATOM 4266 C CA . ALA B 1 255 ? -5.285 -10.516 3.867 1 98.88 255 ALA B CA 1
ATOM 4267 C C . ALA B 1 255 ? -5.043 -10.719 5.359 1 98.88 255 ALA B C 1
ATOM 4269 O O . ALA B 1 255 ? -5.965 -11.047 6.105 1 98.88 255 ALA B O 1
ATOM 4270 N N . PHE B 1 256 ? -3.793 -10.477 5.801 1 98.75 256 PHE B N 1
ATOM 4271 C CA . PHE B 1 256 ? -3.436 -10.586 7.211 1 98.75 256 PHE B CA 1
ATOM 4272 C C . PHE B 1 256 ? -4.262 -9.625 8.055 1 98.75 256 PHE B C 1
ATOM 4274 O O . PHE B 1 256 ? -4.867 -10.031 9.055 1 98.75 256 PHE B O 1
ATOM 4281 N N . ALA B 1 257 ? -4.332 -8.383 7.629 1 98.56 257 ALA B N 1
ATOM 4282 C CA . ALA B 1 257 ? -5.004 -7.34 8.391 1 98.56 257 ALA B CA 1
ATOM 4283 C C . ALA B 1 257 ? -6.496 -7.625 8.523 1 98.56 257 ALA B C 1
ATOM 4285 O O . ALA B 1 257 ? -7.141 -7.191 9.484 1 98.56 257 ALA B O 1
ATOM 4286 N N . ASN B 1 258 ? -7.066 -8.367 7.57 1 98.06 258 ASN B N 1
ATOM 4287 C CA . ASN B 1 258 ? -8.5 -8.648 7.543 1 98.06 258 ASN B CA 1
ATOM 4288 C C . ASN B 1 258 ? -8.805 -10.078 7.984 1 98.06 258 ASN B C 1
ATOM 4290 O O . ASN B 1 258 ? -9.945 -10.531 7.891 1 98.06 258 ASN B O 1
ATOM 4294 N N . ASP B 1 259 ? -7.754 -10.82 8.398 1 97.69 259 ASP B N 1
ATOM 4295 C CA . ASP B 1 259 ? -7.879 -12.195 8.867 1 97.69 259 ASP B CA 1
ATOM 4296 C C . ASP B 1 259 ? -8.516 -13.086 7.793 1 97.69 259 ASP B C 1
ATOM 4298 O O . ASP B 1 259 ? -9.469 -13.812 8.07 1 97.69 259 ASP B O 1
ATOM 4302 N N . VAL B 1 260 ? -8.086 -12.961 6.531 1 98.38 260 VAL B N 1
ATOM 4303 C CA . VAL B 1 260 ? -8.508 -13.797 5.41 1 98.38 260 VAL B CA 1
ATOM 4304 C C . VAL B 1 260 ? -7.332 -14.641 4.93 1 98.38 260 VAL B C 1
ATOM 4306 O O . VAL B 1 260 ? -6.27 -14.109 4.594 1 98.38 260 VAL B O 1
ATOM 4309 N N . PRO B 1 261 ? -7.434 -15.945 4.918 1 98.44 261 PRO B N 1
ATOM 4310 C CA . PRO B 1 261 ? -6.344 -16.766 4.387 1 98.44 261 PRO B CA 1
ATOM 4311 C C . PRO B 1 261 ? -6.043 -16.469 2.918 1 98.44 261 PRO B C 1
ATOM 4313 O O . PRO B 1 261 ? -6.961 -16.203 2.139 1 98.44 261 PRO B O 1
ATOM 4316 N N . PHE B 1 262 ? -4.762 -16.609 2.539 1 98.88 262 PHE B N 1
ATOM 4317 C CA . PHE B 1 262 ? -4.418 -16.328 1.151 1 98.88 262 PHE B CA 1
ATOM 4318 C C . PHE B 1 262 ? -3.314 -17.25 0.665 1 98.88 262 PHE B C 1
ATOM 4320 O O . PHE B 1 262 ? -2.6 -17.859 1.472 1 98.88 262 PHE B O 1
ATOM 4327 N N . ILE B 1 263 ? -3.213 -17.391 -0.629 1 98.94 263 ILE B N 1
ATOM 4328 C CA . ILE B 1 263 ? -2.121 -18.062 -1.324 1 98.94 263 ILE B CA 1
ATOM 4329 C C . ILE B 1 263 ? -1.896 -17.406 -2.686 1 98.94 263 ILE B C 1
ATOM 4331 O O . ILE B 1 263 ? -2.822 -16.844 -3.273 1 98.94 263 ILE B O 1
ATOM 4335 N N . VAL B 1 264 ? -0.661 -17.422 -3.111 1 98.94 264 VAL B N 1
ATOM 4336 C CA . VAL B 1 264 ? -0.287 -16.812 -4.383 1 98.94 264 VAL B CA 1
ATOM 4337 C C . VAL B 1 264 ? 0.39 -17.844 -5.273 1 98.94 264 VAL B C 1
ATOM 4339 O O . VAL B 1 264 ? 1.208 -18.641 -4.805 1 98.94 264 VAL B O 1
ATOM 4342 N N . PHE B 1 265 ? -0.001 -17.844 -6.523 1 98.94 265 PHE B N 1
ATOM 4343 C CA . PHE B 1 265 ? 0.678 -18.594 -7.574 1 98.94 265 PHE B CA 1
ATOM 4344 C C . PHE B 1 265 ? 1.268 -17.656 -8.617 1 98.94 265 PHE B C 1
ATOM 4346 O O . PHE B 1 265 ? 0.552 -16.828 -9.195 1 98.94 265 PHE B O 1
ATOM 4353 N N . ARG B 1 266 ? 2.545 -17.75 -8.836 1 98.88 266 ARG B N 1
ATOM 4354 C CA . ARG B 1 266 ? 3.23 -16.906 -9.82 1 98.88 266 ARG B CA 1
ATOM 4355 C C . ARG B 1 266 ? 4.023 -17.766 -10.797 1 98.88 266 ARG B C 1
ATOM 4357 O O . ARG B 1 266 ? 4.852 -18.594 -10.391 1 98.88 266 ARG B O 1
ATOM 4364 N N . SER B 1 267 ? 3.734 -17.625 -12.047 1 98.88 267 SER B N 1
ATOM 4365 C CA . SER B 1 267 ? 4.535 -18.266 -13.086 1 98.88 267 SER B CA 1
ATOM 4366 C C . SER B 1 267 ? 5.621 -17.328 -13.602 1 98.88 267 SER B C 1
ATOM 4368 O O . SER B 1 267 ? 5.379 -16.125 -13.789 1 98.88 267 SER B O 1
ATOM 4370 N N . LEU B 1 268 ? 6.824 -17.859 -13.859 1 98.69 268 LEU B N 1
ATOM 4371 C CA . LEU B 1 268 ? 7.938 -17.047 -14.328 1 98.69 268 LEU B CA 1
ATOM 4372 C C . LEU B 1 268 ? 7.734 -16.625 -15.781 1 98.69 268 LEU B C 1
ATOM 4374 O O . LEU B 1 268 ? 7.637 -17.484 -16.672 1 98.69 268 LEU B O 1
ATOM 4378 N N . SER B 1 269 ? 7.664 -15.352 -16.016 1 97.69 269 SER B N 1
ATOM 4379 C CA . SER B 1 269 ? 7.555 -14.82 -17.375 1 97.69 269 SER B CA 1
ATOM 4380 C C . SER B 1 269 ? 8.914 -14.367 -17.891 1 97.69 269 SER B C 1
ATOM 4382 O O . SER B 1 269 ? 9.094 -14.219 -19.109 1 97.69 269 SER B O 1
ATOM 4384 N N . ASP B 1 270 ? 9.844 -14.094 -17.031 1 96.94 270 ASP B N 1
ATOM 4385 C CA . ASP B 1 270 ? 11.195 -13.609 -17.297 1 96.94 270 ASP B CA 1
ATOM 4386 C C . ASP B 1 270 ? 12.117 -13.914 -16.109 1 96.94 270 ASP B C 1
ATOM 4388 O O . ASP B 1 270 ? 11.711 -14.578 -15.164 1 96.94 270 ASP B O 1
ATOM 4392 N N . LEU B 1 271 ? 13.336 -13.453 -16.266 1 97.06 271 LEU B N 1
ATOM 4393 C CA . LEU B 1 271 ? 14.305 -13.758 -15.211 1 97.06 271 LEU B CA 1
ATOM 4394 C C . LEU B 1 271 ? 14.805 -12.484 -14.539 1 97.06 271 LEU B C 1
ATOM 4396 O O . LEU B 1 271 ? 15.969 -12.406 -14.141 1 97.06 271 LEU B O 1
ATOM 4400 N N . ALA B 1 272 ? 14.031 -11.461 -14.508 1 97 272 ALA B N 1
ATOM 4401 C CA . ALA B 1 272 ? 14.227 -10.219 -13.758 1 97 272 ALA B CA 1
ATOM 4402 C C . ALA B 1 272 ? 15.625 -9.656 -14 1 97 272 ALA B C 1
ATOM 4404 O O . ALA B 1 272 ? 16.312 -9.258 -13.055 1 97 272 ALA B O 1
ATOM 4405 N N . GLY B 1 273 ? 16.016 -9.648 -15.172 1 94.25 273 GLY B N 1
ATOM 4406 C CA . GLY B 1 273 ? 17.328 -9.125 -15.516 1 94.25 273 GLY B CA 1
ATOM 4407 C C . GLY B 1 273 ? 18.375 -10.211 -15.742 1 94.25 273 GLY B C 1
ATOM 4408 O O . GLY B 1 273 ? 19.469 -9.93 -16.219 1 94.25 273 GLY B O 1
ATOM 4409 N N . GLY B 1 274 ? 18.031 -11.414 -15.43 1 90.62 274 GLY B N 1
ATOM 4410 C CA . GLY B 1 274 ? 18.938 -12.539 -15.633 1 90.62 274 GLY B CA 1
ATOM 4411 C C . GLY B 1 274 ? 18.891 -13.094 -17.047 1 90.62 274 GLY B C 1
ATOM 4412 O O . GLY B 1 274 ? 19.719 -13.938 -17.406 1 90.62 274 GLY B O 1
ATOM 4413 N N . ASP B 1 275 ? 18.016 -12.594 -17.844 1 86.19 275 ASP B N 1
ATOM 4414 C CA . ASP B 1 275 ? 17.969 -13.016 -19.234 1 86.19 275 ASP B CA 1
ATOM 4415 C C . ASP B 1 275 ? 19.219 -12.562 -20 1 86.19 275 ASP B C 1
ATOM 4417 O O . ASP B 1 275 ? 19.688 -11.438 -19.812 1 86.19 275 ASP B O 1
ATOM 4421 N N . GLU B 1 276 ? 19.781 -13.414 -20.719 1 79.88 276 GLU B N 1
ATOM 4422 C CA . GLU B 1 276 ? 21.016 -13.102 -21.438 1 79.88 276 GLU B CA 1
ATOM 4423 C C . GLU B 1 276 ? 20.844 -11.867 -22.312 1 79.88 276 GLU B C 1
ATOM 4425 O O . GLU B 1 276 ? 21.719 -11 -22.375 1 79.88 276 GLU B O 1
ATOM 4430 N N . HIS B 1 277 ? 19.734 -11.734 -22.969 1 82.25 277 HIS B N 1
ATOM 4431 C CA . HIS B 1 277 ? 19.5 -10.594 -23.859 1 82.25 277 HIS B CA 1
ATOM 4432 C C . HIS B 1 277 ? 18.391 -9.695 -23.312 1 82.25 277 HIS B C 1
ATOM 4434 O O . HIS B 1 277 ? 18.484 -9.195 -22.188 1 82.25 277 HIS B O 1
ATOM 4440 N N . ALA B 1 278 ? 17.297 -9.648 -23.953 1 84.12 278 ALA B N 1
ATOM 4441 C CA . ALA B 1 278 ? 16.188 -8.789 -23.562 1 84.12 278 ALA B CA 1
ATOM 4442 C C . ALA B 1 278 ? 15.266 -9.5 -22.578 1 84.12 278 ALA B C 1
ATOM 4444 O O . ALA B 1 278 ? 15.219 -10.734 -22.547 1 84.12 278 ALA B O 1
ATOM 4445 N N . ASN B 1 279 ? 14.703 -8.719 -21.734 1 85.06 279 ASN B N 1
ATOM 4446 C CA . ASN B 1 279 ? 13.672 -9.297 -20.875 1 85.06 279 ASN B CA 1
ATOM 4447 C C . ASN B 1 279 ? 12.617 -10.039 -21.688 1 85.06 279 ASN B C 1
ATOM 4449 O O . ASN B 1 279 ? 12.133 -9.523 -22.703 1 85.06 279 ASN B O 1
ATOM 4453 N N . GLN B 1 280 ? 12.242 -11.203 -21.234 1 87.25 280 GLN B N 1
ATOM 4454 C CA . GLN B 1 280 ? 11.445 -12.094 -22.062 1 87.25 280 GLN B CA 1
ATOM 4455 C C . GLN B 1 280 ? 9.969 -12.031 -21.672 1 87.25 280 GLN B C 1
ATOM 4457 O O . GLN B 1 280 ? 9.164 -12.82 -22.172 1 87.25 280 GLN B O 1
ATOM 4462 N N . MET B 1 281 ? 9.57 -11.172 -20.844 1 88.31 281 MET B N 1
ATOM 4463 C CA . MET B 1 281 ? 8.188 -11.117 -20.375 1 88.31 281 MET B CA 1
ATOM 4464 C C . MET B 1 281 ? 7.227 -10.969 -21.547 1 88.31 281 MET B C 1
ATOM 4466 O O . MET B 1 281 ? 6.219 -11.672 -21.609 1 88.31 281 MET B O 1
ATOM 4470 N N . ALA B 1 282 ? 7.492 -10.086 -22.453 1 86.81 282 ALA B N 1
ATOM 4471 C CA . ALA B 1 282 ? 6.586 -9.844 -23.562 1 86.81 282 ALA B CA 1
ATOM 4472 C C . ALA B 1 282 ? 6.359 -11.117 -24.375 1 86.81 282 ALA B C 1
ATOM 4474 O O . ALA B 1 282 ? 5.27 -11.336 -24.906 1 86.81 282 ALA B O 1
ATOM 4475 N N . THR B 1 283 ? 7.371 -11.992 -24.406 1 86.94 283 THR B N 1
ATOM 4476 C CA . THR B 1 283 ? 7.316 -13.219 -25.188 1 86.94 283 THR B CA 1
ATOM 4477 C C . THR B 1 283 ? 6.508 -14.289 -24.453 1 86.94 283 THR B C 1
ATOM 4479 O O . THR B 1 283 ? 5.738 -15.031 -25.078 1 86.94 283 THR B O 1
ATOM 4482 N N . PHE B 1 284 ? 6.633 -14.32 -23.125 1 92.31 284 PHE B N 1
ATOM 4483 C CA . PHE B 1 284 ? 6.156 -15.516 -22.453 1 92.31 284 PHE B CA 1
ATOM 4484 C C . PHE B 1 284 ? 5.055 -15.172 -21.453 1 92.31 284 PHE B C 1
ATOM 4486 O O . PHE B 1 284 ? 4.578 -16.047 -20.734 1 92.31 284 PHE B O 1
ATOM 4493 N N . MET B 1 285 ? 4.613 -13.906 -21.406 1 94.25 285 MET B N 1
ATOM 4494 C CA . MET B 1 285 ? 3.629 -13.508 -20.406 1 94.25 285 MET B CA 1
ATOM 4495 C C . MET B 1 285 ? 2.334 -14.297 -20.578 1 94.25 285 MET B C 1
ATOM 4497 O O . MET B 1 285 ? 1.698 -14.672 -19.578 1 94.25 285 MET B O 1
ATOM 4501 N N . ALA B 1 286 ? 1.954 -14.578 -21.844 1 95.12 286 ALA B N 1
ATOM 4502 C CA . ALA B 1 286 ? 0.726 -15.336 -22.062 1 95.12 286 ALA B CA 1
ATOM 4503 C C . ALA B 1 286 ? 0.88 -16.781 -21.578 1 95.12 286 ALA B C 1
ATOM 4505 O O . ALA B 1 286 ? -0.019 -17.328 -20.938 1 95.12 286 ALA B O 1
ATOM 4506 N N . LEU B 1 287 ? 1.964 -17.391 -21.953 1 96.81 287 LEU B N 1
ATOM 4507 C CA . LEU B 1 287 ? 2.262 -18.766 -21.516 1 96.81 287 LEU B CA 1
ATOM 4508 C C . LEU B 1 287 ? 2.311 -18.844 -20 1 96.81 287 LEU B C 1
ATOM 4510 O O . LEU B 1 287 ? 1.709 -19.75 -19.406 1 96.81 287 LEU B O 1
ATOM 4514 N N . ALA B 1 288 ? 3.037 -17.922 -19.375 1 98.12 288 ALA B N 1
ATOM 4515 C CA . ALA B 1 288 ? 3.162 -17.891 -17.922 1 98.12 288 ALA B CA 1
ATOM 4516 C C . ALA B 1 288 ? 1.803 -17.688 -17.25 1 98.12 288 ALA B C 1
ATOM 4518 O O . ALA B 1 288 ? 1.485 -18.328 -16.25 1 98.12 288 ALA B O 1
ATOM 4519 N N . SER B 1 289 ? 1.012 -16.766 -17.797 1 98.19 289 SER B N 1
ATOM 4520 C CA . SER B 1 289 ? -0.329 -16.516 -17.266 1 98.19 289 SER B CA 1
ATOM 4521 C C . SER B 1 289 ? -1.184 -17.781 -17.328 1 98.19 289 SER B C 1
ATOM 4523 O O . SER B 1 289 ? -1.915 -18.094 -16.391 1 98.19 289 SER B O 1
ATOM 4525 N N . GLU B 1 290 ? -1.104 -18.484 -18.422 1 97.75 290 GLU B N 1
ATOM 4526 C CA . GLU B 1 290 ? -1.855 -19.719 -18.594 1 97.75 290 GLU B CA 1
ATOM 4527 C C . GLU B 1 290 ? -1.429 -20.781 -17.578 1 97.75 290 GLU B C 1
ATOM 4529 O O . GLU B 1 290 ? -2.27 -21.5 -17.031 1 97.75 290 GLU B O 1
ATOM 4534 N N . ASN B 1 291 ? -0.135 -20.938 -17.391 1 98.56 291 ASN B N 1
ATOM 4535 C CA . ASN B 1 291 ? 0.372 -21.922 -16.438 1 98.56 291 ASN B CA 1
ATOM 4536 C C . ASN B 1 291 ? -0.111 -21.609 -15.016 1 98.56 291 ASN B C 1
ATOM 4538 O O . ASN B 1 291 ? -0.54 -22.516 -14.297 1 98.56 291 ASN B O 1
ATOM 4542 N N . SER B 1 292 ? 0.002 -20.344 -14.609 1 98.69 292 SER B N 1
ATOM 4543 C CA . SER B 1 292 ? -0.506 -19.953 -13.297 1 98.69 292 SER B CA 1
ATOM 4544 C C . SER B 1 292 ? -1.995 -20.25 -13.172 1 98.69 292 SER B C 1
ATOM 4546 O O . SER B 1 292 ? -2.432 -20.828 -12.172 1 98.69 292 SER B O 1
ATOM 4548 N N . ALA B 1 293 ? -2.779 -19.891 -14.18 1 98.56 293 ALA B N 1
ATOM 4549 C CA . ALA B 1 293 ? -4.223 -20.109 -14.164 1 98.56 293 ALA B CA 1
ATOM 4550 C C . ALA B 1 293 ? -4.559 -21.594 -14.086 1 98.56 293 ALA B C 1
ATOM 4552 O O . ALA B 1 293 ? -5.504 -22 -13.406 1 98.56 293 ALA B O 1
ATOM 4553 N N . THR B 1 294 ? -3.842 -22.422 -14.812 1 98.44 294 THR B N 1
ATOM 4554 C CA . THR B 1 294 ? -4.047 -23.859 -14.797 1 98.44 294 THR B CA 1
ATOM 4555 C C . THR B 1 294 ? -3.855 -24.422 -13.391 1 98.44 294 THR B C 1
ATOM 4557 O O . THR B 1 294 ? -4.68 -25.203 -12.914 1 98.44 294 THR B O 1
ATOM 4560 N N . VAL B 1 295 ? -2.771 -24.016 -12.742 1 98.81 295 VAL B N 1
ATOM 4561 C CA . VAL B 1 295 ? -2.51 -24.469 -11.383 1 98.81 295 VAL B CA 1
ATOM 4562 C C . VAL B 1 295 ? -3.609 -23.984 -10.445 1 98.81 295 VAL B C 1
ATOM 4564 O O . VAL B 1 295 ? -4.082 -24.719 -9.586 1 98.81 295 VAL B O 1
ATOM 4567 N N . VAL B 1 296 ? -4.039 -22.719 -10.578 1 98.81 296 VAL B N 1
ATOM 4568 C CA . VAL B 1 296 ? -5.066 -22.125 -9.734 1 98.81 296 VAL B CA 1
ATOM 4569 C C . VAL B 1 296 ? -6.371 -22.906 -9.875 1 98.81 296 VAL B C 1
ATOM 4571 O O . VAL B 1 296 ? -7.035 -23.203 -8.875 1 98.81 296 VAL B O 1
ATOM 4574 N N . CYS B 1 297 ? -6.75 -23.281 -11.078 1 98.44 297 CYS B N 1
ATOM 4575 C CA . CYS B 1 297 ? -7.977 -24.031 -11.289 1 98.44 297 CYS B CA 1
ATOM 4576 C C . CYS B 1 297 ? -7.891 -25.406 -10.625 1 98.44 297 CYS B C 1
ATOM 4578 O O . CYS B 1 297 ? -8.836 -25.844 -9.969 1 98.44 297 CYS B O 1
ATOM 4580 N N . ARG B 1 298 ? -6.789 -26.062 -10.797 1 98.44 298 ARG B N 1
ATOM 4581 C CA . ARG B 1 298 ? -6.605 -27.359 -10.148 1 98.44 298 ARG B CA 1
ATOM 4582 C C . ARG B 1 298 ? -6.633 -27.219 -8.633 1 98.44 298 ARG B C 1
ATOM 4584 O O . ARG B 1 298 ? -7.168 -28.078 -7.934 1 98.44 298 ARG B O 1
ATOM 4591 N N . PHE B 1 299 ? -6.027 -26.188 -8.133 1 98.81 299 PHE B N 1
ATOM 4592 C CA . PHE B 1 299 ? -5.992 -25.906 -6.703 1 98.81 299 PHE B CA 1
ATOM 4593 C C . PHE B 1 299 ? -7.398 -25.688 -6.156 1 98.81 299 PHE B C 1
ATOM 4595 O O . PHE B 1 299 ? -7.77 -26.266 -5.137 1 98.81 299 PHE B O 1
ATOM 4602 N N . ILE B 1 300 ? -8.156 -24.812 -6.82 1 98.44 300 ILE B N 1
ATOM 4603 C CA . ILE B 1 300 ? -9.516 -24.516 -6.391 1 98.44 300 ILE B CA 1
ATOM 4604 C C . ILE B 1 300 ? -10.352 -25.797 -6.379 1 98.44 300 ILE B C 1
ATOM 4606 O O . ILE B 1 300 ? -11.117 -26.031 -5.438 1 98.44 300 ILE B O 1
ATOM 4610 N N . ARG B 1 301 ? -10.172 -26.625 -7.363 1 97.38 301 ARG B N 1
ATOM 4611 C CA . ARG B 1 301 ? -10.875 -27.906 -7.418 1 97.38 301 ARG B CA 1
ATOM 4612 C C . ARG B 1 301 ? -10.531 -28.781 -6.211 1 97.38 301 ARG B C 1
ATOM 4614 O O . ARG B 1 301 ? -11.398 -29.453 -5.66 1 97.38 301 ARG B O 1
ATOM 4621 N N . ALA B 1 302 ? -9.305 -28.75 -5.785 1 97.62 302 ALA B N 1
ATOM 4622 C CA . ALA B 1 302 ? -8.789 -29.625 -4.734 1 97.62 302 ALA B CA 1
ATOM 4623 C C . ALA B 1 302 ? -9.109 -29.062 -3.352 1 97.62 302 ALA B C 1
ATOM 4625 O O . ALA B 1 302 ? -9.008 -29.781 -2.35 1 97.62 302 ALA B O 1
ATOM 4626 N N . LEU B 1 303 ? -9.484 -27.766 -3.258 1 95.94 303 LEU B N 1
ATOM 4627 C CA . LEU B 1 303 ? -9.766 -27.141 -1.97 1 95.94 303 LEU B CA 1
ATOM 4628 C C . LEU B 1 303 ? -10.969 -27.812 -1.296 1 95.94 303 LEU B C 1
ATOM 4630 O O . LEU B 1 303 ? -12.016 -27.984 -1.922 1 95.94 303 LEU B O 1
ATOM 4634 N N . PRO B 1 304 ? -10.828 -28.172 -0.076 1 90.06 304 PRO B N 1
ATOM 4635 C CA . PRO B 1 304 ? -11.992 -28.703 0.64 1 90.06 304 PRO B CA 1
ATOM 4636 C C . PRO B 1 304 ? -13.055 -27.641 0.906 1 90.06 304 PRO B C 1
ATOM 4638 O O . PRO B 1 304 ? -12.742 -26.438 0.944 1 90.06 304 PRO B O 1
ATOM 4641 N N . PRO B 1 305 ? -14.273 -28.094 0.973 1 78.56 305 PRO B N 1
ATOM 4642 C CA . PRO B 1 305 ? -15.305 -27.125 1.359 1 78.56 305 PRO B CA 1
ATOM 4643 C C . PRO B 1 305 ? -15.055 -26.516 2.738 1 78.56 305 PRO B C 1
ATOM 4645 O O . PRO B 1 305 ? -14.453 -27.172 3.604 1 78.56 305 PRO B O 1
ATOM 4648 N N . LYS B 1 306 ? -15.289 -25.141 2.934 1 73.06 306 LYS B N 1
ATOM 4649 C CA . LYS B 1 306 ? -15.164 -24.578 4.273 1 73.06 306 LYS B CA 1
ATOM 4650 C C . LYS B 1 306 ? -16.312 -25.031 5.172 1 73.06 306 LYS B C 1
ATOM 4652 O O . LYS B 1 306 ? -17.438 -25.203 4.707 1 73.06 306 LYS B O 1
#

Solvent-accessible surface area (backbone atoms only — not comparable to full-atom values): 30818 Å² total; per-residue (Å²): 137,86,80,78,80,78,80,78,80,79,80,77,76,75,76,75,73,77,65,80,70,65,36,48,44,78,43,76,64,72,19,38,31,36,34,17,37,50,67,61,32,40,57,49,45,60,78,63,50,42,80,70,44,81,44,78,56,47,66,39,60,36,37,34,29,25,45,74,86,37,52,29,33,38,35,58,27,34,59,28,27,46,38,12,10,28,42,46,42,47,47,55,43,32,31,37,53,63,31,37,40,34,35,24,56,25,22,34,40,31,85,88,59,53,67,33,20,26,35,32,41,40,27,23,21,45,73,54,33,26,28,34,19,29,78,51,98,91,40,57,43,73,65,83,83,57,68,63,42,60,81,87,58,62,53,64,76,43,45,30,55,32,44,43,60,52,35,12,72,89,36,74,68,41,70,38,56,67,33,69,36,32,66,70,59,50,57,57,48,53,75,46,42,81,51,87,46,64,39,52,38,95,88,64,57,62,57,98,57,77,27,42,48,42,69,47,58,30,26,33,12,26,38,38,52,58,30,17,45,70,60,32,51,45,41,29,70,54,61,50,17,41,34,39,32,30,30,60,25,31,41,38,46,47,25,52,25,66,75,31,48,34,45,47,34,31,2,16,19,25,33,21,34,60,39,91,70,66,79,38,34,87,77,28,39,60,44,4,10,40,33,14,32,52,51,48,48,53,42,55,51,68,52,73,84,132,135,85,79,79,79,81,81,80,77,77,77,78,76,76,74,75,72,75,65,80,71,65,36,48,44,78,42,74,65,73,19,38,32,37,33,17,38,50,66,62,31,40,59,49,44,61,78,63,49,39,79,70,46,82,45,78,56,48,65,39,60,37,37,33,30,25,45,73,87,36,49,30,34,38,37,58,27,34,59,28,26,45,38,11,11,29,40,46,43,48,47,53,45,33,31,37,53,63,30,37,41,35,35,24,55,24,24,32,41,30,83,91,61,53,68,32,20,28,36,33,41,41,27,22,22,46,71,54,33,26,29,34,19,28,81,51,97,90,40,57,43,73,67,82,82,56,70,65,40,60,81,86,60,61,53,63,77,42,44,29,53,32,43,42,60,53,33,13,73,88,36,76,69,39,68,37,56,68,34,68,35,32,67,70,58,50,55,56,48,54,76,47,42,80,53,87,45,62,39,52,37,97,88,64,58,62,57,98,56,78,27,44,48,44,69,47,59,29,25,33,12,26,39,38,52,57,30,17,44,69,61,32,52,45,41,28,70,54,59,49,18,42,34,39,32,30,30,62,25,31,40,37,48,48,25,51,25,66,74,32,47,36,46,47,33,32,2,15,19,24,34,21,35,62,38,92,70,66,78,38,34,89,77,30,37,59,46,5,11,40,32,14,32,53,51,50,48,54,42,55,52,68,51,72,86,132

pLDDT: mean 91.42, std 16.49, range [30.39, 98.94]